Protein 7LSD (pdb70)

Radius of gyration: 28.56 Å; Cα contacts (8 Å, |Δi|>4): 1124; chains: 4; bounding box: 73×58×81 Å

Secondary structure (DSSP, 8-state):
-HHHHHHHHHHHHHHHHHHHHHHT-SEEEEEEE-TTS-EEEEEEEE-TTPPP-TT-EE--HHHHHHTTGGGSSS--EEES-TTTS---HHHHHHHHHTT-SEEEEEEEEETTEEEEEEEEEESSS-----HHHHHHHHHHHHHHHHHHTT-/-HHHHHHHHHHHHHHHHHHHHHHHT-SEEEEEEE-TTS-EEEEEEEE-TTPPP-TT-EE--HHHHHHTTGGGGTT--EEES-GGGS---HHHHHHHHHTT-SEEEEEEEEETTEEEEEEEEEE-SS-----HHHHHHHHHHHHHHHHHHTT-/-HHHHHHHHHHHHHHHHHHHHHHHT-SEEEEEEE-TTS-EEEEEEEE-TTSPP-TT-EE--HHHHHHTTGGGGGT--EEES-GGGS---HHHHHHHHHTT-SEEEEEEEEETTEEEEEEEEEE-SS-----HHHHHHHHHHHHHHHHHHTT-/-HHHHHHHHHHHHHHHHHHHHHT-SEEEEEEE-TTS-EEEEEEEE-TTPPP-TT-EE--HHHHHHTTHHHHTT--EEES-GGGS---HHHHHHHHHTT-SEEEEEEEEETTEEEEEEEEEE-SS-----HHHHHHHHHHHHHHHHHHTT-

Solvent-accessible surface area: 29621 Å² total; per-residue (Å²): 120,83,53,68,126,60,43,21,61,104,1,2,66,26,0,0,79,10,0,25,57,28,6,111,0,25,0,0,1,0,17,84,16,75,147,63,20,2,0,38,9,57,24,26,13,44,43,99,85,113,68,62,9,81,169,31,91,18,162,30,81,78,18,43,149,40,101,0,112,89,15,38,174,51,108,91,40,39,22,34,13,3,122,141,21,156,31,66,141,79,52,67,89,60,2,84,124,49,91,7,51,0,5,0,8,0,18,0,54,72,45,189,146,6,32,0,21,0,9,0,12,24,28,81,57,72,47,87,27,92,85,68,12,22,79,0,0,41,35,0,4,64,0,0,4,20,1,5,80,68,84,119,100,86,30,63,138,56,43,20,68,108,4,1,62,29,0,0,76,5,0,27,63,17,6,111,0,11,0,1,3,0,17,80,8,74,148,66,11,1,0,37,5,58,25,26,13,50,39,87,42,65,111,69,5,82,168,33,90,20,161,32,75,72,17,47,143,41,117,0,89,79,17,43,145,64,128,82,35,40,29,40,26,4,115,146,25,156,27,66,113,78,57,51,83,48,0,86,121,47,65,6,65,0,4,0,6,0,31,0,61,74,39,189,90,0,19,0,18,1,9,0,8,19,15,77,47,62,48,87,26,92,86,66,15,25,85,0,2,62,18,0,2,69,0,0,4,18,1,4,78,66,80,126,71,75,42,77,107,63,42,16,59,103,1,2,68,24,0,0,75,7,0,29,53,24,5,103,1,16,4,0,1,1,17,86,17,76,156,72,14,2,0,36,12,39,24,27,12,45,56,143,84,68,149,58,14,77,132,32,87,19,187,32,79,69,18,61,140,43,118,0,90,63,16,57,141,63,120,83,40,41,30,42,25,10,143,150,24,156,33,68,110,75,53,57,66,48,0,95,122,46,93,5,82,0,5,0,6,0,29,0,64,73,43,190,131,4,31,0,18,1,8,0,10,25,9,73,46,61,47,88,26,93,86,70,14,25,74,0,1,62,37,0,2,66,0,1,3,22,1,6,80,74,80,104,57,81,125,60,39,17,48,119,3,2,66,34,1,0,82,8,0,38,72,17,5,132,0,6,7,0,0,0,16,85,17,73,137,65,14,2,0,37,11,62,20,31,1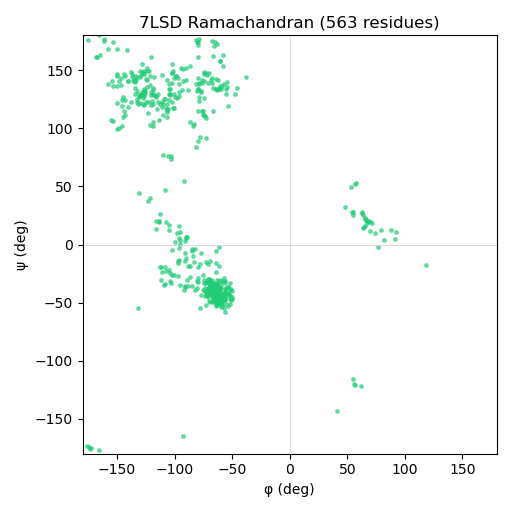2,46,32,116,51,68,110,71,16,87,176,25,90,22,162,33,77,79,19,45,146,42,108,0,92,79,14,47,139,55,128,87,38,40,25,42,43,10,135,134,25,156,32,68,119,77,52,57,81,51,0,93,124,35,107,8,115,0,4,0,6,0,26,0,59,76,42,189,135,4,33,0,17,0,8,0,8,18,8,69,41,75,49,86,27,90,82,66,17,22,84,0,0,61,20,0,1,70,0,0,3,20,1,4,77,73,79

Nearest PDB structures (foldseek):
  7lsd-assembly1_D-2  TM=9.955E-01  e=5.482E-30  Escherichia coli
  7lsc-assembly1_A  TM=9.749E-01  e=3.227E-27  Escherichia coli
  7lsc-assembly1_D  TM=9.864E-01  e=3.417E-26  Escherichia coli
  6mgh-assembly2_B  TM=9.830E-01  e=9.480E-26  Acaryochloris marina
  6p58-assembly1_A  TM=9.404E-01  e=8.385E-17  Thermosynechococcus vestitus BP-1

Sequence (605 aa):
AAGTMANLDKMMLNTIVTEVRQFLQVDRLCVFKFEEDYSGNIIYEAVDDGWLSILKTHVRDCYFMETRGEEYLHGRYQAIADIHQANLAESYRDFLTQQYQVRAIVAVPILKGKKLWGLFSAHQLAAPRSWQQAWEIEFLKQQAVVMGIAIQQSSAAGTMANLDDKMLNTIVTEVRQFLQVDRLCVFKFEEDYSGNIIYEAVDDDGGWLSILKTHVRDCYFMETRGEEYLHGRYQAIADIHQANLAESYRDFLTQYQVRAIVAVPILKGKKLWGLFSAHQLAAPRSWQAWEIEFLKQQQAVVMGIAIQQSSAAGTMANLDKMLNTIVTEVRQFLQVDRLCVFKFEEDYSGNIIYEAVDDGWLSILKTHVRDCYFMETRGEEYLHGRYQAIADIHHQANLAESYRDFLTQYQVRAIVAVPILKGKKLWGLFSAHQLAAPRSWQAWEIEFLKQQAVVMGIAIQQSAGTMANLDKMLNNTIVTEVRQFLQQVDRLCVFKFEEDYSGNIIYEAVDDGWLSILKTHVRDCYFMETRGEEYLHGRYQAIADIHQANLAESYRDFLTQYQVRAIVAVPILKGKKLWGLFSAHQLAAPRSWQQAWEIEFLKQQQAVVMGIAIQQS

B-factor: mean 29.56, std 12.33, range [14.07, 100.38]

CATH classification: 3.30.450.40

Structure (mmCIF, N/CA/C/O backbone):
data_7LSD
#
_entry.id   7LSD
#
_cell.length_a   122.204
_cell.length_b   103.198
_cell.length_c   75.548
_cell.angle_alpha   90.000
_cell.angle_beta   125.750
_cell.angle_gamma   90.000
#
_symmetry.space_group_name_H-M   'C 1 2 1'
#
loop_
_entity.id
_entity.type
_entity.pdbx_description
1 polymer miRFP718nano
2 non-polymer 'BILIVERDINE IX ALPHA'
3 water water
#
loop_
_atom_site.group_PDB
_atom_site.id
_atom_site.type_symbol
_atom_site.label_atom_id
_atom_site.label_alt_id
_atom_site.label_comp_id
_atom_site.label_asym_id
_atom_site.label_entity_id
_atom_site.label_seq_id
_atom_site.pdbx_PDB_ins_code
_atom_site.Cartn_x
_atom_site.Cartn_y
_atom_site.Cartn_z
_atom_site.occupancy
_atom_site.B_iso_or_equiv
_atom_site.auth_seq_id
_atom_site.auth_comp_id
_atom_site.auth_asym_id
_atom_site.auth_atom_id
_atom_site.pdbx_PDB_model_num
ATOM 1 N N . ALA A 1 13 ? 45.610 -4.690 11.637 1.00 72.14 -3 ALA A N 1
ATOM 2 C CA . ALA A 1 13 ? 46.034 -3.477 10.881 1.00 69.56 -3 ALA A CA 1
ATOM 3 C C . ALA A 1 13 ? 45.194 -3.371 9.596 1.00 70.06 -3 ALA A C 1
ATOM 4 O O . ALA A 1 13 ? 43.947 -3.357 9.695 1.00 60.72 -3 ALA A O 1
ATOM 6 N N . ALA A 1 14 ? 45.837 -3.328 8.426 1.00 69.56 -2 ALA A N 1
ATOM 7 C CA . ALA A 1 14 ? 45.160 -3.329 7.110 1.00 66.57 -2 ALA A CA 1
ATOM 8 C C . ALA A 1 14 ? 44.650 -4.742 6.809 1.00 62.38 -2 ALA A C 1
ATOM 9 O O . ALA A 1 14 ? 43.655 -4.852 6.051 1.00 49.33 -2 ALA A O 1
ATOM 11 N N . GLY A 1 15 ? 45.300 -5.766 7.390 1.00 59.32 -1 GLY A N 1
ATOM 12 C CA . GLY A 1 15 ? 44.924 -7.192 7.277 1.00 53.33 -1 GLY A CA 1
ATOM 13 C C . GLY A 1 15 ? 43.551 -7.460 7.887 1.00 54.31 -1 GLY A C 1
ATOM 14 O O . GLY A 1 15 ? 42.706 -8.060 7.198 1.00 42.68 -1 GLY A O 1
ATOM 15 N N . THR A 1 16 ? 43.345 -7.028 9.138 1.00 52.85 0 THR A N 1
ATOM 16 C CA . THR A 1 16 ? 42.070 -7.086 9.909 1.00 50.54 0 THR A CA 1
ATOM 17 C C . THR A 1 16 ? 40.932 -6.517 9.064 1.00 45.76 0 THR A C 1
ATOM 18 O O . THR A 1 16 ? 39.835 -7.124 9.041 1.00 40.01 0 THR A O 1
ATOM 22 N N . MET A 1 17 ? 41.190 -5.359 8.453 1.00 42.57 1 MET A N 1
ATOM 23 C CA . MET A 1 17 ? 40.193 -4.578 7.697 1.00 41.31 1 MET A CA 1
ATOM 24 C C . MET A 1 17 ? 39.883 -5.357 6.419 1.00 36.21 1 MET A C 1
ATOM 25 O O . MET A 1 17 ? 38.720 -5.401 6.070 1.00 34.59 1 MET A O 1
ATOM 30 N N . ALA A 1 18 ? 40.878 -5.946 5.750 1.00 28.49 2 ALA A N 1
ATOM 31 C CA . ALA A 1 18 ? 40.667 -6.690 4.491 1.00 29.99 2 ALA A CA 1
ATOM 32 C C . ALA A 1 18 ? 39.759 -7.901 4.811 1.00 25.41 2 ALA A C 1
ATOM 33 O O . ALA A 1 18 ? 38.832 -8.209 4.041 1.00 27.10 2 ALA A O 1
ATOM 35 N N . ASN A 1 19 ? 39.966 -8.496 5.965 1.00 27.38 3 ASN A N 1
ATOM 36 C CA . ASN A 1 19 ? 39.240 -9.716 6.414 1.00 27.13 3 ASN A CA 1
ATOM 37 C C . ASN A 1 19 ? 37.778 -9.391 6.736 1.00 24.38 3 ASN A C 1
ATOM 38 O O . ASN A 1 19 ? 36.873 -10.110 6.252 1.00 23.64 3 ASN A O 1
ATOM 43 N N . LEU A 1 20 ? 37.542 -8.341 7.516 1.00 23.31 4 LEU A N 1
ATOM 44 C CA . LEU A 1 20 ? 36.166 -7.837 7.762 1.00 24.11 4 LEU A CA 1
ATOM 45 C C . LEU A 1 20 ? 35.489 -7.468 6.444 1.00 25.67 4 LEU A C 1
ATOM 46 O O . LEU A 1 20 ? 34.305 -7.849 6.229 1.00 21.47 4 LEU A O 1
ATOM 51 N N . ASP A 1 21 ? 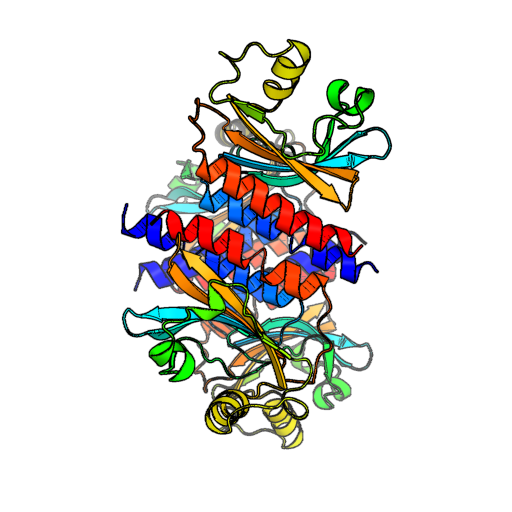36.180 -6.717 5.587 1.00 23.91 5 ASP A N 1
ATOM 52 C CA . ASP A 1 21 ? 35.611 -6.233 4.296 1.00 26.28 5 ASP A CA 1
ATOM 53 C C . ASP A 1 21 ? 35.122 -7.420 3.475 1.00 23.42 5 ASP A C 1
ATOM 54 O O . ASP A 1 21 ? 34.030 -7.361 2.882 1.00 25.49 5 ASP A O 1
ATOM 59 N N . LYS A 1 22 ? 35.943 -8.443 3.389 1.00 22.93 6 LYS A N 1
ATOM 60 C CA . LYS A 1 22 ? 35.581 -9.620 2.579 1.00 23.94 6 LYS A CA 1
ATOM 61 C C . LYS A 1 22 ? 34.375 -10.342 3.197 1.00 22.08 6 LYS A C 1
ATOM 62 O O . LYS A 1 22 ? 33.492 -10.781 2.455 1.00 21.54 6 LYS A O 1
ATOM 68 N N A MET A 1 23 ? 34.351 -10.495 4.518 0.50 18.77 7 MET A N 1
ATOM 69 N N B MET A 1 23 ? 34.348 -10.476 4.511 0.50 20.31 7 MET A N 1
ATOM 70 C CA A MET A 1 23 ? 33.207 -11.158 5.222 0.50 19.74 7 MET A CA 1
ATOM 71 C CA B MET A 1 23 ? 33.218 -11.169 5.188 0.50 22.85 7 MET A CA 1
ATOM 72 C C A MET A 1 23 ? 31.925 -10.368 4.952 0.50 20.44 7 MET A C 1
ATOM 73 C C B MET A 1 23 ? 31.927 -10.371 4.958 0.50 21.92 7 MET A C 1
ATOM 74 O O A MET A 1 23 ? 30.931 -10.988 4.540 0.50 21.37 7 MET A O 1
ATOM 75 O O B MET A 1 23 ? 30.931 -10.987 4.542 0.50 22.11 7 MET A O 1
ATOM 84 N N . LEU A 1 24 ? 31.940 -9.050 5.172 1.00 21.79 8 LEU A N 1
ATOM 85 C CA . LEU A 1 24 ? 30.702 -8.217 5.066 1.00 24.04 8 LEU A CA 1
ATOM 86 C C . LEU A 1 24 ? 30.218 -8.218 3.611 1.00 24.43 8 LEU A C 1
ATOM 87 O O . LEU A 1 24 ? 28.992 -8.382 3.349 1.00 26.71 8 LEU A O 1
ATOM 92 N N . ASN A 1 25 ? 31.139 -8.115 2.666 1.00 24.89 9 ASN A N 1
ATOM 93 C CA . ASN A 1 25 ? 30.789 -8.084 1.238 1.00 27.34 9 ASN A CA 1
ATOM 94 C C . ASN A 1 25 ? 30.205 -9.441 0.838 1.00 28.02 9 ASN A C 1
ATOM 95 O O . ASN A 1 25 ? 29.233 -9.485 0.074 1.00 26.01 9 ASN A O 1
ATOM 100 N N . THR A 1 26 ? 30.761 -10.536 1.354 1.00 24.28 10 THR A N 1
ATOM 101 C CA . THR A 1 26 ? 30.228 -11.899 1.067 1.00 23.81 10 THR A CA 1
ATOM 102 C C . THR A 1 26 ? 28.790 -12.000 1.603 1.00 20.29 10 THR A C 1
ATOM 103 O O .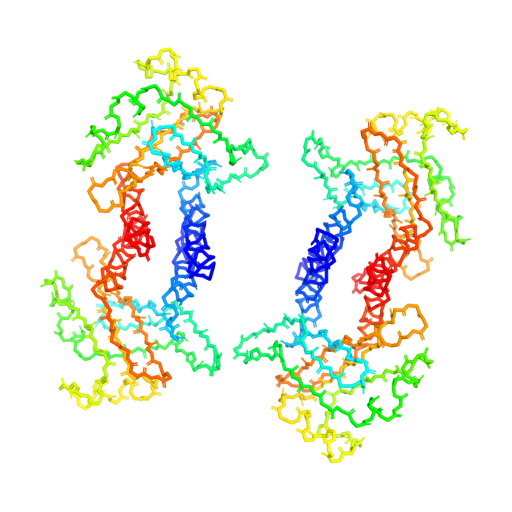 THR A 1 26 ? 27.952 -12.605 0.901 1.00 25.38 10 THR A O 1
ATOM 107 N N . ILE A 1 27 ? 28.511 -11.474 2.787 1.00 22.05 11 ILE A N 1
ATOM 108 C CA . ILE A 1 27 ? 27.147 -11.502 3.372 1.00 22.63 11 ILE A CA 1
ATOM 109 C C . ILE A 1 27 ? 26.209 -10.760 2.431 1.00 26.11 11 ILE A C 1
ATOM 110 O O . ILE A 1 27 ? 25.121 -11.282 2.105 1.00 24.56 11 ILE A O 1
ATOM 115 N N . VAL A 1 28 ? 26.632 -9.598 1.957 1.00 23.55 12 VAL A N 1
ATOM 116 C CA . VAL A 1 28 ? 25.763 -8.800 1.042 1.00 23.36 12 VAL A CA 1
ATOM 117 C C . VAL A 1 28 ? 25.447 -9.605 -0.226 1.00 25.03 12 VAL A C 1
ATOM 118 O O . VAL A 1 28 ? 24.213 -9.723 -0.516 1.00 24.93 12 VAL A O 1
ATOM 122 N N . THR A 1 29 ? 26.458 -10.112 -0.932 1.00 23.81 13 THR A N 1
ATOM 123 C CA . THR A 1 29 ? 26.332 -10.996 -2.122 1.00 27.43 13 THR A CA 1
ATOM 124 C C . THR A 1 29 ? 25.384 -12.167 -1.789 1.00 32.66 13 THR A C 1
ATOM 125 O O . THR A 1 29 ? 24.425 -12.367 -2.616 1.00 31.31 13 THR A O 1
ATOM 129 N N . GLU A 1 30 ? 25.595 -12.821 -0.630 1.00 29.40 14 GLU A N 1
ATOM 130 C CA . GLU A 1 30 ? 24.878 -14.031 -0.090 1.00 33.59 14 GLU A CA 1
ATOM 131 C C . GLU A 1 30 ? 23.381 -13.738 -0.023 1.00 30.25 14 GLU A C 1
ATOM 132 O O . GLU A 1 30 ? 22.575 -14.484 -0.687 1.00 32.45 14 GLU A O 1
ATOM 138 N N . VAL A 1 31 ? 23.044 -12.692 0.723 1.00 26.22 15 VAL A N 1
ATOM 139 C CA . VAL A 1 31 ? 21.664 -12.370 1.117 1.00 27.16 15 VAL A CA 1
ATOM 140 C C . VAL A 1 31 ? 20.976 -11.891 -0.163 1.00 24.10 15 VAL A C 1
ATOM 141 O O . VAL A 1 31 ? 19.854 -12.280 -0.330 1.00 21.60 15 VAL A O 1
ATOM 145 N N . ARG A 1 32 ? 21.661 -11.156 -1.046 1.00 22.36 16 ARG A N 1
ATOM 146 C CA . ARG A 1 32 ? 20.983 -10.605 -2.262 1.00 21.47 16 ARG A CA 1
ATOM 147 C C . ARG A 1 32 ? 20.507 -11.776 -3.141 1.00 23.74 16 ARG A C 1
ATOM 148 O O . ARG A 1 32 ? 19.381 -11.698 -3.718 1.00 21.93 16 ARG A O 1
ATOM 156 N N . GLN A 1 33 ? 21.357 -12.786 -3.322 1.00 22.16 17 GLN A N 1
ATOM 157 C CA . GLN A 1 33 ? 20.988 -13.919 -4.196 1.00 26.66 17 GLN A CA 1
ATOM 158 C C . GLN A 1 33 ? 19.936 -14.774 -3.502 1.00 25.56 17 GLN A C 1
ATOM 159 O O . GLN A 1 33 ? 18.939 -15.152 -4.190 1.00 29.63 17 GLN A O 1
ATOM 165 N N . PHE A 1 34 ? 20.084 -15.041 -2.218 1.00 25.29 18 PHE A N 1
ATOM 166 C CA . PHE A 1 34 ? 19.143 -15.903 -1.473 1.00 26.80 18 PHE A CA 1
ATOM 167 C C . PHE A 1 34 ? 17.766 -15.252 -1.448 1.00 25.54 18 PHE A C 1
ATOM 168 O O . PHE A 1 34 ? 16.747 -15.955 -1.666 1.00 23.58 18 PHE A O 1
ATOM 176 N N . LEU A 1 35 ? 17.701 -13.937 -1.205 1.00 25.11 19 LEU A N 1
ATOM 177 C CA . LEU A 1 35 ? 16.404 -13.228 -1.145 1.00 25.64 19 LEU A CA 1
ATOM 178 C C . LEU A 1 35 ? 15.908 -12.842 -2.549 1.00 23.00 19 LEU A C 1
ATOM 179 O O . LEU A 1 35 ? 14.747 -12.421 -2.632 1.00 23.22 19 LEU A O 1
ATOM 184 N N . GLN A 1 36 ? 16.761 -12.876 -3.566 1.00 23.02 20 GLN A N 1
ATOM 185 C CA . GLN A 1 36 ? 16.416 -12.474 -4.956 1.00 23.64 20 GLN A CA 1
ATOM 186 C C . GLN A 1 36 ? 15.888 -11.038 -4.939 1.00 24.61 20 GLN A C 1
ATOM 187 O O . GLN A 1 36 ? 14.776 -10.751 -5.486 1.00 23.25 20 GLN A O 1
ATOM 193 N N . VAL A 1 37 ? 16.652 -10.156 -4.326 1.00 22.23 21 VAL A N 1
ATOM 194 C CA . VAL A 1 37 ? 16.347 -8.708 -4.316 1.00 20.83 21 VAL A CA 1
ATOM 195 C C . VAL A 1 37 ? 17.264 -8.056 -5.332 1.00 20.63 21 VAL A C 1
ATOM 196 O O . VAL A 1 37 ? 18.398 -8.549 -5.543 1.00 20.12 21 VAL A O 1
ATOM 200 N N . ASP A 1 38 ? 16.786 -6.993 -5.979 1.00 19.18 22 ASP A N 1
ATOM 201 C CA . ASP A 1 38 ? 17.526 -6.376 -7.090 1.00 18.50 22 ASP A CA 1
ATOM 202 C C . ASP A 1 38 ? 18.840 -5.792 -6.581 1.00 19.80 22 ASP A C 1
ATOM 203 O O . ASP A 1 38 ? 19.871 -5.857 -7.296 1.00 19.04 22 ASP A O 1
ATOM 208 N N . ARG A 1 39 ? 18.812 -5.190 -5.406 1.00 21.30 23 ARG A N 1
ATOM 209 C CA . ARG A 1 39 ? 19.991 -4.485 -4.859 1.00 21.37 23 ARG A CA 1
ATOM 210 C C . ARG A 1 39 ? 19.985 -4.646 -3.342 1.00 22.40 23 ARG A C 1
ATOM 211 O O . ARG A 1 39 ? 18.903 -4.523 -2.731 1.00 22.93 23 ARG A O 1
ATOM 219 N N . LEU A 1 40 ? 21.151 -4.907 -2.777 1.00 20.58 24 LEU A N 1
ATOM 220 C CA . LEU A 1 40 ? 21.293 -5.008 -1.319 1.00 20.02 24 LEU A CA 1
ATOM 221 C C . LEU A 1 40 ? 22.517 -4.211 -0.962 1.00 19.67 24 LEU A C 1
ATOM 222 O O . LEU A 1 40 ? 23.540 -4.344 -1.628 1.00 19.47 24 LEU A O 1
ATOM 227 N N . CYS A 1 41 ? 22.389 -3.329 -0.002 1.00 20.18 25 CYS A N 1
ATOM 228 C CA . CYS A 1 41 ? 23.594 -2.584 0.343 1.00 22.87 25 CYS A CA 1
ATOM 229 C C . CYS A 1 41 ? 23.724 -2.344 1.835 1.00 18.86 25 CYS A C 1
ATOM 230 O O . CYS A 1 41 ? 22.803 -2.550 2.625 1.00 17.60 25 CYS A O 1
ATOM 233 N N . VAL A 1 42 ? 24.916 -1.914 2.170 1.00 17.92 26 VAL A N 1
ATOM 234 C CA . VAL A 1 42 ? 25.262 -1.529 3.545 1.00 18.44 26 VAL A CA 1
ATOM 235 C C . VAL A 1 42 ? 25.649 -0.051 3.509 1.00 17.70 26 VAL A C 1
ATOM 236 O O . VAL A 1 42 ? 26.602 0.300 2.747 1.00 18.12 26 VAL A O 1
ATOM 240 N N . PHE A 1 43 ? 24.910 0.726 4.270 1.00 17.91 27 PHE A N 1
ATOM 241 C CA . PHE A 1 43 ? 25.103 2.184 4.493 1.00 17.30 27 PHE A CA 1
ATOM 242 C C . PHE A 1 43 ? 25.782 2.379 5.843 1.00 17.46 27 PHE A C 1
ATOM 243 O O . PHE A 1 43 ? 25.183 2.023 6.844 1.00 19.00 27 PHE A O 1
ATOM 251 N N . LYS A 1 44 ? 26.982 2.938 5.850 1.00 16.48 28 LYS A N 1
ATOM 252 C CA . LYS A 1 44 ? 27.741 3.166 7.100 1.00 16.32 28 LYS A CA 1
ATOM 253 C C . LYS A 1 44 ? 27.676 4.658 7.461 1.00 18.53 28 LYS A C 1
ATOM 254 O O . LYS A 1 44 ? 28.059 5.498 6.607 1.00 18.96 28 LYS A O 1
ATOM 260 N N . PHE A 1 45 ? 27.295 4.955 8.688 1.00 17.97 29 PHE A N 1
ATOM 261 C CA . PHE A 1 45 ? 27.221 6.344 9.231 1.00 18.37 29 PHE A CA 1
ATOM 262 C C . PHE A 1 45 ? 28.620 6.847 9.554 1.00 20.10 29 PHE A C 1
ATOM 263 O O . PHE A 1 45 ? 29.488 6.098 10.089 1.00 19.68 29 PHE A O 1
ATOM 271 N N . GLU A 1 46 ? 28.828 8.107 9.210 1.00 19.46 30 GLU A N 1
ATOM 272 C CA . GLU A 1 46 ? 29.903 8.968 9.747 1.00 21.06 30 GLU A CA 1
ATOM 273 C C . GLU A 1 46 ? 29.509 9.497 11.127 1.00 21.80 30 GLU A C 1
ATOM 274 O O . GLU A 1 46 ? 28.383 9.299 11.624 1.00 20.17 30 GLU A O 1
ATOM 280 N N . GLU A 1 47 ? 30.452 10.197 11.771 1.00 21.95 31 GLU A N 1
ATOM 281 C CA . GLU A 1 47 ? 30.279 10.737 13.131 1.00 25.26 31 GLU A CA 1
ATOM 282 C C . GLU A 1 47 ? 29.038 11.621 13.181 1.00 23.04 31 GLU A C 1
ATOM 283 O O . GLU A 1 47 ? 28.343 11.642 14.207 1.00 26.35 31 GLU A O 1
ATOM 289 N N . ASP A 1 48 ? 28.790 12.370 12.114 1.00 23.62 32 ASP A N 1
ATOM 290 C CA . ASP A 1 48 ? 27.631 13.298 12.056 1.00 25.52 32 ASP A CA 1
ATOM 291 C C . ASP A 1 48 ? 26.363 12.621 11.518 1.00 23.72 32 ASP A C 1
ATOM 292 O O . ASP A 1 48 ? 25.351 13.342 11.349 1.00 18.16 32 ASP A O 1
ATOM 297 N N . TYR A 1 49 ? 26.394 11.300 11.306 1.00 19.24 33 TYR A N 1
ATOM 298 C CA . TYR A 1 49 ? 25.246 10.531 10.801 1.00 21.12 33 TYR A CA 1
ATOM 299 C C . TYR A 1 49 ? 24.837 10.926 9.387 1.00 19.78 33 TYR A C 1
ATOM 300 O O . TYR A 1 49 ? 23.802 10.415 8.931 1.00 18.86 33 TYR A O 1
ATOM 309 N N . SER A 1 50 ? 25.677 11.651 8.656 1.00 19.81 34 SER A N 1
ATOM 310 C CA . SER A 1 50 ? 25.733 11.476 7.198 1.00 19.77 34 SER A CA 1
ATOM 311 C C . SER A 1 50 ? 26.243 10.035 7.011 1.00 19.11 34 SER A C 1
ATOM 312 O O . SER A 1 50 ? 26.609 9.370 8.014 1.00 19.82 34 SER A O 1
ATOM 315 N N . GLY A 1 51 ? 26.294 9.545 5.797 1.00 19.15 35 GLY A N 1
ATOM 316 C CA . GLY A 1 51 ? 26.898 8.216 5.585 1.00 19.93 35 GLY A CA 1
ATOM 317 C C . GLY A 1 51 ? 27.200 7.928 4.140 1.00 18.67 35 GLY A C 1
ATOM 318 O O . GLY A 1 51 ? 26.932 8.778 3.281 1.00 18.80 35 GLY A O 1
ATOM 319 N N . ASN A 1 52 ? 27.678 6.712 3.885 1.00 19.68 36 ASN A N 1
ATOM 320 C CA . ASN A 1 52 ? 28.168 6.279 2.562 1.00 18.59 36 ASN A CA 1
ATOM 321 C C . ASN A 1 52 ? 27.714 4.845 2.345 1.00 16.98 36 ASN A C 1
ATOM 322 O O . ASN A 1 52 ? 27.752 4.081 3.306 1.00 16.96 36 ASN A O 1
ATOM 327 N N . ILE A 1 53 ? 27.306 4.518 1.138 1.00 18.58 37 ILE A N 1
ATOM 328 C CA . ILE A 1 53 ? 27.085 3.098 0.757 1.00 16.19 37 ILE A CA 1
ATOM 329 C C . ILE A 1 53 ? 28.450 2.472 0.559 1.00 18.52 37 ILE A C 1
ATOM 330 O O . ILE A 1 53 ? 29.175 2.921 -0.348 1.00 18.67 37 ILE A O 1
ATOM 335 N N . ILE A 1 54 ? 28.847 1.549 1.430 1.00 18.62 38 ILE A N 1
ATOM 336 C CA . ILE A 1 54 ? 30.223 0.994 1.368 1.00 19.10 38 ILE A CA 1
ATOM 337 C C . ILE A 1 54 ? 30.240 -0.443 0.867 1.00 17.74 38 ILE A C 1
ATOM 338 O O . ILE A 1 54 ? 31.293 -0.859 0.472 1.00 18.79 38 ILE A O 1
ATOM 343 N N . TYR A 1 55 ? 29.134 -1.191 0.898 1.00 18.02 39 TYR A N 1
ATOM 344 C CA . TYR A 1 55 ? 29.037 -2.534 0.274 1.00 17.93 39 TYR A CA 1
ATOM 345 C C . TYR A 1 55 ? 27.742 -2.552 -0.518 1.00 20.00 39 TYR A C 1
ATOM 346 O O . TYR A 1 55 ? 26.744 -1.984 -0.099 1.00 19.15 39 TYR A O 1
ATOM 355 N N . GLU A 1 56 ? 27.780 -3.238 -1.643 1.00 19.16 40 GLU A N 1
ATOM 356 C CA . GLU A 1 56 ? 26.579 -3.316 -2.500 1.00 20.32 40 GLU A CA 1
ATOM 357 C C . GLU A 1 56 ? 26.654 -4.535 -3.406 1.00 20.96 40 GLU A C 1
ATOM 358 O O . GLU A 1 56 ? 27.719 -4.848 -3.896 1.00 22.18 40 GLU A O 1
ATOM 364 N N . ALA A 1 57 ? 25.534 -5.220 -3.553 1.00 20.58 41 ALA A N 1
ATOM 365 C CA . ALA A 1 57 ? 25.355 -6.284 -4.557 1.00 20.15 41 ALA A CA 1
ATOM 366 C C . ALA A 1 57 ? 24.148 -5.840 -5.365 1.00 19.99 41 ALA A C 1
ATOM 367 O O . ALA A 1 57 ? 23.041 -5.683 -4.785 1.00 18.87 41 ALA A O 1
ATOM 369 N N . VAL A 1 58 ? 24.379 -5.520 -6.621 1.00 20.50 42 VAL A N 1
ATOM 370 C CA . VAL A 1 58 ? 23.235 -5.177 -7.509 1.00 21.94 42 VAL A CA 1
ATOM 371 C C . VAL A 1 58 ? 23.243 -6.145 -8.676 1.00 22.73 42 VAL A C 1
ATOM 372 O O . VAL A 1 58 ? 24.313 -6.458 -9.157 1.00 23.54 42 VAL A O 1
ATOM 376 N N . ASP A 1 59 ? 22.069 -6.625 -9.046 1.00 23.35 43 ASP A N 1
ATOM 377 C CA . ASP A 1 59 ? 21.951 -7.682 -10.078 1.00 24.61 43 ASP A CA 1
ATOM 378 C C . ASP A 1 59 ? 21.901 -7.037 -11.465 1.00 25.49 43 ASP A C 1
ATOM 379 O O . ASP A 1 59 ? 21.519 -5.853 -11.575 1.00 23.55 43 ASP A O 1
ATOM 384 N N . ASP A 1 60 ? 22.335 -7.778 -12.482 1.00 25.25 44 ASP A N 1
ATOM 385 C CA . ASP A 1 60 ? 21.883 -7.614 -13.896 1.00 26.43 44 ASP A CA 1
ATOM 386 C C . ASP A 1 60 ? 22.231 -6.252 -14.512 1.00 28.25 44 ASP A C 1
ATOM 387 O O . ASP A 1 60 ? 21.522 -5.829 -15.449 1.00 29.50 44 ASP A O 1
ATOM 392 N N . GLY A 1 61 ? 23.301 -5.555 -14.091 1.00 24.94 45 GLY A N 1
ATOM 393 C CA . GLY A 1 61 ? 23.729 -4.306 -14.748 1.00 22.44 45 GLY A CA 1
ATOM 394 C C . GLY A 1 61 ? 22.882 -3.131 -14.305 1.00 23.98 45 GLY A C 1
ATOM 395 O O . GLY A 1 61 ? 23.044 -2.070 -14.855 1.00 23.90 45 GLY A O 1
ATOM 396 N N . TRP A 1 62 ? 22.076 -3.292 -13.241 1.00 23.62 46 TRP A N 1
ATOM 397 C CA . TRP A 1 62 ? 21.181 -2.201 -12.779 1.00 21.98 46 TRP A CA 1
ATOM 398 C C . TRP A 1 62 ? 21.935 -1.152 -11.954 1.00 21.36 46 TRP A C 1
ATOM 399 O O . TRP A 1 62 ? 23.143 -1.352 -11.635 1.00 22.86 46 TRP A O 1
ATOM 410 N N . LEU A 1 63 ? 21.264 -0.053 -11.646 1.00 21.94 47 LEU A N 1
ATOM 411 C CA . LEU A 1 63 ? 21.886 1.185 -11.072 1.00 21.45 47 LEU A CA 1
ATOM 412 C C . LEU A 1 63 ? 22.682 0.807 -9.808 1.00 24.49 47 LEU A C 1
ATOM 413 O O . LEU A 1 63 ? 22.097 0.268 -8.832 1.00 21.27 47 LEU A O 1
ATOM 418 N N . SER A 1 64 ? 23.982 1.066 -9.835 1.00 22.72 48 SER A N 1
ATOM 419 C CA . SER A 1 64 ? 24.854 0.926 -8.644 1.00 23.48 48 SER A CA 1
ATOM 420 C C . SER A 1 64 ? 24.846 2.245 -7.858 1.00 22.96 48 SER A C 1
ATOM 421 O O . SER A 1 64 ? 25.035 3.309 -8.496 1.00 20.99 48 SER A O 1
ATOM 424 N N . ILE A 1 65 ? 24.676 2.189 -6.532 1.00 19.61 49 ILE A N 1
ATOM 425 C CA . ILE A 1 65 ? 24.814 3.363 -5.625 1.00 20.39 49 ILE A CA 1
ATOM 426 C C . ILE A 1 65 ? 26.012 3.156 -4.704 1.00 21.26 49 ILE A C 1
ATOM 427 O O . ILE A 1 65 ? 26.163 3.922 -3.740 1.00 20.03 49 ILE A O 1
ATOM 432 N N . LEU A 1 66 ? 26.922 2.270 -5.073 1.00 19.66 50 LEU A N 1
ATOM 433 C CA . LEU A 1 66 ? 28.149 2.058 -4.257 1.00 20.50 50 LEU A CA 1
ATOM 434 C C . LEU A 1 66 ? 28.951 3.361 -4.198 1.00 21.64 50 LEU A C 1
ATOM 435 O O . LEU A 1 66 ? 29.082 4.041 -5.220 1.00 21.60 50 LEU A O 1
ATOM 440 N N . LYS A 1 67 ? 29.410 3.701 -3.001 1.00 18.81 51 LYS A N 1
ATOM 441 C CA . LYS A 1 67 ? 30.204 4.896 -2.629 1.00 24.49 51 LYS A CA 1
ATOM 442 C C . LYS A 1 67 ? 29.357 6.170 -2.722 1.00 22.29 51 LYS A C 1
ATOM 443 O O . LYS A 1 67 ? 29.927 7.243 -2.509 1.00 25.03 51 LYS A O 1
ATOM 449 N N . THR A 1 68 ? 28.041 6.097 -2.865 1.00 19.11 52 THR A N 1
ATOM 450 C CA . THR A 1 68 ? 27.186 7.317 -2.791 1.00 20.99 52 THR A CA 1
ATOM 451 C C . THR A 1 68 ? 27.229 7.868 -1.362 1.00 22.79 52 THR A C 1
ATOM 452 O O . THR A 1 68 ? 27.118 7.084 -0.395 1.00 22.72 52 THR A O 1
ATOM 456 N N . HIS A 1 69 ? 27.398 9.178 -1.226 1.00 21.66 53 HIS A N 1
ATOM 457 C CA . HIS A 1 69 ? 27.325 9.889 0.060 1.00 19.53 53 HIS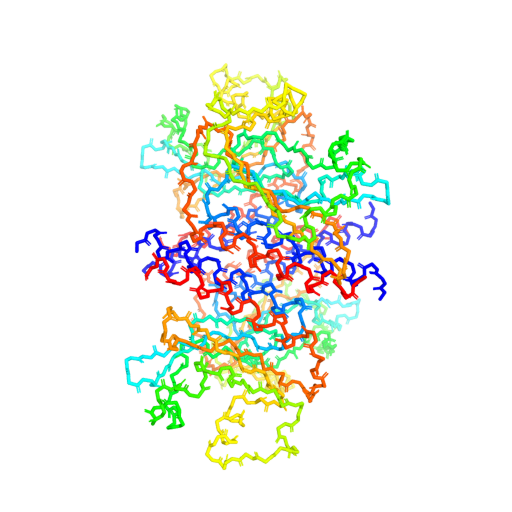 A CA 1
ATOM 458 C C . HIS A 1 69 ? 25.896 10.418 0.247 1.00 21.01 53 HIS A C 1
ATOM 459 O O . HIS A 1 69 ? 25.361 11.072 -0.680 1.00 22.13 53 HIS A O 1
ATOM 466 N N . VAL A 1 70 ? 25.307 10.208 1.419 1.00 18.75 54 VAL A N 1
ATOM 467 C CA . VAL A 1 70 ? 23.928 10.667 1.693 1.00 18.54 54 VAL A CA 1
ATOM 468 C C . VAL A 1 70 ? 23.932 11.461 3.004 1.00 20.67 54 VAL A C 1
ATOM 469 O O . VAL A 1 70 ? 24.392 10.943 4.015 1.00 20.01 54 VAL A O 1
ATOM 473 N N . ARG A 1 71 ? 23.373 12.658 2.971 1.00 19.75 55 ARG A N 1
ATOM 474 C CA . ARG A 1 71 ? 23.131 13.484 4.167 1.00 19.32 55 ARG A CA 1
ATOM 475 C C . ARG A 1 71 ? 21.652 13.387 4.499 1.00 19.12 55 ARG A C 1
ATOM 476 O O . ARG A 1 71 ? 20.893 14.313 4.163 1.00 20.70 55 ARG A O 1
ATOM 484 N N . ASP A 1 72 ? 21.224 12.279 5.080 1.00 17.81 56 ASP A N 1
ATOM 485 C CA . ASP A 1 72 ? 19.789 12.122 5.380 1.00 17.44 56 ASP A CA 1
ATOM 486 C C . ASP A 1 72 ? 19.539 12.925 6.672 1.00 18.70 56 ASP A C 1
ATOM 487 O O . ASP A 1 72 ? 20.063 12.495 7.693 1.00 18.20 56 ASP A O 1
ATOM 492 N N . CYS A 1 73 ? 18.522 13.755 6.832 1.00 19.58 57 CYS A N 1
ATOM 493 C CA . CYS A 1 73 ? 18.445 14.893 7.699 1.00 20.54 57 CYS A CA 1
ATOM 494 C C . CYS A 1 73 ? 17.650 14.056 8.703 1.00 18.57 57 CYS A C 1
ATOM 495 O O . CYS A 1 73 ? 17.872 14.378 9.946 1.00 18.03 57 CYS A O 1
ATOM 498 N N . TYR A 1 74 ? 16.867 12.966 8.484 1.00 17.63 58 TYR A N 1
ATOM 499 C CA . TYR A 1 74 ? 16.214 12.215 9.599 1.00 16.92 58 TYR A CA 1
ATOM 500 C C . TYR A 1 74 ? 17.302 11.598 10.503 1.00 17.89 58 TYR A C 1
ATOM 501 O O . TYR A 1 74 ? 17.297 11.730 11.761 1.00 18.12 58 TYR A O 1
ATOM 510 N N . PHE A 1 75 ? 18.276 10.906 9.908 1.00 17.06 59 PHE A N 1
ATOM 511 C CA . PHE A 1 75 ? 19.362 10.261 10.672 1.00 17.81 59 PHE A CA 1
ATOM 512 C C . PHE A 1 75 ? 20.262 11.317 11.295 1.00 18.28 59 PHE A C 1
ATOM 513 O O . PHE A 1 75 ? 20.773 11.080 12.443 1.00 18.22 59 PHE A O 1
ATOM 521 N N . MET A 1 76 ? 20.554 12.411 10.593 1.00 17.65 60 MET A N 1
ATOM 522 C CA . MET A 1 76 ? 21.496 13.429 11.136 1.00 19.67 60 MET A CA 1
ATOM 523 C C . MET A 1 76 ? 20.874 14.157 12.326 1.00 21.03 60 MET A C 1
ATOM 524 O O . MET A 1 76 ? 21.609 14.453 13.288 1.00 22.02 60 MET A O 1
ATOM 529 N N . GLU A 1 77 ? 19.572 14.336 12.351 1.00 19.87 61 GLU A N 1
ATOM 530 C CA . GLU A 1 77 ? 18.901 15.022 13.491 1.00 22.13 61 GLU A CA 1
ATOM 531 C C . GLU A 1 77 ? 18.676 14.029 14.626 1.00 21.98 61 GLU A C 1
ATOM 532 O O . GLU A 1 77 ? 18.871 14.438 15.821 1.00 26.27 61 GLU A O 1
ATOM 538 N N . THR A 1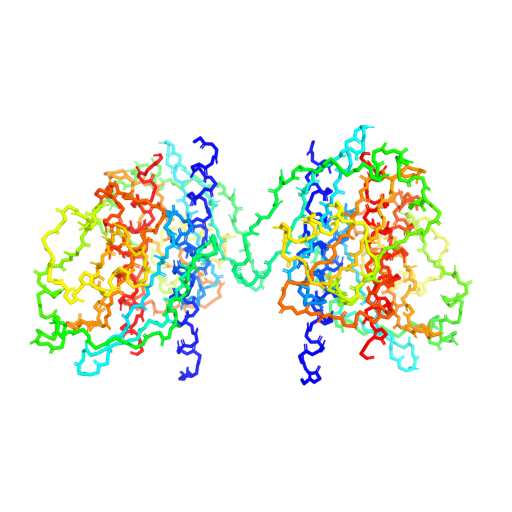 78 ? 18.312 12.789 14.351 1.00 21.28 62 THR A N 1
ATOM 539 C CA . THR A 1 78 ? 17.935 11.823 15.421 1.00 21.14 62 THR A CA 1
ATOM 540 C C . THR A 1 78 ? 19.192 11.092 15.903 1.00 19.66 62 THR A C 1
ATOM 541 O O . THR A 1 78 ? 19.104 10.418 16.942 1.00 22.51 62 THR A O 1
ATOM 545 N N . ARG A 1 79 ? 20.282 11.110 15.119 1.00 21.54 63 ARG A N 1
ATOM 546 C CA . ARG A 1 79 ? 21.477 10.249 15.318 1.00 22.93 63 ARG A CA 1
ATOM 547 C C . ARG A 1 79 ? 21.052 8.786 15.394 1.00 22.83 63 ARG A C 1
ATOM 548 O O . ARG A 1 79 ? 21.725 7.954 16.054 1.00 23.64 63 ARG A O 1
ATOM 556 N N . GLY A 1 80 ? 19.943 8.456 14.746 1.00 22.65 64 GLY A N 1
ATOM 557 C CA . GLY A 1 80 ? 19.448 7.078 14.702 1.00 22.89 64 GLY A CA 1
ATOM 558 C C . GLY A 1 80 ? 18.922 6.593 16.038 1.00 24.12 64 GLY A C 1
ATOM 559 O O . GLY A 1 80 ? 18.814 5.395 16.202 1.00 24.04 64 GLY A O 1
ATOM 560 N N . GLU A 1 81 ? 18.586 7.478 16.978 1.00 22.59 65 GLU A N 1
ATOM 561 C CA . GLU A 1 81 ? 18.097 7.061 18.326 1.00 26.01 65 GLU A CA 1
ATOM 562 C C . GLU A 1 81 ? 16.907 6.104 18.268 1.00 26.36 65 GLU A C 1
ATOM 563 O O . GLU A 1 81 ? 16.854 5.259 19.147 1.00 30.87 65 GLU A O 1
ATOM 569 N N . GLU A 1 82 ? 15.968 6.252 17.323 1.00 25.14 66 GLU A N 1
ATOM 570 C CA . GLU A 1 82 ? 14.775 5.376 17.223 1.00 26.94 66 GLU A CA 1
ATOM 571 C C . GLU A 1 82 ? 15.158 3.973 16.697 1.00 24.36 66 GLU A C 1
ATOM 572 O O . GLU A 1 82 ? 14.379 3.089 16.814 1.00 24.57 66 GLU A O 1
ATOM 578 N N . TYR A 1 83 ? 16.350 3.794 16.127 1.00 29.32 67 TYR A N 1
ATOM 579 C CA . TYR A 1 83 ? 16.761 2.540 15.442 1.00 26.21 67 TYR A CA 1
ATOM 580 C C . TYR A 1 83 ? 17.549 1.635 16.393 1.00 27.48 67 TYR A C 1
ATOM 581 O O . TYR A 1 83 ? 18.063 0.619 15.936 1.00 26.32 67 TYR A O 1
ATOM 590 N N . LEU A 1 84 ? 17.590 1.925 17.715 1.00 31.84 68 LEU A N 1
ATOM 591 C CA . LEU A 1 84 ? 18.428 1.153 18.666 1.00 36.04 68 LEU A CA 1
ATOM 592 C C . LEU A 1 84 ? 17.740 -0.059 19.345 1.00 44.59 68 LEU A C 1
ATOM 593 O O . LEU A 1 84 ? 18.509 -0.886 19.945 1.00 40.36 68 LEU A O 1
ATOM 598 N N . HIS A 1 85 ? 16.425 -0.293 19.183 1.00 55.46 69 HIS A N 1
ATOM 599 C CA . HIS A 1 85 ? 15.692 -1.395 19.894 1.00 60.02 69 HIS A CA 1
ATOM 600 C C . HIS A 1 85 ? 14.811 -2.267 18.977 1.00 57.66 69 HIS A C 1
ATOM 601 O O . HIS A 1 85 ? 13.692 -2.608 19.407 1.00 57.95 69 HIS A O 1
ATOM 608 N N . GLY A 1 86 ? 15.311 -2.680 17.804 1.00 53.47 70 GLY A N 1
ATOM 609 C CA . GLY A 1 86 ? 14.622 -3.616 16.885 1.00 51.69 70 GLY A CA 1
ATOM 610 C C . GLY A 1 86 ? 13.688 -2.908 15.903 1.00 51.65 70 GLY A C 1
ATOM 611 O O . GLY A 1 86 ? 12.881 -3.611 15.228 1.00 47.09 70 GLY A O 1
ATOM 612 N N . ARG A 1 87 ? 13.776 -1.575 15.790 1.00 42.46 71 ARG A N 1
ATOM 613 C CA . ARG A 1 87 ? 12.919 -0.807 14.857 1.00 40.91 71 ARG A CA 1
ATOM 614 C C . ARG A 1 87 ? 13.499 -0.920 13.429 1.00 44.43 71 ARG A C 1
ATOM 615 O O . ARG A 1 87 ? 14.696 -1.348 13.271 1.00 39.56 71 ARG A O 1
ATOM 623 N N . TYR A 1 88 ? 12.682 -0.620 12.402 1.00 40.79 72 TYR A N 1
ATOM 624 C CA . TYR A 1 88 ? 13.056 -0.863 10.990 1.00 29.12 72 TYR A CA 1
ATOM 625 C C . TYR A 1 88 ? 12.003 -0.323 10.013 1.00 28.50 72 TYR A C 1
ATOM 626 O O . TYR A 1 88 ? 10.958 0.220 10.410 1.00 27.19 72 TYR A O 1
ATOM 635 N N . GLN A 1 89 ? 12.310 -0.435 8.721 1.00 25.41 73 GLN A N 1
ATOM 636 C CA . GLN A 1 89 ? 11.388 0.021 7.651 1.00 24.97 73 GLN A CA 1
ATOM 637 C C . GLN A 1 89 ? 11.172 -1.128 6.684 1.00 21.53 73 GLN A C 1
ATOM 638 O O . GLN A 1 89 ? 12.167 -1.741 6.292 1.00 20.50 73 GLN A O 1
ATOM 644 N N . ALA A 1 90 ? 9.926 -1.374 6.315 1.00 21.95 74 ALA A N 1
ATOM 645 C CA . ALA A 1 90 ? 9.585 -2.344 5.252 1.00 19.65 74 ALA A CA 1
ATOM 646 C C . ALA A 1 90 ? 8.385 -1.821 4.503 1.00 22.95 74 ALA A C 1
ATOM 647 O O . ALA A 1 90 ? 7.346 -1.633 5.147 1.00 22.50 74 ALA A O 1
ATOM 649 N N . ILE A 1 91 ? 8.590 -1.396 3.262 1.00 20.42 75 ILE A N 1
ATOM 650 C CA . ILE A 1 91 ? 7.532 -0.724 2.465 1.00 21.26 75 ILE A CA 1
ATOM 651 C C . ILE A 1 91 ? 7.436 -1.501 1.156 1.00 20.13 75 ILE A C 1
ATOM 652 O O . ILE A 1 91 ? 8.455 -1.571 0.424 1.00 18.05 75 ILE A O 1
ATOM 657 N N . ALA A 1 92 ? 6.253 -2.043 0.907 1.00 20.41 76 ALA A N 1
ATOM 658 C CA . ALA A 1 92 ? 5.951 -2.842 -0.291 1.00 21.47 76 ALA A CA 1
ATOM 659 C C . ALA A 1 92 ? 5.980 -1.947 -1.528 1.00 20.75 76 ALA A C 1
ATOM 660 O O . ALA A 1 92 ? 6.372 -2.445 -2.628 1.00 20.19 76 ALA A O 1
ATOM 662 N N . ASP A 1 93 ? 5.562 -0.693 -1.400 1.00 18.76 77 ASP A N 1
ATOM 663 C CA . ASP A 1 93 ? 5.414 0.190 -2.569 1.00 21.27 77 ASP A CA 1
ATOM 664 C C . ASP A 1 93 ? 5.545 1.621 -2.097 1.00 21.36 77 ASP A C 1
ATOM 665 O O . ASP A 1 93 ? 4.576 2.132 -1.511 1.00 24.63 77 ASP A O 1
ATOM 670 N N . ILE A 1 94 ? 6.660 2.253 -2.401 1.00 23.58 78 ILE A N 1
ATOM 671 C CA . ILE A 1 94 ? 6.946 3.624 -1.883 1.00 27.23 78 ILE A CA 1
ATOM 672 C C . ILE A 1 94 ? 6.000 4.648 -2.525 1.00 29.70 78 ILE A C 1
ATOM 673 O O . ILE A 1 94 ? 6.014 5.775 -2.045 1.00 28.77 78 ILE A O 1
ATOM 678 N N . HIS A 1 95 ? 5.299 4.306 -3.598 1.00 29.02 79 HIS A N 1
ATOM 679 C CA . HIS A 1 95 ? 4.283 5.209 -4.206 1.00 30.87 79 HIS A CA 1
ATOM 680 C C . HIS A 1 95 ? 3.115 5.338 -3.225 1.00 33.61 79 HIS A C 1
ATOM 681 O O . HIS A 1 95 ? 2.534 6.415 -3.171 1.00 32.60 79 HIS A O 1
ATOM 688 N N . GLN A 1 96 ? 2.742 4.224 -2.591 1.00 37.17 80 GLN A N 1
ATOM 689 C CA . GLN A 1 96 ? 1.535 4.081 -1.733 1.00 43.56 80 GLN A CA 1
ATOM 690 C C . GLN A 1 96 ? 1.850 4.716 -0.376 1.00 41.47 80 GLN A C 1
ATOM 691 O O . GLN A 1 96 ? 1.104 5.597 0.061 1.00 76.31 80 GLN A O 1
ATOM 697 N N . ALA A 1 97 ? 2.925 4.272 0.254 1.00 41.18 81 ALA A N 1
ATOM 698 C CA . ALA A 1 97 ? 3.435 4.811 1.530 1.00 41.87 81 ALA A CA 1
ATOM 699 C C . ALA A 1 97 ? 3.271 6.347 1.598 1.00 46.47 81 ALA A C 1
ATOM 700 O O . ALA A 1 97 ? 3.453 7.073 0.532 1.00 42.29 81 ALA A O 1
ATOM 702 N N . ASN A 1 98 ? 2.967 6.817 2.814 1.00 43.28 82 ASN A N 1
ATOM 703 C CA . ASN A 1 98 ? 2.730 8.231 3.187 1.00 49.19 82 ASN A CA 1
ATOM 704 C C . ASN A 1 98 ? 4.079 8.804 3.630 1.00 45.26 82 ASN A C 1
ATOM 705 O O . ASN A 1 98 ? 4.196 9.383 4.720 1.00 54.49 82 ASN A O 1
ATOM 710 N N . LEU A 1 99 ? 5.065 8.681 2.774 1.00 43.22 83 LEU A N 1
ATOM 711 C CA . LEU A 1 99 ? 6.440 9.095 3.064 1.00 37.60 83 LEU A CA 1
ATOM 712 C C . LEU A 1 99 ? 6.506 10.596 3.003 1.00 36.65 83 LEU A C 1
ATOM 713 O O . LEU A 1 99 ? 5.797 11.185 2.168 1.00 32.08 83 LEU A O 1
ATOM 718 N N . ALA A 1 100 ? 7.382 11.170 3.823 1.00 30.97 84 ALA A N 1
ATOM 719 C CA . ALA A 1 100 ? 7.919 12.520 3.622 1.00 32.18 84 ALA A CA 1
ATOM 720 C C . ALA A 1 100 ? 8.337 12.717 2.167 1.00 31.94 84 ALA A C 1
ATOM 721 O O . ALA A 1 100 ? 9.109 11.855 1.666 1.00 33.05 84 ALA A O 1
ATOM 723 N N . GLU A 1 101 ? 7.979 13.854 1.552 1.00 33.17 85 GLU A N 1
ATOM 724 C CA . GLU A 1 101 ? 8.397 14.165 0.160 1.00 32.50 85 GLU A CA 1
ATOM 725 C C . GLU A 1 101 ? 9.898 14.017 0.014 1.00 33.39 85 GLU A C 1
ATOM 726 O O . GLU A 1 101 ? 10.338 13.543 -1.059 1.00 28.64 85 GLU A O 1
ATOM 732 N N . SER A 1 102 ? 10.667 14.586 0.951 1.00 27.50 86 SER A N 1
ATOM 733 C CA . SER A 1 102 ? 12.137 14.652 0.791 1.00 26.82 86 SER A CA 1
ATOM 734 C C . SER A 1 102 ? 12.688 13.214 0.760 1.00 22.76 86 SER A C 1
ATOM 735 O O . SER A 1 102 ? 13.643 12.978 0.014 1.00 24.14 86 SER A O 1
ATOM 738 N N . TYR A 1 103 ? 12.104 12.288 1.522 1.00 23.76 87 TYR A N 1
ATOM 739 C CA . TYR A 1 103 ? 12.579 10.885 1.593 1.00 21.00 87 TYR A CA 1
ATOM 740 C C . TYR A 1 103 ? 12.117 10.138 0.319 1.00 23.63 87 TYR A C 1
ATOM 741 O O . TYR A 1 103 ? 12.919 9.429 -0.279 1.00 19.68 87 TYR A O 1
ATOM 750 N N . ARG A 1 104 ? 10.867 10.345 -0.094 1.00 25.71 88 ARG A N 1
ATOM 751 C CA . ARG A 1 104 ? 10.382 9.817 -1.402 1.00 28.33 88 ARG A CA 1
ATOM 752 C C . ARG A 1 104 ? 11.329 10.239 -2.539 1.00 24.05 88 ARG A C 1
ATOM 753 O O . ARG A 1 104 ? 11.682 9.404 -3.412 1.00 25.15 88 ARG A O 1
ATOM 761 N N . ASP A 1 105 ? 11.751 11.493 -2.561 1.00 23.62 89 ASP A N 1
ATOM 762 C CA . ASP A 1 105 ? 12.652 12.036 -3.601 1.00 25.92 89 ASP A CA 1
ATOM 763 C C . ASP A 1 105 ? 14.002 11.318 -3.580 1.00 25.12 89 ASP A C 1
ATOM 764 O O . ASP A 1 105 ? 14.539 10.973 -4.645 1.00 22.25 89 ASP A O 1
ATOM 769 N N . PHE A 1 106 ? 14.573 11.097 -2.394 1.00 22.86 90 PHE A N 1
ATOM 770 C CA . PHE A 1 106 ? 15.851 10.378 -2.274 1.00 22.91 90 PHE A CA 1
ATOM 771 C C . PHE A 1 106 ? 15.677 8.974 -2.868 1.00 22.10 90 PHE A C 1
ATOM 772 O O . PHE A 1 106 ? 16.507 8.486 -3.656 1.00 23.81 90 PHE A O 1
ATOM 780 N N . LEU A 1 107 ? 14.626 8.283 -2.448 1.00 22.38 91 LEU A N 1
ATOM 781 C CA . LEU A 1 107 ? 14.414 6.881 -2.888 1.00 21.58 91 LEU A CA 1
ATOM 782 C C . LEU A 1 107 ? 14.235 6.859 -4.415 1.00 21.47 91 LEU A C 1
ATOM 783 O O . LEU A 1 107 ? 14.851 5.989 -5.072 1.00 21.73 91 LEU A O 1
ATOM 788 N N . THR A 1 108 ? 13.480 7.825 -4.942 1.00 22.04 92 THR A N 1
ATOM 789 C CA . THR A 1 108 ? 13.193 7.909 -6.402 1.00 23.98 92 THR A CA 1
ATOM 790 C C . THR A 1 108 ? 14.512 8.136 -7.149 1.00 26.14 92 THR A C 1
ATOM 791 O O . THR A 1 108 ? 14.747 7.471 -8.193 1.00 23.75 92 THR A O 1
ATOM 795 N N A GLN A 1 109 ? 15.363 9.056 -6.661 0.50 24.86 93 GLN A N 1
ATOM 796 N N B GLN A 1 109 ? 15.347 9.038 -6.653 0.50 25.14 93 GLN A N 1
ATOM 797 C CA A GLN A 1 109 ? 16.663 9.366 -7.316 0.50 27.47 93 GLN A CA 1
ATOM 798 C CA B GLN A 1 109 ? 16.618 9.347 -7.328 0.50 27.72 93 GLN A CA 1
ATOM 799 C C A GLN A 1 109 ? 17.432 8.053 -7.500 0.50 24.43 93 GLN A C 1
ATOM 800 C C B GLN A 1 109 ? 17.431 8.056 -7.495 0.50 24.70 93 GLN A C 1
ATOM 801 O O A GLN A 1 109 ? 18.087 7.937 -8.523 0.50 29.62 93 GLN A O 1
ATOM 802 O O B GLN A 1 109 ? 18.128 7.964 -8.493 0.50 30.04 93 GLN A O 1
ATOM 813 N N . TYR A 1 110 ? 17.331 7.091 -6.565 1.00 25.85 94 TYR A N 1
ATOM 814 C CA . TYR A 1 110 ? 18.069 5.796 -6.626 1.00 25.54 94 TYR A CA 1
ATOM 815 C C . TYR A 1 110 ? 17.186 4.609 -7.084 1.00 25.03 94 TYR A C 1
ATOM 816 O O . TYR A 1 110 ? 17.565 3.441 -6.910 1.00 21.47 94 TYR A O 1
ATOM 825 N N . GLN A 1 111 ? 16.086 4.915 -7.776 1.00 22.70 95 GLN A N 1
ATOM 826 C CA . GLN A 1 111 ? 15.225 3.941 -8.494 1.00 21.51 95 GLN A CA 1
ATOM 827 C C . GLN A 1 111 ? 14.527 2.965 -7.548 1.00 21.80 95 GLN A C 1
ATOM 828 O O . GLN A 1 111 ? 14.102 1.863 -7.996 1.00 21.70 95 GLN A O 1
ATOM 834 N N . VAL A 1 112 ? 14.368 3.315 -6.277 1.00 20.94 96 VAL A N 1
ATOM 835 C CA . VAL A 1 112 ? 13.740 2.365 -5.318 1.00 20.69 96 VAL A CA 1
ATOM 836 C C . VAL A 1 112 ? 12.223 2.349 -5.536 1.00 22.03 96 VAL A C 1
ATOM 837 O O . VAL A 1 112 ? 11.650 3.421 -5.514 1.00 25.28 96 VAL A O 1
ATOM 841 N N . ARG A 1 113 ? 11.604 1.169 -5.645 1.00 19.16 97 ARG A N 1
ATOM 842 C CA . ARG A 1 113 ? 10.126 1.022 -5.585 1.00 18.12 97 ARG A CA 1
ATOM 843 C C . ARG A 1 113 ? 9.691 0.345 -4.294 1.00 17.62 97 ARG A C 1
ATOM 844 O O . ARG A 1 113 ? 8.536 0.555 -3.867 1.00 18.91 97 ARG A O 1
ATOM 852 N N . ALA A 1 114 ? 10.470 -0.599 -3.770 1.00 18.49 98 ALA A N 1
ATOM 853 C CA . ALA A 1 114 ? 10.131 -1.338 -2.533 1.00 18.31 98 ALA A CA 1
ATOM 854 C C . ALA A 1 114 ? 11.414 -1.407 -1.723 1.00 16.86 98 ALA A C 1
ATOM 855 O O . ALA A 1 114 ? 12.488 -1.494 -2.337 1.00 18.75 98 ALA A O 1
ATOM 857 N N . ILE A 1 115 ? 11.302 -1.380 -0.396 1.00 19.50 99 ILE A N 1
ATOM 858 C CA . ILE A 1 115 ? 12.527 -1.290 0.443 1.00 17.51 99 ILE A CA 1
ATOM 859 C C . ILE A 1 115 ? 12.277 -1.987 1.776 1.00 17.58 99 ILE A C 1
ATOM 860 O O . ILE A 1 115 ? 11.191 -1.819 2.357 1.00 19.95 99 ILE A O 1
ATOM 865 N N . VAL A 1 116 ? 13.331 -2.579 2.287 1.00 18.35 100 VAL A N 1
ATOM 866 C CA . VAL A 1 116 ? 13.456 -3.012 3.698 1.00 20.70 100 VAL A CA 1
ATOM 867 C C . VAL A 1 116 ? 14.779 -2.457 4.180 1.00 19.80 100 VAL A C 1
ATOM 868 O O . VAL A 1 116 ? 15.736 -2.624 3.459 1.00 21.28 100 VAL A O 1
ATOM 872 N N . ALA A 1 117 ? 14.770 -1.753 5.303 1.00 18.35 101 ALA A N 1
ATOM 873 C CA . ALA A 1 117 ? 16.013 -1.218 5.898 1.00 19.86 101 ALA A CA 1
ATOM 874 C C . ALA A 1 117 ? 15.991 -1.605 7.371 1.00 20.27 101 ALA A C 1
ATOM 875 O O . ALA A 1 117 ? 15.018 -1.247 8.085 1.00 21.56 101 ALA A O 1
ATOM 877 N N . VAL A 1 118 ? 17.064 -2.241 7.790 1.00 20.73 102 VAL A N 1
ATOM 878 C CA . VAL A 1 118 ? 17.224 -2.640 9.203 1.00 20.52 102 VAL A CA 1
ATOM 879 C C . VAL A 1 118 ? 18.527 -2.045 9.691 1.00 19.93 102 VAL A C 1
ATOM 880 O O . VAL A 1 118 ? 19.510 -1.936 8.979 1.00 19.54 102 VAL A O 1
ATOM 884 N N . PRO A 1 119 ? 18.585 -1.728 10.989 1.00 19.55 103 PRO A N 1
ATOM 885 C CA . PRO A 1 119 ? 19.818 -1.200 11.570 1.00 19.83 103 PRO A CA 1
ATOM 886 C C . PRO A 1 119 ? 20.903 -2.260 11.769 1.00 19.36 103 PRO A C 1
ATOM 887 O O . PRO A 1 119 ? 20.597 -3.416 12.081 1.00 17.51 103 PRO A O 1
ATOM 891 N N . ILE A 1 120 ? 22.147 -1.821 11.622 1.00 16.39 104 ILE A N 1
ATOM 892 C CA . ILE A 1 120 ? 23.356 -2.543 12.050 1.00 17.30 104 ILE A CA 1
ATOM 893 C C . ILE A 1 120 ? 23.930 -1.813 13.270 1.00 18.13 104 ILE A C 1
ATOM 894 O O . ILE A 1 120 ? 24.198 -0.602 13.162 1.00 16.77 104 ILE A O 1
ATOM 899 N N . LEU A 1 121 ? 24.123 -2.542 14.359 1.00 18.57 105 LEU A N 1
ATOM 900 C CA . LEU A 1 121 ? 24.642 -1.943 15.617 1.00 20.81 105 LEU A CA 1
ATOM 901 C C . LEU A 1 121 ? 26.082 -2.370 15.813 1.00 22.43 105 LEU A C 1
ATOM 902 O O . LEU A 1 121 ? 26.431 -3.518 15.526 1.00 24.04 105 LEU A O 1
ATOM 907 N N . LYS A 1 122 ? 26.885 -1.443 16.309 1.00 21.84 106 LYS A N 1
ATOM 908 C CA . LYS A 1 122 ? 28.201 -1.776 16.871 1.00 25.21 106 LYS A CA 1
ATOM 909 C C . LYS A 1 122 ? 28.106 -1.465 18.373 1.00 27.90 106 LYS A C 1
ATOM 910 O O . LYS A 1 122 ? 28.055 -0.280 18.743 1.00 27.84 106 LYS A O 1
ATOM 916 N N . GLY A 1 123 ? 28.049 -2.513 19.186 1.00 28.49 107 GLY A N 1
ATOM 917 C CA . GLY A 1 123 ? 27.675 -2.375 20.606 1.00 32.71 107 GLY A CA 1
ATOM 918 C C . GLY A 1 123 ? 26.309 -1.719 20.765 1.00 29.80 107 GLY A C 1
ATOM 919 O O . GLY A 1 123 ? 25.311 -2.232 20.234 1.00 30.77 107 GLY A O 1
ATOM 920 N N . LYS A 1 124 ? 26.262 -0.591 21.459 1.00 32.44 108 LYS A N 1
ATOM 921 C CA . LYS A 1 124 ? 25.008 0.165 21.708 1.00 34.70 108 LYS A CA 1
ATOM 922 C C . LYS A 1 124 ? 24.839 1.302 20.687 1.00 32.30 108 LYS A C 1
ATOM 923 O O . LYS A 1 124 ? 23.873 2.071 20.840 1.00 34.71 108 LYS A O 1
ATOM 929 N N . LYS A 1 125 ? 25.717 1.413 19.685 1.00 29.76 109 LYS A N 1
ATOM 930 C CA . LYS A 1 125 ? 25.719 2.553 18.737 1.00 28.62 109 LYS A CA 1
ATOM 931 C C . LYS A 1 125 ? 25.141 2.092 17.385 1.00 26.38 109 LYS A C 1
ATOM 932 O O . LYS A 1 125 ? 25.511 0.989 16.936 1.00 23.22 109 LYS A O 1
ATOM 938 N N . LEU A 1 126 ? 24.306 2.911 16.771 1.00 25.03 110 LEU A N 1
ATOM 939 C CA . LEU A 1 126 ? 23.880 2.681 15.366 1.00 21.28 110 LEU A CA 1
ATOM 940 C C . LEU A 1 126 ? 25.098 2.851 14.462 1.00 19.72 110 LEU A C 1
ATOM 941 O O . LEU A 1 126 ? 25.582 3.989 14.334 1.00 20.54 110 LEU A O 1
ATOM 946 N N . TRP A 1 127 ? 25.556 1.796 13.796 1.00 17.71 111 TRP A N 1
ATOM 947 C CA . TRP A 1 127 ? 26.748 1.835 12.915 1.00 17.03 111 TRP A CA 1
ATOM 948 C C . TRP A 1 127 ? 26.325 2.052 11.449 1.00 16.35 111 TRP A C 1
ATOM 949 O O . TRP A 1 127 ? 27.064 2.755 10.687 1.00 17.21 111 TRP A O 1
ATOM 960 N N . GLY A 1 128 ? 25.188 1.493 11.046 1.00 17.42 112 GLY A N 1
ATOM 961 C CA . GLY A 1 128 ? 24.795 1.514 9.623 1.00 17.46 112 GLY A CA 1
ATOM 962 C C . GLY A 1 128 ? 23.393 0.978 9.404 1.00 17.85 112 GLY A C 1
ATOM 963 O O . GLY A 1 128 ? 22.671 0.703 10.381 1.00 18.38 112 GLY A O 1
ATOM 964 N N . LEU A 1 129 ? 23.015 0.881 8.125 1.00 18.54 113 LEU A N 1
ATOM 965 C CA . LEU A 1 129 ? 21.771 0.271 7.650 1.00 17.49 113 LEU A CA 1
ATOM 966 C C . LEU A 1 129 ? 22.101 -0.821 6.639 1.00 17.11 113 LEU A C 1
ATOM 967 O O . LEU A 1 129 ? 23.081 -0.735 5.916 1.00 17.42 113 LEU A O 1
ATOM 972 N N . PHE A 1 130 ? 21.333 -1.897 6.727 1.00 19.70 114 PHE A N 1
ATOM 973 C CA . PHE A 1 130 ? 21.341 -3.030 5.785 1.00 17.44 114 PHE A CA 1
ATOM 974 C C . PHE A 1 130 ? 20.014 -2.929 5.041 1.00 18.79 114 PHE A C 1
ATOM 975 O O . PHE A 1 130 ? 18.970 -3.007 5.695 1.00 19.52 114 PHE A O 1
ATOM 983 N N . SER A 1 131 ? 20.043 -2.606 3.747 1.00 20.47 115 SER A N 1
ATOM 984 C CA . SER A 1 131 ? 18.838 -2.158 3.018 1.00 19.51 115 SER A CA 1
ATOM 985 C C . SER A 1 131 ? 18.692 -2.969 1.739 1.00 20.45 115 SER A C 1
ATOM 986 O O . SER A 1 131 ? 19.665 -3.047 0.955 1.00 20.69 115 SER A O 1
ATOM 989 N N . ALA A 1 132 ? 17.498 -3.516 1.521 1.00 19.64 116 ALA A N 1
ATOM 990 C CA . ALA A 1 132 ? 17.164 -4.267 0.305 1.00 18.56 116 ALA A CA 1
ATOM 991 C C . ALA A 1 132 ? 16.288 -3.363 -0.547 1.00 19.80 116 ALA A C 1
ATOM 992 O O . ALA A 1 132 ? 15.309 -2.832 0.009 1.00 20.59 116 ALA A O 1
ATOM 994 N N . HIS A 1 133 ? 16.573 -3.265 -1.829 1.00 18.46 117 HIS A N 1
ATOM 995 C CA . HIS A 1 133 ? 15.782 -2.403 -2.750 1.00 20.24 117 HIS A CA 1
ATOM 996 C C . HIS A 1 133 ? 15.291 -3.238 -3.930 1.00 21.08 117 HIS A C 1
ATOM 997 O O . HIS A 1 133 ? 16.083 -3.971 -4.537 1.00 21.37 117 HIS A O 1
ATOM 1004 N N . GLN A 1 134 ? 14.011 -3.114 -4.232 1.00 18.82 118 GLN A N 1
ATOM 1005 C CA . GLN A 1 134 ? 13.441 -3.493 -5.550 1.00 20.00 118 GLN A CA 1
ATOM 1006 C C . GLN A 1 134 ? 13.373 -2.230 -6.411 1.00 19.33 118 GLN A C 1
ATOM 1007 O O . GLN A 1 134 ? 12.922 -1.150 -5.893 1.00 20.82 118 GLN A O 1
ATOM 1013 N N . LEU A 1 135 ? 13.731 -2.360 -7.697 1.00 16.69 119 LEU A N 1
ATOM 1014 C CA . LEU A 1 135 ? 13.879 -1.192 -8.589 1.00 17.93 119 LEU A CA 1
ATOM 1015 C C . LEU A 1 135 ? 12.704 -0.984 -9.558 1.00 19.79 119 LEU A C 1
ATOM 1016 O O . LEU A 1 135 ? 12.709 0.113 -10.166 1.00 20.54 119 LEU A O 1
ATOM 1021 N N . ALA A 1 136 ? 11.706 -1.867 -9.624 1.00 19.60 120 ALA A N 1
ATOM 1022 C CA . ALA A 1 136 ? 10.629 -1.704 -10.636 1.00 19.95 120 ALA A CA 1
ATOM 1023 C C . ALA A 1 136 ? 9.226 -1.846 -10.056 1.00 20.11 120 ALA A C 1
ATOM 1024 O O . ALA A 1 136 ? 8.414 -0.921 -10.222 1.00 25.53 120 ALA A O 1
ATOM 1026 N N . ALA A 1 137 ? 8.949 -2.947 -9.385 1.00 20.44 121 ALA A N 1
ATOM 1027 C CA . ALA A 1 137 ? 7.586 -3.306 -8.968 1.00 20.35 121 ALA A CA 1
ATOM 1028 C C . ALA A 1 137 ? 7.492 -3.436 -7.448 1.00 22.02 121 ALA A C 1
ATOM 1029 O O . ALA A 1 137 ? 8.477 -3.711 -6.753 1.00 20.18 121 ALA A O 1
ATOM 1031 N N . PRO A 1 138 ? 6.261 -3.377 -6.910 1.00 19.67 122 PRO A N 1
ATOM 1032 C CA . PRO A 1 138 ? 6.037 -3.581 -5.480 1.00 21.47 122 PRO A CA 1
ATOM 1033 C C . PRO A 1 138 ? 6.496 -4.974 -5.059 1.00 22.79 122 PRO A C 1
ATOM 1034 O O . PRO A 1 138 ? 6.510 -5.917 -5.883 1.00 22.06 122 PRO A O 1
ATOM 1038 N N . ARG A 1 139 ? 6.783 -5.129 -3.773 1.00 22.00 123 ARG A N 1
ATOM 1039 C CA . ARG A 1 139 ? 7.141 -6.438 -3.205 1.00 22.86 123 ARG A CA 1
ATOM 1040 C C . ARG A 1 139 ? 6.554 -6.524 -1.814 1.00 23.61 123 ARG A C 1
ATOM 1041 O O . ARG A 1 139 ? 6.957 -5.714 -0.987 1.00 23.42 123 ARG A O 1
ATOM 1049 N N . SER A 1 140 ? 5.613 -7.441 -1.613 1.00 24.80 124 SER A N 1
ATOM 1050 C CA . SER A 1 140 ? 5.068 -7.754 -0.263 1.00 28.57 124 SER A CA 1
ATOM 1051 C C . SER A 1 140 ? 6.110 -8.537 0.554 1.00 28.02 124 SER A C 1
ATOM 1052 O O . SER A 1 140 ? 6.136 -9.786 0.530 1.00 30.23 124 SER A O 1
ATOM 1055 N N . TRP A 1 141 ? 6.922 -7.814 1.311 1.00 24.57 125 TRP A N 1
ATOM 1056 C CA . TRP A 1 141 ? 7.982 -8.429 2.132 1.00 23.57 125 TRP A CA 1
ATOM 1057 C C . TRP A 1 141 ? 7.336 -9.365 3.153 1.00 26.73 125 TRP A C 1
ATOM 1058 O O . TRP A 1 141 ? 6.331 -8.969 3.759 1.00 27.97 125 TRP A O 1
ATOM 1069 N N A GLN A 1 142 ? 7.898 -10.559 3.331 0.50 26.04 126 GLN A N 1
ATOM 1070 N N B GLN A 1 142 ? 7.903 -10.551 3.342 0.50 26.34 126 GLN A N 1
ATOM 1071 C CA A GLN A 1 142 ? 7.403 -11.568 4.302 0.50 27.06 126 GLN A CA 1
ATOM 1072 C CA B GLN A 1 142 ? 7.381 -11.547 4.308 0.50 27.60 126 GLN A CA 1
ATOM 1073 C C A GLN A 1 142 ? 8.082 -11.344 5.653 0.50 27.72 126 GLN A C 1
ATOM 1074 C C B GLN A 1 142 ? 8.082 -11.353 5.651 0.50 27.99 126 GLN A C 1
ATOM 1075 O O A GLN A 1 142 ? 9.228 -10.875 5.683 0.50 25.01 126 GLN A O 1
ATOM 1076 O O B GLN A 1 142 ? 9.234 -10.897 5.676 0.50 25.15 126 GLN A O 1
ATOM 1087 N N . ALA A 1 143 ? 7.388 -11.691 6.735 1.00 28.88 127 ALA A N 1
ATOM 1088 C CA . ALA A 1 143 ? 7.946 -11.633 8.099 1.00 28.22 127 ALA A CA 1
ATOM 1089 C C . ALA A 1 143 ? 9.308 -12.347 8.107 1.00 26.45 127 ALA A C 1
ATOM 1090 O O . ALA A 1 143 ? 10.281 -11.785 8.676 1.00 28.01 127 ALA A O 1
ATOM 1092 N N . TRP A 1 144 ? 9.440 -13.532 7.509 1.00 26.07 128 TRP A N 1
ATOM 1093 C CA . TRP A 1 144 ? 10.720 -14.279 7.597 1.00 26.25 128 TRP A CA 1
ATOM 1094 C C . TRP A 1 144 ? 11.862 -13.499 6.919 1.00 24.90 128 TRP A C 1
ATOM 1095 O O . TRP A 1 144 ? 13.028 -13.586 7.365 1.00 24.55 128 TRP A O 1
ATOM 1106 N N . GLU A 1 145 ? 11.566 -12.775 5.860 1.00 24.22 129 GLU A N 1
ATOM 1107 C CA . GLU A 1 145 ? 12.609 -12.023 5.113 1.00 24.77 129 GLU A CA 1
ATOM 1108 C C . GLU A 1 145 ? 13.125 -10.876 5.990 1.00 23.40 129 GLU A C 1
ATOM 1109 O O . GLU A 1 145 ? 14.340 -10.642 6.026 1.00 22.04 129 GLU A O 1
ATOM 1115 N N . ILE A 1 146 ? 12.238 -10.231 6.721 1.00 23.27 130 ILE A N 1
ATOM 1116 C CA . ILE A 1 146 ? 12.611 -9.099 7.611 1.00 26.57 130 ILE A CA 1
ATOM 1117 C C . ILE A 1 146 ? 13.470 -9.698 8.725 1.00 27.57 130 ILE A C 1
ATOM 1118 O O . ILE A 1 146 ? 14.532 -9.132 9.036 1.00 23.61 130 ILE A O 1
ATOM 1123 N N . GLU A 1 147 ? 13.047 -10.844 9.277 1.00 26.17 131 GLU A N 1
ATOM 1124 C CA . GLU A 1 147 ? 13.795 -11.524 10.370 1.00 27.71 131 GLU A CA 1
ATOM 1125 C C . GLU A 1 147 ? 15.157 -11.969 9.841 1.00 24.70 131 GLU A C 1
ATOM 1126 O O . GLU A 1 147 ? 16.180 -11.819 10.531 1.00 21.04 131 GLU A O 1
ATOM 1132 N N . PHE A 1 148 ? 15.203 -12.534 8.639 1.00 23.88 132 PHE A N 1
ATOM 1133 C CA . PHE A 1 148 ? 16.477 -12.917 8.022 1.00 23.87 132 PHE A CA 1
ATOM 1134 C C . PHE A 1 148 ? 17.382 -11.687 7.941 1.00 23.40 132 PHE A C 1
ATOM 1135 O O . PHE A 1 148 ? 18.581 -11.798 8.290 1.00 23.16 132 PHE A O 1
ATOM 1143 N N . LEU A 1 149 ? 16.845 -10.575 7.457 1.00 22.03 133 LEU A N 1
ATOM 1144 C CA . LEU A 1 149 ? 17.705 -9.372 7.285 1.00 22.78 133 LEU A CA 1
ATOM 1145 C C . LEU A 1 149 ? 18.218 -8.902 8.656 1.00 22.42 133 LEU A C 1
ATOM 1146 O O . LEU A 1 149 ? 19.413 -8.624 8.755 1.00 20.00 133 LEU A O 1
ATOM 1151 N N . LYS A 1 150 ? 17.335 -8.816 9.653 1.00 21.98 134 LYS A N 1
ATOM 1152 C CA . LYS A 1 150 ? 17.699 -8.421 11.040 1.00 22.96 134 LYS A CA 1
ATOM 1153 C C . LYS A 1 150 ? 18.765 -9.336 11.590 1.00 22.59 134 LYS A C 1
ATOM 1154 O O . LYS A 1 150 ? 19.735 -8.830 12.163 1.00 22.44 134 LYS A O 1
ATOM 1160 N N . GLN A 1 151 ? 18.594 -10.650 11.443 1.00 21.11 135 GLN A N 1
ATOM 1161 C CA . GLN A 1 151 ? 19.552 -11.634 12.002 1.00 23.85 135 GLN A CA 1
ATOM 1162 C C . GLN A 1 151 ? 20.882 -11.592 11.233 1.00 18.83 135 GLN A C 1
ATOM 1163 O O . GLN A 1 151 ? 21.909 -11.727 11.877 1.00 18.89 135 GLN A O 1
ATOM 1169 N N . GLN A 1 152 ? 20.913 -11.287 9.938 1.00 21.36 136 GLN A N 1
ATOM 1170 C CA . GLN A 1 152 ? 22.196 -11.055 9.232 1.00 21.58 136 GLN A CA 1
ATOM 1171 C C . GLN A 1 152 ? 22.866 -9.752 9.743 1.00 19.40 136 GLN A C 1
ATOM 1172 O O . GLN A 1 152 ? 24.099 -9.717 9.873 1.00 18.93 136 GLN A O 1
ATOM 1178 N N . ALA A 1 153 ? 22.071 -8.743 10.065 1.00 19.53 137 ALA A N 1
ATOM 1179 C CA . ALA A 1 153 ? 22.586 -7.496 10.669 1.00 18.88 137 ALA A CA 1
ATOM 1180 C C . ALA A 1 153 ? 23.253 -7.792 12.021 1.00 19.18 137 ALA A C 1
ATOM 1181 O O . ALA A 1 153 ? 24.253 -7.102 12.353 1.00 20.51 137 ALA A O 1
ATOM 1183 N N . VAL A 1 154 ? 22.721 -8.737 12.811 1.00 18.71 138 VAL A N 1
ATOM 1184 C CA . VAL A 1 154 ? 23.354 -9.149 14.083 1.00 19.00 138 VAL A CA 1
ATOM 1185 C C . VAL A 1 154 ? 24.723 -9.766 13.790 1.00 17.71 138 VAL A C 1
ATOM 1186 O O . VAL A 1 154 ? 25.698 -9.407 14.459 1.00 17.59 138 VAL A O 1
ATOM 1190 N N . VAL A 1 155 ? 24.779 -10.685 12.816 1.00 20.35 139 VAL A N 1
ATOM 1191 C CA . VAL A 1 155 ? 26.033 -11.334 12.353 1.00 23.13 139 VAL A CA 1
ATOM 1192 C C . VAL A 1 155 ? 27.043 -10.227 12.022 1.00 18.58 139 VAL A C 1
ATOM 1193 O O . VAL A 1 155 ? 28.212 -10.237 12.494 1.00 20.18 139 VAL A O 1
ATOM 1197 N N . MET A 1 156 ? 26.606 -9.256 11.209 1.00 20.51 140 MET A N 1
ATOM 1198 C CA . MET A 1 156 ? 27.529 -8.193 10.754 1.00 20.04 140 MET A CA 1
ATOM 1199 C C . MET A 1 156 ? 28.042 -7.406 11.974 1.00 18.10 140 MET A C 1
ATOM 1200 O O . MET A 1 156 ? 29.237 -7.095 12.033 1.00 17.60 140 MET A O 1
ATOM 1205 N N . GLY A 1 157 ? 27.150 -7.084 12.896 1.00 16.59 141 GLY A N 1
ATOM 1206 C CA . GLY A 1 157 ? 27.446 -6.236 14.061 1.00 18.29 141 GLY A CA 1
ATOM 1207 C C . GLY A 1 157 ? 28.461 -6.932 14.957 1.00 20.45 141 GLY A C 1
ATOM 1208 O O . GLY A 1 157 ? 29.441 -6.313 15.369 1.00 20.93 141 GLY A O 1
ATOM 1209 N N . ILE A 1 158 ? 28.355 -8.258 15.109 1.00 21.29 142 ILE A N 1
ATOM 1210 C CA . ILE A 1 158 ? 29.360 -9.001 15.909 1.00 19.99 142 ILE A CA 1
ATOM 1211 C C . ILE A 1 158 ? 30.722 -8.901 15.241 1.00 19.69 142 ILE A C 1
ATOM 1212 O O . ILE A 1 158 ? 31.675 -8.605 15.967 1.00 21.88 142 ILE A O 1
ATOM 1217 N N . ALA A 1 159 ? 30.819 -9.068 13.911 1.00 18.50 143 ALA A N 1
ATOM 1218 C CA . ALA A 1 159 ? 32.092 -8.984 13.183 1.00 20.97 143 ALA A CA 1
ATOM 1219 C C . ALA A 1 159 ? 32.650 -7.543 13.261 1.00 21.79 143 ALA A C 1
ATOM 1220 O O . ALA A 1 159 ? 33.885 -7.330 13.474 1.00 20.73 143 ALA A O 1
ATOM 1222 N N . ILE A 1 160 ? 31.779 -6.553 13.140 1.00 18.98 144 ILE A N 1
ATOM 1223 C CA . ILE A 1 160 ? 32.219 -5.132 13.140 1.00 22.16 144 ILE A CA 1
ATOM 1224 C C . ILE A 1 160 ? 32.776 -4.769 14.518 1.00 23.08 144 ILE A C 1
ATOM 1225 O O . ILE A 1 160 ? 33.756 -3.977 14.573 1.00 26.05 144 ILE A O 1
ATOM 1230 N N . GLN A 1 161 ? 32.214 -5.345 15.583 1.00 24.98 145 GLN A N 1
ATOM 1231 C CA . GLN A 1 161 ? 32.660 -5.064 16.963 1.00 28.35 145 GLN A CA 1
ATOM 1232 C C . GLN A 1 161 ? 34.110 -5.519 17.188 1.00 31.80 145 GLN A C 1
ATOM 1233 O O . GLN A 1 161 ? 34.638 -5.112 18.214 1.00 31.64 145 GLN A O 1
ATOM 1239 N N . GLN A 1 162 ? 34.791 -6.190 16.247 1.00 33.42 146 GLN A N 1
ATOM 1240 C CA . GLN A 1 162 ? 36.216 -6.620 16.436 1.00 35.96 146 GLN A CA 1
ATOM 1241 C C . GLN A 1 162 ? 37.232 -5.633 15.840 1.00 43.29 146 GLN A C 1
ATOM 1242 O O . GLN A 1 162 ? 38.428 -5.948 15.891 1.00 43.48 146 GLN A O 1
ATOM 1248 N N . SER A 1 163 ? 36.810 -4.488 15.308 1.00 42.01 147 SER A N 1
ATOM 1249 C CA . SER A 1 163 ? 37.746 -3.417 14.880 1.00 44.42 147 SER A CA 1
ATOM 1250 C C . SER A 1 163 ? 37.121 -2.043 15.157 1.00 50.94 147 SER A C 1
ATOM 1251 O O . SER A 1 163 ? 36.233 -1.931 16.026 1.00 41.43 147 SER A O 1
ATOM 1255 N N . SER B 1 12 ? 10.149 -23.504 -7.718 1.00 93.10 -4 SER B N 1
ATOM 1256 C CA . SER B 1 12 ? 10.866 -24.639 -8.381 1.00 94.94 -4 SER B CA 1
ATOM 1257 C C . SER B 1 12 ? 11.650 -25.457 -7.341 1.00 97.44 -4 SER B C 1
ATOM 1258 O O . SER B 1 12 ? 12.639 -24.929 -6.794 1.00 100.38 -4 SER B O 1
ATOM 1261 N N . ALA B 1 13 ? 11.233 -26.705 -7.088 1.00 94.72 -3 ALA B N 1
ATOM 1262 C CA . ALA B 1 13 ? 11.839 -27.640 -6.103 1.00 92.94 -3 ALA B CA 1
ATOM 1263 C C . ALA B 1 13 ? 13.356 -27.766 -6.327 1.00 92.35 -3 ALA B C 1
ATOM 1264 O O . ALA B 1 13 ? 14.085 -27.939 -5.331 1.00 87.68 -3 ALA B O 1
ATOM 1266 N N . ALA B 1 14 ? 13.814 -27.681 -7.582 1.00 94.83 -2 ALA B N 1
ATOM 1267 C CA . ALA B 1 14 ? 15.240 -27.767 -7.985 1.00 91.40 -2 ALA B CA 1
ATOM 1268 C C . ALA B 1 14 ? 15.987 -26.477 -7.603 1.00 82.88 -2 ALA B C 1
ATOM 1269 O O . ALA B 1 14 ? 17.114 -26.581 -7.077 1.00 66.01 -2 ALA B O 1
ATOM 1271 N N . GLY B 1 15 ? 15.376 -25.315 -7.863 1.00 80.50 -1 GLY B N 1
ATOM 1272 C CA . GLY B 1 15 ? 15.954 -23.971 -7.652 1.00 72.96 -1 GLY B CA 1
ATOM 1273 C C . GLY B 1 15 ? 15.867 -23.500 -6.206 1.00 66.98 -1 GLY B C 1
ATOM 1274 O O . GLY B 1 15 ? 16.758 -22.730 -5.797 1.00 61.82 -1 GLY B O 1
ATOM 1275 N N . THR B 1 16 ? 14.839 -23.910 -5.451 1.00 60.30 0 THR B N 1
ATOM 1276 C CA . THR B 1 16 ? 14.730 -23.619 -3.998 1.00 58.61 0 THR B CA 1
ATOM 1277 C C . THR B 1 16 ? 15.894 -24.320 -3.295 1.00 53.81 0 THR B C 1
ATOM 1278 O O . THR B 1 16 ? 16.639 -23.633 -2.600 1.00 48.32 0 THR B O 1
ATOM 1282 N N . MET B 1 17 ? 16.064 -25.624 -3.514 1.00 50.02 1 MET B N 1
ATOM 1283 C CA . MET B 1 17 ? 17.195 -26.391 -2.943 1.00 50.71 1 MET B CA 1
ATOM 1284 C C . MET B 1 17 ? 18.513 -25.760 -3.419 1.00 44.93 1 MET B C 1
ATOM 1285 O O . MET B 1 17 ? 19.414 -25.596 -2.566 1.00 34.69 1 MET B O 1
ATOM 1290 N N . ALA B 1 18 ? 18.645 -25.393 -4.704 1.00 37.44 2 ALA B N 1
ATOM 1291 C CA . ALA B 1 18 ? 19.923 -24.859 -5.255 1.00 38.02 2 ALA B CA 1
ATOM 1292 C C . ALA B 1 18 ? 20.263 -23.530 -4.563 1.00 33.57 2 ALA B C 1
ATOM 1293 O O . ALA B 1 18 ? 21.465 -23.296 -4.294 1.00 30.34 2 ALA B O 1
ATOM 1295 N N . ASN B 1 19 ? 19.265 -22.695 -4.283 1.00 32.50 3 ASN B N 1
ATOM 1296 C CA . ASN B 1 19 ? 19.527 -21.353 -3.689 1.00 35.81 3 ASN B CA 1
ATOM 1297 C C . ASN B 1 19 ? 19.914 -21.524 -2.214 1.00 30.31 3 ASN B C 1
ATOM 1298 O O . ASN B 1 19 ? 20.887 -20.850 -1.797 1.00 26.16 3 ASN B O 1
ATOM 1303 N N . LEU B 1 20 ? 19.288 -22.469 -1.500 1.00 29.43 4 LEU B N 1
ATOM 1304 C CA . LEU B 1 20 ? 19.669 -22.743 -0.094 1.00 29.21 4 LEU B CA 1
ATOM 1305 C C . LEU B 1 20 ? 21.104 -23.281 -0.068 1.00 26.08 4 LEU B C 1
ATOM 1306 O O . LEU B 1 20 ? 21.887 -22.832 0.787 1.00 23.88 4 LEU B O 1
ATOM 1311 N N A ASP B 1 21 ? 21.445 -24.206 -0.977 0.50 25.58 5 ASP B N 1
ATOM 1312 N N B ASP B 1 21 ? 21.450 -24.193 -0.978 0.50 24.86 5 ASP B N 1
ATOM 1313 C CA A ASP B 1 21 ? 22.792 -24.840 -1.080 0.50 28.13 5 ASP B CA 1
ATOM 1314 C CA B ASP B 1 21 ? 22.790 -24.840 -1.010 0.50 26.74 5 ASP B CA 1
ATOM 1315 C C A ASP B 1 21 ? 23.851 -23.759 -1.279 0.50 25.61 5 ASP B C 1
ATOM 1316 C C B ASP B 1 21 ? 23.860 -23.775 -1.292 0.50 25.03 5 ASP B C 1
ATOM 1317 O O A ASP B 1 21 ? 24.886 -23.805 -0.581 0.50 25.79 5 ASP B O 1
ATOM 1318 O O B ASP B 1 21 ? 24.921 -23.827 -0.635 0.50 25.68 5 ASP B O 1
ATOM 1327 N N . LYS B 1 22 ? 23.586 -22.836 -2.200 1.00 25.15 6 LYS B N 1
ATOM 1328 C CA . LYS B 1 22 ? 24.535 -21.769 -2.578 1.00 26.18 6 LYS B CA 1
ATOM 1329 C C . LYS B 1 22 ? 24.762 -20.910 -1.324 1.00 21.75 6 LYS B C 1
ATOM 1330 O O . LYS B 1 22 ? 25.936 -20.666 -0.984 1.00 23.93 6 LYS B O 1
ATOM 1336 N N . MET B 1 23 ? 23.695 -20.594 -0.612 1.00 22.98 7 MET B N 1
ATOM 1337 C CA . MET B 1 23 ? 23.787 -19.719 0.598 1.00 24.80 7 MET B CA 1
ATOM 1338 C C . MET B 1 23 ? 24.579 -20.450 1.700 1.00 23.08 7 MET B C 1
ATOM 1339 O O . MET B 1 23 ? 25.514 -19.843 2.243 1.00 24.32 7 MET B O 1
ATOM 1344 N N . LEU B 1 24 ? 24.263 -21.710 2.018 1.00 21.76 8 LEU B N 1
ATOM 1345 C CA . LEU B 1 24 ? 24.987 -22.430 3.098 1.00 24.42 8 LEU B CA 1
ATOM 1346 C C . LEU B 1 24 ? 26.447 -22.630 2.693 1.00 24.87 8 LEU B C 1
ATOM 1347 O O . LEU B 1 24 ? 27.304 -22.375 3.532 1.00 27.75 8 LEU B O 1
ATOM 1352 N N . ASN B 1 25 ? 26.742 -22.925 1.440 1.00 26.54 9 ASN B N 1
ATOM 1353 C CA . ASN B 1 25 ? 28.138 -23.151 0.995 1.00 30.45 9 ASN B CA 1
ATOM 1354 C C . ASN B 1 25 ? 28.963 -21.838 1.020 1.00 32.67 9 ASN B C 1
ATOM 1355 O O . ASN B 1 25 ? 30.134 -21.857 1.443 1.00 30.70 9 ASN B O 1
ATOM 1360 N N . THR B 1 26 ? 28.357 -20.722 0.654 1.00 27.18 10 THR B N 1
ATOM 1361 C CA . THR B 1 26 ? 28.950 -19.367 0.767 1.00 26.92 10 THR B CA 1
ATOM 1362 C C . THR B 1 26 ? 29.262 -19.037 2.220 1.00 25.86 10 THR B C 1
ATOM 1363 O O . THR B 1 26 ? 30.387 -18.519 2.468 1.00 26.40 10 THR B O 1
ATOM 1367 N N . ILE B 1 27 ? 28.334 -19.288 3.146 1.00 25.08 11 ILE B N 1
ATOM 1368 C CA . ILE B 1 27 ? 28.554 -19.000 4.594 1.00 29.35 11 ILE B CA 1
ATOM 1369 C C . ILE B 1 27 ? 29.752 -19.831 5.038 1.00 27.95 11 ILE B C 1
ATOM 1370 O O . ILE B 1 27 ? 30.657 -19.295 5.724 1.00 24.66 11 ILE B O 1
ATOM 1375 N N . VAL B 1 28 ? 29.724 -21.125 4.746 1.00 23.28 12 VAL B N 1
ATOM 1376 C CA . VAL B 1 28 ? 30.810 -21.976 5.299 1.00 24.99 12 VAL B CA 1
ATOM 1377 C C . VAL B 1 28 ? 32.148 -21.497 4.738 1.00 24.66 12 VAL B C 1
ATOM 1378 O O . VAL B 1 28 ? 33.082 -21.375 5.519 1.00 26.97 12 VAL B O 1
ATOM 1382 N N . THR B 1 29 ? 32.219 -21.246 3.432 1.00 26.12 13 THR B N 1
ATOM 1383 C CA . THR B 1 29 ? 33.490 -20.940 2.722 1.00 27.39 13 THR B CA 1
ATOM 1384 C C . THR B 1 29 ? 34.093 -19.686 3.354 1.00 31.10 13 THR B C 1
ATOM 1385 O O . THR B 1 29 ? 35.330 -19.656 3.562 1.00 30.37 13 THR B O 1
ATOM 1389 N N . GLU B 1 3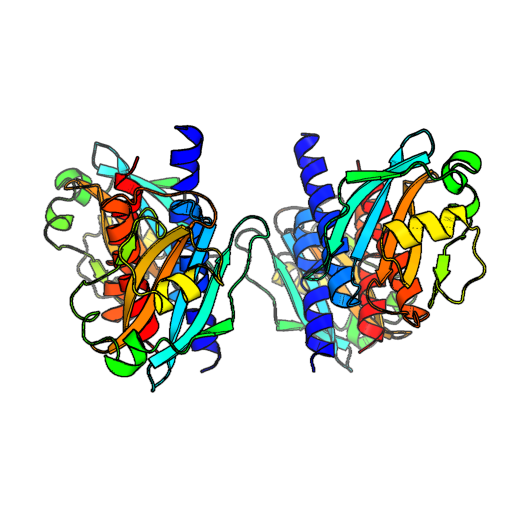0 ? 33.271 -18.665 3.613 1.00 28.57 14 GLU B N 1
ATOM 1390 C CA . GLU B 1 30 ? 33.808 -17.314 3.930 1.00 30.75 14 GLU B CA 1
ATOM 1391 C C . GLU B 1 30 ? 33.976 -17.187 5.449 1.00 33.32 14 GLU B C 1
ATOM 1392 O O . GLU B 1 30 ? 34.983 -16.616 5.840 1.00 26.66 14 GLU B O 1
ATOM 1398 N N . VAL B 1 31 ? 33.056 -17.708 6.269 1.00 28.62 15 VAL B N 1
ATOM 1399 C CA . VAL B 1 31 ? 33.267 -17.804 7.735 1.00 24.66 15 VAL B CA 1
ATOM 1400 C C . VAL B 1 31 ? 34.552 -18.593 8.076 1.00 21.83 15 VAL B C 1
ATOM 1401 O O . VAL B 1 31 ? 35.228 -18.199 9.058 1.00 19.37 15 VAL B O 1
ATOM 1405 N N . ARG B 1 32 ? 34.885 -19.665 7.348 1.00 20.73 16 ARG B N 1
ATOM 1406 C CA . ARG B 1 32 ? 36.156 -20.382 7.620 1.00 20.99 16 ARG B CA 1
ATOM 1407 C C . ARG B 1 32 ? 37.343 -19.407 7.451 1.00 24.14 16 ARG B C 1
ATOM 1408 O O . ARG B 1 32 ? 38.287 -19.444 8.271 1.00 20.61 16 ARG B O 1
ATOM 1416 N N . GLN B 1 33 ? 37.320 -18.591 6.394 1.00 25.09 17 GLN B N 1
ATOM 1417 C CA . GLN B 1 33 ? 38.449 -17.645 6.126 1.00 25.62 17 GLN B CA 1
ATOM 1418 C C . GLN B 1 33 ? 38.394 -16.513 7.149 1.00 22.13 17 GLN B C 1
ATOM 1419 O O . GLN B 1 33 ? 39.461 -16.177 7.731 1.00 23.99 17 GLN B O 1
ATOM 1425 N N . PHE B 1 34 ? 37.211 -16.006 7.471 1.00 21.78 18 PHE B N 1
ATOM 1426 C CA . PHE B 1 34 ? 37.065 -14.881 8.427 1.00 21.86 18 PHE B CA 1
ATOM 1427 C C . PHE B 1 34 ? 37.572 -15.263 9.819 1.00 22.58 18 PHE B C 1
ATOM 1428 O O . PHE B 1 34 ? 38.278 -14.438 10.435 1.00 20.11 18 PHE B O 1
ATOM 1436 N N . LEU B 1 35 ? 37.212 -16.447 10.332 1.00 21.26 19 LEU B N 1
ATOM 1437 C CA . LEU B 1 35 ? 37.734 -16.927 11.641 1.00 20.06 19 LEU B CA 1
ATOM 1438 C C . LEU B 1 35 ? 39.095 -17.626 11.540 1.00 18.67 19 LEU B C 1
ATOM 1439 O O . LEU B 1 35 ? 39.595 -18.022 12.599 1.00 19.91 19 LEU B O 1
ATOM 1444 N N . GLN B 1 36 ? 39.642 -17.862 10.358 1.00 20.11 20 GLN B N 1
ATOM 1445 C CA . GLN B 1 36 ? 40.918 -18.604 10.179 1.00 23.48 20 GLN B CA 1
ATOM 1446 C C . GLN B 1 36 ? 40.821 -19.956 10.899 1.00 22.12 20 GLN B C 1
ATOM 1447 O O . GLN B 1 36 ? 41.684 -20.280 11.745 1.00 21.92 20 GLN B O 1
ATOM 1453 N N . VAL B 1 37 ? 39.727 -20.660 10.634 1.00 20.10 21 VAL B N 1
ATOM 1454 C CA . VAL B 1 37 ? 39.503 -22.045 11.134 1.00 20.60 21 VAL B CA 1
ATOM 1455 C C . VAL B 1 37 ? 40.062 -23.030 10.120 1.00 20.19 21 VAL B C 1
ATOM 1456 O O . VAL B 1 37 ? 39.903 -22.826 8.896 1.00 22.53 21 VAL B O 1
ATOM 1460 N N . ASP B 1 38 ? 40.674 -24.123 10.589 1.00 17.68 22 ASP B N 1
ATOM 1461 C CA . ASP B 1 38 ? 41.263 -25.125 9.667 1.00 20.47 22 ASP B CA 1
ATOM 1462 C C . ASP B 1 38 ? 40.155 -25.861 8.931 1.00 24.11 22 ASP B C 1
ATOM 1463 O O . ASP B 1 38 ? 40.289 -26.100 7.721 1.00 22.91 22 ASP B O 1
ATOM 1468 N N . ARG B 1 39 ? 39.081 -26.201 9.620 1.00 21.33 23 ARG B N 1
ATOM 1469 C CA . ARG B 1 39 ? 37.998 -26.973 8.969 1.00 20.76 23 ARG B CA 1
ATOM 1470 C C . ARG B 1 39 ? 36.686 -26.499 9.580 1.00 24.30 23 ARG B C 1
ATOM 1471 O O . ARG B 1 39 ? 36.599 -26.510 10.805 1.00 27.00 23 ARG B O 1
ATOM 1479 N N . LEU B 1 40 ? 35.753 -26.051 8.738 1.00 20.15 24 LEU B N 1
ATOM 1480 C CA . LEU B 1 40 ? 34.409 -25.648 9.183 1.00 18.93 24 LEU B CA 1
ATOM 1481 C C . LEU B 1 40 ? 33.391 -26.520 8.457 1.00 18.52 24 LEU B C 1
ATOM 1482 O O . LEU B 1 40 ? 33.453 -26.622 7.205 1.00 19.30 24 LEU B O 1
ATOM 1487 N N . CYS B 1 41 ? 32.481 -27.123 9.214 1.00 19.80 25 CYS B N 1
ATOM 1488 C CA . CYS B 1 41 ? 31.566 -28.205 8.756 1.00 22.02 25 CYS B CA 1
ATOM 1489 C C . CYS B 1 41 ? 30.124 -27.821 9.085 1.00 20.29 25 CYS B C 1
ATOM 1490 O O . CYS B 1 41 ? 29.906 -27.286 10.146 1.00 18.72 25 CYS B O 1
ATOM 1493 N N . VAL B 1 42 ? 29.184 -28.227 8.230 1.00 18.96 26 VAL B N 1
ATOM 1494 C CA . VAL B 1 42 ? 27.751 -28.375 8.565 1.00 18.88 26 VAL B CA 1
ATOM 1495 C C . VAL B 1 42 ? 27.448 -29.890 8.538 1.00 18.53 26 VAL B C 1
ATOM 1496 O O . VAL B 1 42 ? 27.695 -30.562 7.503 1.00 20.14 26 VAL B O 1
ATOM 1500 N N . PHE B 1 43 ? 27.039 -30.392 9.683 1.00 19.45 27 PHE B N 1
ATOM 1501 C CA . PHE B 1 43 ? 26.608 -31.796 9.918 1.00 18.87 27 PHE B CA 1
ATOM 1502 C C . PHE B 1 43 ? 25.079 -31.799 9.924 1.00 19.33 27 PHE B C 1
ATOM 1503 O O . PHE B 1 43 ? 24.492 -31.086 10.701 1.00 20.19 27 PHE B O 1
ATOM 1511 N N . LYS B 1 44 ? 24.428 -32.496 8.987 1.00 18.96 28 LYS B N 1
ATOM 1512 C CA . LYS B 1 44 ? 22.956 -32.521 8.922 1.00 18.40 28 LYS B CA 1
ATOM 1513 C C . LYS B 1 44 ? 22.492 -33.885 9.465 1.00 19.44 28 LYS B C 1
ATOM 1514 O O . LYS B 1 44 ? 23.010 -34.898 8.947 1.00 21.31 28 LYS B O 1
ATOM 1520 N N . PHE B 1 45 ? 21.552 -33.871 10.406 1.00 22.30 29 PHE B N 1
ATOM 1521 C CA . PHE B 1 45 ? 20.988 -35.092 11.066 1.00 21.51 29 PHE B CA 1
ATOM 1522 C C . PHE B 1 45 ? 19.955 -35.730 10.126 1.00 24.09 29 PHE B C 1
ATOM 1523 O O . PHE B 1 45 ? 19.187 -35.008 9.447 1.00 23.30 29 PHE B O 1
ATOM 1531 N N . GLU B 1 46 ? 20.012 -37.058 10.053 1.00 23.98 30 GLU B N 1
ATOM 1532 C CA . GLU B 1 46 ? 18.924 -37.914 9.500 1.00 25.22 30 GLU B CA 1
ATOM 1533 C C . GLU B 1 46 ? 17.830 -38.118 10.565 1.00 26.80 30 GLU B C 1
ATOM 1534 O O . GLU B 1 46 ? 17.979 -37.727 11.730 1.00 23.57 30 GLU B O 1
ATOM 1540 N N . GLU B 1 47 ? 16.731 -38.770 10.186 1.00 26.57 31 GLU B N 1
ATOM 1541 C CA . GLU B 1 47 ? 15.599 -38.988 11.129 1.00 31.89 31 GLU B CA 1
ATOM 1542 C C . GLU B 1 47 ? 16.049 -39.719 12.401 1.00 25.71 31 GLU B C 1
ATOM 1543 O O . GLU B 1 47 ? 15.490 -39.385 13.454 1.00 29.71 31 GLU B O 1
ATOM 1549 N N . ASP B 1 48 ? 17.030 -40.625 12.334 1.00 27.01 32 ASP B N 1
ATOM 1550 C CA . ASP B 1 48 ? 17.528 -41.441 13.482 1.00 30.31 32 ASP B CA 1
ATOM 1551 C C . ASP B 1 48 ? 18.687 -40.717 14.207 1.00 28.61 32 ASP B C 1
ATOM 1552 O O . ASP B 1 48 ? 19.281 -41.312 15.112 1.00 26.73 32 ASP B O 1
ATOM 1557 N N . TYR B 1 49 ? 19.006 -39.476 13.822 1.00 26.81 33 TYR B N 1
ATOM 1558 C CA . TYR B 1 49 ? 20.061 -38.625 14.452 1.00 23.45 33 TYR B CA 1
ATOM 1559 C C . TYR B 1 49 ? 21.458 -39.205 14.272 1.00 23.09 33 TYR B C 1
ATOM 1560 O O . TYR B 1 49 ? 22.419 -38.684 14.894 1.00 24.28 33 TYR B O 1
ATOM 1569 N N . SER B 1 50 ? 21.626 -40.148 13.357 1.00 21.43 34 SER B N 1
ATOM 1570 C CA . SER B 1 50 ? 22.866 -40.255 12.559 1.00 23.39 34 SER B CA 1
ATOM 1571 C C . SER B 1 50 ? 22.940 -38.994 11.677 1.00 20.94 34 SER B C 1
ATOM 1572 O O . SER B 1 50 ? 21.972 -38.251 11.624 1.00 23.26 34 SER B O 1
ATOM 1575 N N . GLY B 1 51 ? 24.054 -38.779 11.015 1.00 23.91 35 GLY B N 1
ATOM 1576 C CA . GLY B 1 51 ? 24.141 -37.578 10.168 1.00 23.07 35 GLY B CA 1
ATOM 1577 C C . GLY B 1 51 ? 25.231 -37.660 9.158 1.00 21.51 35 GLY B C 1
ATOM 1578 O O . GLY B 1 51 ? 26.042 -38.601 9.213 1.00 22.43 35 GLY B O 1
ATOM 1579 N N . ASN B 1 52 ? 25.313 -36.613 8.321 1.00 22.31 36 ASN B N 1
ATOM 1580 C CA . ASN B 1 52 ? 26.348 -36.516 7.280 1.00 21.01 36 ASN B CA 1
ATOM 1581 C C . ASN B 1 52 ? 26.960 -35.110 7.293 1.00 18.86 36 ASN B C 1
ATOM 1582 O O . ASN B 1 52 ? 26.215 -34.144 7.494 1.00 18.24 36 ASN B O 1
ATOM 1587 N N . ILE B 1 53 ? 28.233 -35.027 7.017 1.00 19.10 37 ILE B N 1
ATOM 1588 C CA . ILE B 1 53 ? 28.865 -33.701 6.774 1.00 20.82 37 ILE B CA 1
ATOM 1589 C C . ILE B 1 53 ? 28.506 -33.339 5.347 1.00 21.98 37 ILE B C 1
ATOM 1590 O O . ILE B 1 53 ? 28.932 -34.042 4.446 1.00 23.30 37 ILE B O 1
ATOM 1595 N N . ILE B 1 54 ? 27.726 -32.292 5.150 1.00 21.22 38 ILE B N 1
ATOM 1596 C CA . ILE B 1 54 ? 27.162 -31.969 3.816 1.00 22.65 38 ILE B CA 1
ATOM 1597 C C . ILE B 1 54 ? 27.774 -30.689 3.247 1.00 21.97 38 ILE B C 1
ATOM 1598 O O . ILE B 1 54 ? 27.617 -30.494 2.057 1.00 20.58 38 ILE B O 1
ATOM 1603 N N . TYR B 1 55 ? 28.382 -29.830 4.072 1.00 20.66 39 TYR B N 1
ATOM 1604 C CA . TYR B 1 55 ? 29.160 -28.647 3.620 1.00 21.12 39 TYR B CA 1
ATOM 1605 C C . TYR B 1 55 ? 30.440 -28.617 4.438 1.00 20.10 39 TYR B C 1
ATOM 1606 O O . TYR B 1 55 ? 30.407 -28.930 5.635 1.00 19.50 39 TYR B O 1
ATOM 1615 N N . GLU B 1 56 ? 31.533 -28.260 3.790 1.00 19.95 40 GLU B N 1
ATOM 1616 C CA . GLU B 1 56 ? 32.843 -28.219 4.455 1.00 22.62 40 GLU B CA 1
ATOM 1617 C C . GLU B 1 56 ? 33.724 -27.200 3.746 1.00 24.18 40 GLU B C 1
ATOM 1618 O O . GLU B 1 56 ? 33.761 -27.226 2.509 1.00 25.75 40 GLU B O 1
ATOM 1624 N N . ALA B 1 57 ? 34.438 -26.391 4.517 1.00 21.90 41 ALA B N 1
ATOM 1625 C CA . ALA B 1 57 ? 35.555 -25.548 4.029 1.00 22.17 41 ALA B CA 1
ATOM 1626 C C . ALA B 1 57 ? 36.785 -25.964 4.793 1.00 21.52 41 ALA B C 1
ATOM 1627 O O . ALA B 1 57 ? 36.773 -25.955 6.009 1.00 20.62 41 ALA B O 1
ATOM 1629 N N . VAL B 1 58 ? 37.814 -26.422 4.106 1.00 22.67 42 VAL B N 1
ATOM 1630 C CA . VAL B 1 58 ? 39.024 -26.858 4.827 1.00 24.95 42 VAL B CA 1
ATOM 1631 C C . VAL B 1 58 ? 40.185 -26.143 4.133 1.00 26.85 42 VAL B C 1
ATOM 1632 O O . VAL B 1 58 ? 40.083 -25.963 2.885 1.00 26.89 42 VAL B O 1
ATOM 1636 N N . ASP B 1 59 ? 41.209 -25.719 4.854 1.00 26.09 43 ASP B N 1
ATOM 1637 C CA . ASP B 1 59 ? 42.385 -25.165 4.123 1.00 33.63 43 ASP B CA 1
ATOM 1638 C C . ASP B 1 59 ? 43.656 -25.999 4.316 1.00 36.67 43 ASP B C 1
ATOM 1639 O O . ASP B 1 59 ? 43.605 -27.064 4.950 1.00 36.87 43 ASP B O 1
ATOM 1644 N N A ASP B 1 60 ? 44.805 -25.531 3.806 0.50 35.82 44 ASP B N 1
ATOM 1645 N N B ASP B 1 60 ? 44.759 -25.430 3.822 0.50 37.59 44 ASP B N 1
ATOM 1646 C CA A ASP B 1 60 ? 46.180 -25.925 4.254 0.50 34.98 44 ASP B CA 1
ATOM 1647 C CA B ASP B 1 60 ? 46.112 -26.019 3.909 0.50 38.41 44 ASP B CA 1
ATOM 1648 C C A ASP B 1 60 ? 46.435 -27.438 4.205 0.50 31.72 44 ASP B C 1
ATOM 1649 C C B ASP B 1 60 ? 45.962 -27.385 3.245 0.50 36.10 44 ASP B C 1
ATOM 1650 O O A ASP B 1 60 ? 47.225 -27.932 5.089 0.50 33.68 44 ASP B O 1
ATOM 1651 O O B ASP B 1 60 ? 45.157 -27.491 2.273 0.50 37.54 44 ASP B O 1
ATOM 1660 N N A GLY B 1 61 ? 45.860 -28.142 3.222 0.50 32.86 45 GLY B N 1
ATOM 1661 N N B GLY B 1 61 ? 46.684 -28.386 3.729 0.50 34.72 45 GLY B N 1
ATOM 1662 C CA A GLY B 1 61 ? 46.137 -29.564 2.952 0.50 33.38 45 GLY B CA 1
ATOM 1663 C CA B GLY B 1 61 ? 46.527 -29.751 3.228 0.50 34.18 45 GLY B CA 1
ATOM 1664 C C A GLY B 1 61 ? 45.677 -30.480 4.074 0.50 35.64 45 GLY B C 1
ATOM 1665 C C B GLY B 1 61 ? 45.725 -30.586 4.194 0.50 36.20 45 GLY B C 1
ATOM 1666 O O A GLY B 1 61 ? 46.175 -31.599 4.152 0.50 41.11 45 GLY B O 1
ATOM 1667 O O B GLY B 1 61 ? 46.038 -31.769 4.303 0.50 40.78 45 GLY B O 1
ATOM 1668 N N . TRP B 1 62 ? 44.738 -30.030 4.905 1.00 33.16 46 TRP B N 1
ATOM 1669 C CA . TRP B 1 62 ? 44.109 -30.846 5.981 1.00 30.02 46 TRP B CA 1
ATOM 1670 C C . TRP B 1 62 ? 43.105 -31.798 5.335 1.00 28.15 46 TRP B C 1
ATOM 1671 O O . TRP B 1 62 ? 42.550 -31.472 4.283 1.00 30.80 46 TRP B O 1
ATOM 1682 N N . LEU B 1 63 ? 42.904 -32.956 5.938 1.00 29.60 47 LEU B N 1
ATOM 1683 C CA . LEU B 1 63 ? 41.977 -34.000 5.426 1.00 36.21 47 LEU B CA 1
ATOM 1684 C C . LEU B 1 63 ? 40.547 -33.473 5.440 1.00 29.85 47 LEU B C 1
ATOM 1685 O O . LEU B 1 63 ? 40.122 -32.743 6.390 1.00 27.88 47 LEU B O 1
ATOM 1690 N N . SER B 1 64 ? 39.881 -33.709 4.322 1.00 29.01 48 SER B N 1
ATOM 1691 C CA . SER B 1 64 ? 38.453 -33.394 4.118 1.00 30.57 48 SER B CA 1
ATOM 1692 C C . SER B 1 64 ? 37.609 -34.503 4.745 1.00 33.33 48 SER B C 1
ATOM 1693 O O . SER B 1 64 ? 37.994 -35.699 4.652 1.00 30.98 48 SER B O 1
ATOM 1696 N N . ILE B 1 65 ? 36.526 -34.141 5.423 1.00 27.23 49 ILE B N 1
ATOM 1697 C CA . ILE B 1 65 ? 35.548 -35.151 5.914 1.00 28.59 49 ILE B CA 1
ATOM 1698 C C . ILE B 1 65 ? 34.206 -34.933 5.218 1.00 24.52 49 ILE B C 1
ATOM 1699 O O . ILE B 1 65 ? 33.185 -35.443 5.691 1.00 26.08 49 ILE B O 1
ATOM 1704 N N . LEU B 1 66 ? 34.179 -34.140 4.152 1.00 23.80 50 LEU B N 1
ATOM 1705 C CA . LEU B 1 66 ? 32.936 -33.918 3.395 1.00 23.85 50 LEU B CA 1
ATOM 1706 C C . LEU B 1 66 ? 32.350 -35.282 2.945 1.00 25.72 50 LEU B C 1
ATOM 1707 O O . LEU B 1 66 ? 33.119 -36.096 2.404 1.00 23.04 50 LEU B O 1
ATOM 1712 N N . LYS B 1 67 ? 31.057 -35.505 3.216 1.00 24.47 51 LYS B N 1
ATOM 1713 C CA . LYS B 1 67 ? 30.221 -36.690 2.894 1.00 30.51 51 LYS B CA 1
ATOM 1714 C C . LYS B 1 67 ? 30.449 -37.781 3.926 1.00 31.20 51 LYS B C 1
ATOM 1715 O O . LYS B 1 67 ? 29.943 -38.871 3.717 1.00 32.04 51 LYS B O 1
ATOM 1721 N N . THR B 1 68 ? 31.240 -37.550 4.961 1.00 26.43 52 THR B N 1
ATOM 1722 C CA . THR B 1 68 ? 31.402 -38.585 6.018 1.00 27.23 52 THR B CA 1
ATOM 1723 C C . THR B 1 68 ? 30.049 -38.798 6.707 1.00 24.68 52 THR B C 1
ATOM 1724 O O . THR B 1 68 ? 29.370 -37.844 7.091 1.00 23.79 52 THR B O 1
ATOM 1728 N N . HIS B 1 69 ? 29.684 -40.064 6.899 1.00 23.36 53 HIS B N 1
ATOM 1729 C CA . HIS B 1 69 ? 28.470 -40.499 7.633 1.00 25.00 53 HIS B CA 1
ATOM 1730 C C . HIS B 1 69 ? 28.905 -40.807 9.057 1.00 24.05 53 HIS B C 1
ATOM 1731 O O . HIS B 1 69 ? 29.966 -41.490 9.218 1.00 26.00 53 HIS B O 1
ATOM 1738 N N . VAL B 1 70 ? 28.226 -40.231 10.069 1.00 21.44 54 VAL B N 1
ATOM 1739 C CA . VAL B 1 70 ? 28.601 -40.473 11.478 1.00 19.96 54 VAL B CA 1
ATOM 1740 C C . VAL B 1 70 ? 27.366 -40.954 12.244 1.00 20.21 54 VAL B C 1
ATOM 1741 O O . VAL B 1 70 ? 26.348 -40.305 12.182 1.00 20.29 54 VAL B O 1
ATOM 1745 N N . ARG B 1 71 ? 27.515 -42.066 12.971 1.00 21.86 55 ARG B N 1
ATOM 1746 C CA . ARG B 1 71 ? 26.482 -42.608 13.884 1.00 23.40 55 ARG B CA 1
ATOM 1747 C C . ARG B 1 71 ? 26.912 -42.261 15.310 1.00 21.91 55 ARG B C 1
ATOM 1748 O O . ARG B 1 71 ? 27.510 -43.075 16.023 1.00 23.68 55 ARG B O 1
ATOM 1756 N N . ASP B 1 72 ? 26.776 -41.000 15.671 1.00 21.74 56 ASP B N 1
ATOM 1757 C CA . ASP B 1 72 ? 27.183 -40.551 17.024 1.00 19.94 56 ASP B CA 1
ATOM 1758 C C . ASP B 1 72 ? 26.093 -41.007 17.992 1.00 18.65 56 ASP B C 1
ATOM 1759 O O . ASP B 1 72 ? 24.994 -40.502 17.850 1.00 19.96 56 ASP B O 1
ATOM 1764 N N . CYS B 1 73 ? 26.328 -41.629 19.141 1.00 24.61 57 CYS B N 1
ATOM 1765 C CA . CYS B 1 73 ? 25.475 -42.586 19.778 1.00 23.45 57 CYS B CA 1
ATOM 1766 C C . CYS B 1 73 ? 25.079 -41.489 20.747 1.00 22.07 57 CYS B C 1
ATOM 1767 O O . CYS B 1 73 ? 23.866 -41.556 21.208 1.00 23.76 57 CYS B O 1
ATOM 1770 N N . TYR B 1 74 ? 25.814 -40.401 21.058 1.00 20.86 58 TYR B N 1
ATOM 1771 C CA . TYR B 1 74 ? 25.240 -39.363 21.969 1.00 22.52 58 TYR B CA 1
ATOM 1772 C C . TYR B 1 74 ? 24.016 -38.716 21.327 1.00 21.01 58 TYR B C 1
ATOM 1773 O O . TYR B 1 74 ? 22.936 -38.505 21.965 1.00 21.02 58 TYR B O 1
ATOM 1782 N N . PHE B 1 75 ? 24.123 -38.299 20.066 1.00 20.72 59 PHE B N 1
ATOM 1783 C CA . PHE B 1 75 ? 23.014 -37.623 19.369 1.00 20.52 59 PHE B CA 1
ATOM 1784 C C . PHE B 1 75 ? 21.891 -38.620 19.095 1.00 22.60 59 PHE B C 1
ATOM 1785 O O . PHE B 1 75 ? 20.743 -38.243 19.190 1.00 23.82 59 PHE B O 1
ATOM 1793 N N . MET B 1 76 ? 22.238 -39.856 18.777 1.00 22.69 60 MET B N 1
ATOM 1794 C CA . MET B 1 76 ? 21.185 -40.856 18.465 1.00 21.99 60 MET B CA 1
ATOM 1795 C C . MET B 1 76 ? 20.398 -41.185 19.738 1.00 22.32 60 MET B C 1
ATOM 1796 O O . MET B 1 76 ? 19.175 -41.292 19.638 1.00 27.40 60 MET B O 1
ATOM 1801 N N . GLU B 1 77 ? 21.039 -41.220 20.894 1.00 23.83 61 GLU B N 1
ATOM 1802 C CA . GLU B 1 77 ? 20.341 -41.566 22.161 1.00 25.65 61 GLU B CA 1
ATOM 1803 C C . GLU B 1 77 ? 19.569 -40.380 22.719 1.00 31.73 61 GLU B C 1
ATOM 1804 O O . GLU B 1 77 ? 18.550 -40.605 23.405 1.00 29.14 61 GLU B O 1
ATOM 1810 N N . THR B 1 78 ? 20.050 -39.151 22.514 1.00 25.19 62 THR B N 1
ATOM 1811 C CA . THR B 1 78 ? 19.380 -37.971 23.111 1.00 23.90 62 THR B CA 1
ATOM 1812 C C . THR B 1 78 ? 18.442 -37.326 22.088 1.00 24.95 62 THR B C 1
ATOM 1813 O O . THR B 1 78 ? 17.598 -36.509 22.516 1.00 25.71 62 THR B O 1
ATOM 1817 N N . ARG B 1 79 ? 18.586 -37.665 20.805 1.00 26.47 63 ARG B N 1
ATOM 1818 C CA . ARG B 1 79 ? 17.956 -36.980 19.640 1.00 27.79 63 ARG B CA 1
ATOM 1819 C C . ARG B 1 79 ? 18.310 -35.487 19.683 1.00 24.48 63 ARG B C 1
ATOM 1820 O O . ARG B 1 79 ? 17.511 -34.694 19.246 1.00 27.81 63 ARG B O 1
ATOM 1828 N N . GLY B 1 80 ? 19.450 -35.166 20.263 1.00 26.96 64 GLY B N 1
ATOM 1829 C CA . GLY B 1 80 ? 19.944 -33.780 20.391 1.00 28.63 64 GLY B CA 1
ATOM 1830 C C . GLY B 1 80 ? 19.112 -32.913 21.311 1.00 28.56 64 GLY B C 1
ATOM 1831 O O . GLY B 1 80 ? 19.220 -31.673 21.207 1.00 28.40 64 GLY B O 1
ATOM 1832 N N . GLU B 1 81 ? 18.317 -33.492 22.221 1.00 28.79 65 GLU B N 1
ATOM 1833 C CA . GLU B 1 81 ? 17.442 -32.655 23.098 1.00 29.82 65 GLU B CA 1
ATOM 1834 C C . GLU B 1 81 ? 18.260 -31.623 23.876 1.00 26.25 65 GLU B C 1
ATOM 1835 O O . GLU B 1 81 ? 17.763 -30.500 24.053 1.00 28.57 65 GLU B O 1
ATOM 1841 N N . GLU B 1 82 ? 19.425 -31.978 24.413 1.00 27.42 66 GLU B N 1
ATOM 1842 C CA . GLU B 1 82 ? 20.230 -31.031 25.242 1.00 28.17 66 GLU B CA 1
ATOM 1843 C C . GLU B 1 82 ? 20.647 -29.841 24.349 1.00 27.60 66 GLU B C 1
ATOM 1844 O O . GLU B 1 82 ? 20.713 -28.731 24.862 1.00 28.25 66 GLU B O 1
ATOM 1850 N N . TYR B 1 83 ? 20.823 -30.068 23.048 1.00 28.15 67 TYR B N 1
ATOM 1851 C CA . TYR B 1 83 ? 21.282 -29.044 22.063 1.00 28.71 67 TYR B CA 1
ATOM 1852 C C . TYR B 1 83 ? 20.106 -28.123 21.743 1.00 35.02 67 TYR B C 1
ATOM 1853 O O . TYR B 1 83 ? 20.297 -27.088 21.117 1.00 31.45 67 TYR B O 1
ATOM 1862 N N . LEU B 1 84 ? 18.910 -28.443 22.229 1.00 37.89 68 LEU B N 1
ATOM 1863 C CA . LEU B 1 84 ? 17.723 -27.577 22.044 1.00 35.33 68 LEU B CA 1
ATOM 1864 C C . LEU B 1 84 ? 17.541 -26.701 23.271 1.00 39.74 68 LEU B C 1
ATOM 1865 O O . LEU B 1 84 ? 16.788 -25.754 23.163 1.00 44.34 68 LEU B O 1
ATOM 1870 N N . HIS B 1 85 ? 18.223 -26.999 24.371 1.00 43.46 69 HIS B N 1
ATOM 1871 C CA . HIS B 1 85 ? 18.100 -26.285 25.665 1.00 46.26 69 HIS B CA 1
ATOM 1872 C C . HIS B 1 85 ? 19.473 -25.723 26.060 1.00 47.66 69 HIS B C 1
ATOM 1873 O O . HIS B 1 85 ? 19.848 -25.799 27.256 1.00 44.73 69 HIS B O 1
ATOM 1880 N N . GLY B 1 86 ? 20.220 -25.208 25.077 1.00 42.92 70 GLY B N 1
ATOM 1881 C CA . GLY B 1 86 ? 21.390 -24.346 25.331 1.00 42.90 70 GLY B CA 1
ATOM 1882 C C . GLY B 1 86 ? 22.711 -25.095 25.447 1.00 40.49 70 GLY B C 1
ATOM 1883 O O . GLY B 1 86 ? 23.727 -24.441 25.699 1.00 40.42 70 GLY B O 1
ATOM 1884 N N . ARG B 1 87 ? 22.752 -26.409 25.224 1.00 35.09 71 ARG B N 1
ATOM 1885 C CA . ARG B 1 87 ? 24.061 -27.097 25.192 1.00 32.05 71 ARG B CA 1
ATOM 1886 C C . ARG B 1 87 ? 24.780 -26.765 23.878 1.00 24.18 71 ARG B C 1
ATOM 1887 O O . ARG B 1 87 ? 24.170 -26.778 22.793 1.00 28.45 71 ARG B O 1
ATOM 1895 N N . TYR B 1 88 ? 26.085 -26.575 23.991 1.00 26.91 72 TYR B N 1
ATOM 1896 C CA . TYR B 1 88 ? 26.996 -26.456 22.824 1.00 25.53 72 TYR B CA 1
ATOM 1897 C C . TYR B 1 88 ? 28.372 -26.801 23.356 1.00 22.61 72 TYR B C 1
ATOM 1898 O O . TYR B 1 88 ? 28.545 -26.987 24.580 1.00 24.37 72 TYR B O 1
ATOM 1907 N N . GLN B 1 89 ? 29.322 -26.998 22.460 1.00 21.24 73 GLN B N 1
ATOM 1908 C CA . GLN B 1 89 ? 30.677 -27.450 22.834 1.00 21.71 73 GLN B CA 1
ATOM 1909 C C . GLN B 1 89 ? 31.668 -26.394 22.369 1.00 22.24 73 GLN B C 1
ATOM 1910 O O . GLN B 1 89 ? 31.523 -25.911 21.240 1.00 19.11 73 GLN B O 1
ATOM 1916 N N . ALA B 1 90 ? 32.559 -25.986 23.243 1.00 21.52 74 ALA B N 1
ATOM 1917 C CA . ALA B 1 90 ? 33.650 -25.050 22.916 1.00 23.06 74 ALA B CA 1
ATOM 1918 C C . ALA B 1 90 ? 34.840 -25.464 23.748 1.00 23.91 74 ALA B C 1
ATOM 1919 O O . ALA B 1 90 ? 34.816 -25.230 24.982 1.00 25.67 74 ALA B O 1
ATOM 1921 N N . ILE B 1 91 ? 35.782 -26.148 23.114 1.00 22.43 75 ILE B N 1
ATOM 1922 C CA . ILE B 1 91 ? 36.985 -26.687 23.772 1.00 22.41 75 ILE B CA 1
ATOM 1923 C C . ILE B 1 91 ? 38.234 -26.158 23.087 1.00 21.61 75 ILE B C 1
ATOM 1924 O O . ILE B 1 91 ? 38.389 -26.384 21.909 1.00 19.57 75 ILE B O 1
ATOM 1929 N N . ALA B 1 92 ? 39.116 -25.497 23.843 1.00 23.75 76 ALA B N 1
ATOM 1930 C CA . ALA B 1 92 ? 40.387 -24.923 23.336 1.00 22.64 76 ALA B CA 1
ATOM 1931 C C . ALA B 1 92 ? 41.425 -26.021 23.074 1.00 21.91 76 ALA B C 1
ATOM 1932 O O . ALA B 1 92 ? 42.241 -25.904 22.124 1.00 25.23 76 ALA B O 1
ATOM 1934 N N . ASP B 1 93 ? 41.396 -27.126 23.832 1.00 24.99 77 ASP B N 1
ATOM 1935 C CA . ASP B 1 93 ? 42.412 -28.195 23.684 1.00 25.20 77 ASP B CA 1
ATOM 1936 C C . ASP B 1 93 ? 41.796 -29.517 24.144 1.00 25.86 77 ASP B C 1
ATOM 1937 O O . ASP B 1 93 ? 41.584 -29.662 25.372 1.00 26.26 77 ASP B O 1
ATOM 1942 N N . ILE B 1 94 ? 41.459 -30.427 23.216 1.00 24.83 78 ILE B N 1
ATOM 1943 C CA . ILE B 1 94 ? 40.746 -31.683 23.604 1.00 26.25 78 ILE B CA 1
ATOM 1944 C C . ILE B 1 94 ? 41.646 -32.545 24.524 1.00 29.81 78 ILE B C 1
ATOM 1945 O O . ILE B 1 94 ? 41.061 -33.285 25.333 1.00 29.08 78 ILE B O 1
ATOM 1950 N N . HIS B 1 95 ? 42.978 -32.398 24.477 1.00 30.73 79 HIS B N 1
ATOM 1951 C CA . HIS B 1 95 ? 43.924 -33.061 25.426 1.00 31.12 79 HIS B CA 1
ATOM 1952 C C . HIS B 1 95 ? 43.599 -32.688 26.875 1.00 30.38 79 HIS B C 1
ATOM 1953 O O . HIS B 1 95 ? 43.832 -33.534 27.751 1.00 33.65 79 HIS B O 1
ATOM 1960 N N . GLN B 1 96 ? 43.031 -31.516 27.148 1.00 29.97 80 GLN B N 1
ATOM 1961 C CA . GLN B 1 96 ? 42.706 -31.091 28.535 1.00 33.18 80 GLN B CA 1
ATOM 1962 C C . GLN B 1 96 ? 41.252 -31.381 28.917 1.00 29.20 80 GLN B C 1
ATOM 1963 O O . GLN B 1 96 ? 40.871 -31.142 30.067 1.00 32.05 80 GLN B O 1
ATOM 1969 N N . ALA B 1 97 ? 40.422 -31.904 28.019 1.00 28.47 81 ALA B N 1
ATOM 1970 C CA . ALA B 1 97 ? 38.969 -32.013 28.277 1.00 25.06 81 ALA B CA 1
ATOM 1971 C C . ALA B 1 97 ? 38.601 -33.451 28.672 1.00 22.44 81 ALA B C 1
ATOM 1972 O O . ALA B 1 97 ? 39.218 -34.378 28.153 1.00 24.08 81 ALA B O 1
ATOM 1974 N N . ASN B 1 98 ? 37.575 -33.574 29.495 1.00 24.61 82 ASN B N 1
ATOM 1975 C CA . ASN B 1 98 ? 36.988 -34.866 29.915 1.00 26.40 82 ASN B CA 1
ATOM 1976 C C . ASN B 1 98 ? 36.006 -35.313 28.825 1.00 26.78 82 ASN B C 1
ATOM 1977 O O . ASN B 1 98 ? 34.929 -34.732 28.726 1.00 33.74 82 ASN B O 1
ATOM 1982 N N . LEU B 1 99 ? 36.410 -36.271 28.030 1.00 27.45 83 LEU B N 1
ATOM 1983 C CA . LEU B 1 99 ? 35.607 -36.812 26.894 1.00 26.32 83 LEU B CA 1
ATOM 1984 C C . LEU B 1 99 ? 35.552 -38.326 27.049 1.00 28.79 83 LEU B C 1
ATOM 1985 O O . LEU B 1 99 ? 36.581 -38.942 27.409 1.00 30.15 83 LEU B O 1
ATOM 1990 N N . ALA B 1 100 ? 34.455 -38.894 26.610 1.00 29.44 84 ALA B N 1
ATOM 1991 C CA . ALA B 1 100 ? 34.335 -40.345 26.356 1.00 31.60 84 ALA B CA 1
ATOM 1992 C C . ALA B 1 100 ? 35.399 -40.753 25.350 1.00 31.02 84 ALA B C 1
ATOM 1993 O O . ALA B 1 100 ? 35.589 -40.029 24.343 1.00 26.31 84 ALA B O 1
ATOM 1995 N N . GLU B 1 101 ? 36.071 -41.887 25.548 1.00 29.72 85 GLU B N 1
ATOM 1996 C CA . GLU B 1 101 ? 37.105 -42.347 24.569 1.00 33.04 85 GLU B CA 1
ATOM 1997 C C . GLU B 1 101 ? 36.501 -42.520 23.168 1.00 26.83 85 GLU B C 1
ATOM 1998 O O . GLU B 1 101 ? 37.220 -42.267 22.196 1.00 28.69 85 GLU B O 1
ATOM 2004 N N . SER B 1 102 ? 35.235 -42.890 23.066 1.00 26.81 86 SER B N 1
ATOM 2005 C CA . SER B 1 102 ? 34.587 -43.103 21.762 1.00 28.89 86 SER B CA 1
ATOM 2006 C C . SER B 1 102 ? 34.537 -41.765 21.021 1.00 26.57 86 SER B C 1
ATOM 2007 O O . SER B 1 102 ? 34.799 -41.754 19.814 1.00 25.98 86 SER B O 1
ATOM 2010 N N . TYR B 1 103 ? 34.144 -40.701 21.707 1.00 25.28 87 TYR B N 1
ATOM 2011 C CA . TYR B 1 103 ? 34.075 -39.356 21.088 1.00 25.41 87 TYR B CA 1
ATOM 2012 C C . TYR B 1 103 ? 35.505 -38.842 20.864 1.00 23.88 87 TYR B C 1
ATOM 2013 O O . TYR B 1 103 ? 35.746 -38.368 19.762 1.00 24.49 87 TYR B O 1
ATOM 2022 N N . ARG B 1 104 ? 36.430 -38.999 21.818 1.00 26.13 88 ARG B N 1
ATOM 2023 C CA . ARG B 1 104 ? 37.874 -38.644 21.626 1.00 26.02 88 ARG B CA 1
ATOM 2024 C C . ARG B 1 104 ? 38.437 -39.368 20.406 1.00 27.63 88 ARG B C 1
ATOM 2025 O O . ARG B 1 104 ? 39.119 -38.714 19.620 1.00 25.49 88 ARG B O 1
ATOM 2033 N N . ASP B 1 105 ? 38.097 -40.652 20.205 1.00 28.40 89 ASP B N 1
ATOM 2034 C CA . ASP B 1 105 ? 38.599 -41.419 19.040 1.00 32.76 89 ASP B CA 1
ATOM 2035 C C . ASP B 1 105 ? 38.102 -40.763 17.747 1.00 29.53 89 ASP B C 1
ATOM 2036 O O . ASP B 1 105 ? 38.867 -40.697 16.785 1.00 30.74 89 ASP B O 1
ATOM 2041 N N . PHE B 1 106 ? 36.836 -40.337 17.704 1.00 29.60 90 PHE B N 1
ATOM 2042 C CA . PHE B 1 106 ? 36.240 -39.702 16.509 1.00 26.27 90 PHE B CA 1
ATOM 2043 C C . PHE B 1 106 ? 37.070 -38.446 16.182 1.00 28.91 90 PHE B C 1
ATOM 2044 O O . PHE B 1 106 ? 37.566 -38.261 15.050 1.00 29.56 90 PHE B O 1
ATOM 2052 N N . LEU B 1 107 ? 37.262 -37.599 17.183 1.00 25.47 91 LEU B N 1
ATOM 2053 C CA . LEU B 1 107 ? 37.966 -36.311 16.969 1.00 24.90 91 LEU B CA 1
ATOM 2054 C C . LEU B 1 107 ? 39.412 -36.605 16.544 1.00 26.48 91 LEU B C 1
ATOM 2055 O O . LEU B 1 107 ? 39.895 -35.937 15.649 1.00 28.95 91 LEU B O 1
ATOM 2060 N N . THR B 1 108 ? 40.082 -37.566 17.169 1.00 29.70 92 THR B N 1
ATOM 2061 C CA . THR B 1 108 ? 41.519 -37.865 16.929 1.00 30.99 92 THR B CA 1
ATOM 2062 C C . THR B 1 108 ? 41.717 -38.362 15.502 1.00 35.53 92 THR B C 1
ATOM 2063 O O . THR B 1 108 ? 42.669 -37.926 14.852 1.00 32.71 92 THR B O 1
ATOM 2067 N N . GLN B 1 109 ? 40.799 -39.204 15.036 1.00 32.40 93 GLN B N 1
ATOM 2068 C CA . GLN B 1 109 ? 40.777 -39.794 13.671 1.00 37.87 93 GLN B CA 1
ATOM 2069 C C . GLN B 1 109 ? 40.862 -38.656 12.638 1.00 38.01 93 GLN B C 1
ATOM 2070 O O . GLN B 1 109 ? 41.571 -38.792 11.604 1.00 37.68 93 GLN B O 1
ATOM 2076 N N . TYR B 1 110 ? 40.225 -37.526 12.938 1.00 35.21 94 TYR B N 1
ATOM 2077 C CA . TYR B 1 110 ? 40.070 -36.379 12.014 1.00 31.48 94 TYR B CA 1
ATOM 2078 C C . TYR B 1 110 ? 40.956 -35.183 12.431 1.00 27.77 94 TYR B C 1
ATOM 2079 O O . TYR B 1 110 ? 40.721 -34.066 11.950 1.00 28.29 94 TYR B O 1
ATOM 2088 N N . GLN B 1 111 ? 41.975 -35.456 13.238 1.00 29.50 95 GLN B N 1
ATOM 2089 C CA . GLN B 1 111 ? 43.082 -34.541 13.613 1.00 31.46 95 GLN B CA 1
ATOM 2090 C C . GLN B 1 111 ? 42.570 -33.352 14.424 1.00 29.16 95 GLN B C 1
ATOM 2091 O O . GLN B 1 111 ? 43.279 -32.333 14.442 1.00 30.23 95 GLN B O 1
ATOM 2097 N N . VAL B 1 112 ? 41.409 -33.466 15.089 1.00 27.95 96 VAL B N 1
ATOM 2098 C CA . VAL B 1 112 ? 40.844 -32.294 15.821 1.00 24.39 96 VAL B CA 1
ATOM 2099 C C . VAL B 1 112 ? 41.635 -32.028 17.110 1.00 23.46 96 VAL B C 1
ATOM 2100 O O . VAL B 1 112 ? 41.789 -32.954 17.944 1.00 27.20 96 VAL B O 1
ATOM 2104 N N . ARG B 1 113 ? 42.124 -30.802 17.279 1.00 23.07 97 ARG B N 1
ATOM 2105 C CA . ARG B 1 113 ? 42.813 -30.357 18.508 1.00 24.14 97 ARG B CA 1
ATOM 2106 C C . ARG B 1 113 ? 41.941 -29.392 19.306 1.00 24.00 97 ARG B C 1
ATOM 2107 O O . ARG B 1 113 ? 41.994 -29.411 20.573 1.00 25.46 97 ARG B O 1
ATOM 2115 N N . ALA B 1 114 ? 41.146 -28.566 18.628 1.00 20.72 98 ALA B N 1
ATOM 2116 C CA . ALA B 1 114 ? 40.219 -27.607 19.262 1.00 19.78 98 ALA B CA 1
ATOM 2117 C C . ALA B 1 114 ? 38.884 -27.622 18.497 1.00 17.75 98 ALA B C 1
ATOM 2118 O O . ALA B 1 114 ? 38.916 -27.763 17.277 1.00 18.66 98 ALA B O 1
ATOM 2120 N N . ILE B 1 115 ? 37.770 -27.390 19.189 1.00 18.88 99 ILE B N 1
ATOM 2121 C CA . ILE B 1 115 ? 36.443 -27.548 18.538 1.00 19.02 99 ILE B CA 1
ATOM 2122 C C . ILE B 1 115 ? 35.404 -26.605 19.149 1.00 19.93 99 ILE B C 1
ATOM 2123 O O . ILE B 1 115 ? 35.340 -26.501 20.381 1.00 21.03 99 ILE B O 1
ATOM 2128 N N . VAL B 1 116 ? 34.596 -25.965 18.292 1.00 17.80 100 VAL B N 1
ATOM 2129 C CA . VAL B 1 116 ? 33.298 -25.382 18.662 1.00 18.82 100 VAL B CA 1
ATOM 2130 C C . VAL B 1 116 ? 32.229 -26.066 17.847 1.00 18.99 100 VAL B C 1
ATOM 2131 O O . VAL B 1 116 ? 32.353 -26.103 16.650 1.00 20.15 100 VAL B O 1
ATOM 2135 N N . ALA B 1 117 ? 31.177 -26.540 18.498 1.00 18.17 101 ALA B N 1
ATOM 2136 C CA . ALA B 1 117 ? 30.024 -27.114 17.803 1.00 16.80 101 ALA B CA 1
ATOM 2137 C C . ALA B 1 117 ? 28.742 -26.511 18.395 1.00 16.27 101 ALA B C 1
ATOM 2138 O O . ALA B 1 117 ? 28.549 -26.575 19.635 1.00 18.71 101 ALA B O 1
ATOM 2140 N N . VAL B 1 118 ? 27.964 -25.912 17.531 1.00 18.72 102 VAL B N 1
ATOM 2141 C CA . VAL B 1 118 ? 26.689 -25.236 17.896 1.00 18.61 102 VAL B CA 1
ATOM 2142 C C . VAL B 1 118 ? 25.553 -25.829 17.083 1.00 17.55 102 VAL B C 1
ATOM 2143 O O . VAL B 1 118 ? 25.699 -26.259 15.936 1.00 17.86 102 VAL B O 1
ATOM 2147 N N . PRO B 1 119 ? 24.337 -25.788 17.666 1.00 19.89 103 PRO B N 1
ATOM 2148 C CA . PRO B 1 119 ? 23.157 -26.315 16.998 1.00 18.91 103 PRO B CA 1
ATOM 2149 C C . PRO B 1 119 ? 22.709 -25.429 15.846 1.00 19.29 103 PRO B C 1
ATOM 2150 O O . PRO B 1 119 ? 22.763 -24.178 15.964 1.00 21.11 103 PRO B O 1
ATOM 2154 N N . ILE B 1 120 ? 22.186 -26.074 14.812 1.00 16.18 104 ILE B N 1
ATOM 2155 C CA . ILE B 1 120 ? 21.318 -25.464 13.794 1.00 17.07 104 ILE B CA 1
ATOM 2156 C C . ILE B 1 120 ? 19.901 -26.023 13.981 1.00 21.38 104 ILE B C 1
ATOM 2157 O O . ILE B 1 120 ? 19.726 -27.242 13.862 1.00 19.65 104 ILE B O 1
ATOM 2162 N N . LEU B 1 121 ? 18.955 -25.130 14.228 1.00 22.12 105 LEU B N 1
ATOM 2163 C CA . LEU B 1 121 ? 17.520 -25.446 14.413 1.00 24.53 105 LEU B CA 1
ATOM 2164 C C . LEU B 1 121 ? 16.752 -25.235 13.106 1.00 29.04 105 LEU B C 1
ATOM 2165 O O . LEU B 1 121 ? 16.986 -24.232 12.365 1.00 25.33 105 LEU B O 1
ATOM 2170 N N . LYS B 1 122 ? 15.779 -26.105 12.872 1.00 27.29 106 LYS B N 1
ATOM 2171 C CA . LYS B 1 122 ? 14.703 -25.840 11.904 1.00 27.49 106 LYS B CA 1
ATOM 2172 C C . LYS B 1 122 ? 13.378 -25.843 12.691 1.00 33.70 106 LYS B C 1
ATOM 2173 O O . LYS B 1 122 ? 12.931 -26.946 13.043 1.00 32.66 106 LYS B O 1
ATOM 2179 N N . GLY B 1 123 ? 12.833 -24.664 12.986 1.00 36.24 107 GLY B N 1
ATOM 2180 C CA . GLY B 1 123 ? 11.726 -24.501 13.942 1.00 41.41 107 GLY B CA 1
ATOM 2181 C C . GLY B 1 123 ? 12.169 -24.950 15.319 1.00 40.53 107 GLY B C 1
ATOM 2182 O O . GLY B 1 123 ? 13.185 -24.447 15.786 1.00 36.13 107 GLY B O 1
ATOM 2183 N N . LYS B 1 124 ? 11.477 -25.921 15.901 1.00 41.17 108 LYS B N 1
ATOM 2184 C CA . LYS B 1 124 ? 11.771 -26.443 17.258 1.00 45.33 108 LYS B CA 1
ATOM 2185 C C . LYS B 1 124 ? 12.656 -27.698 17.170 1.00 41.73 108 LYS B C 1
ATOM 2186 O O . LYS B 1 124 ? 12.952 -28.256 18.252 1.00 43.38 108 LYS B O 1
ATOM 2192 N N . LYS B 1 125 ? 13.051 -28.144 15.963 1.00 34.06 109 LYS B N 1
ATOM 2193 C CA . LYS B 1 125 ? 13.779 -29.424 15.766 1.00 32.71 109 LYS B CA 1
ATOM 2194 C C . LYS B 1 125 ? 15.282 -29.110 15.600 1.00 31.97 109 LYS B C 1
ATOM 2195 O O . LYS B 1 125 ? 15.623 -28.078 14.945 1.00 25.26 109 LYS B O 1
ATOM 2201 N N . LEU B 1 126 ? 16.137 -29.965 16.140 1.00 27.48 110 LEU B N 1
ATOM 2202 C CA . LEU B 1 126 ? 17.598 -29.922 15.873 1.00 26.63 110 LEU B CA 1
ATOM 2203 C C . LEU B 1 126 ? 17.860 -30.438 14.461 1.00 23.90 110 LEU B C 1
ATOM 2204 O O . LEU B 1 126 ? 17.719 -31.663 14.189 1.00 22.97 110 LEU B O 1
ATOM 2209 N N . TRP B 1 127 ? 18.272 -29.552 13.555 1.00 20.38 111 TRP B N 1
ATOM 2210 C CA . TRP B 1 127 ? 18.511 -29.904 12.145 1.00 19.27 111 TRP B CA 1
ATOM 2211 C C . TRP B 1 127 ? 19.942 -30.394 11.900 1.00 18.26 111 TRP B C 1
ATOM 2212 O O . TRP B 1 127 ? 20.177 -31.284 11.053 1.00 20.56 111 TRP B O 1
ATOM 2223 N N . GLY B 1 128 ? 20.875 -29.802 12.613 1.00 19.07 112 GLY B N 1
ATOM 2224 C CA . GLY B 1 128 ? 22.292 -30.057 12.367 1.00 16.95 112 GLY B CA 1
ATOM 2225 C C . GLY B 1 128 ? 23.207 -29.358 13.341 1.00 16.09 112 GLY B C 1
ATOM 2226 O O . GLY B 1 128 ? 22.765 -28.879 14.359 1.00 18.05 112 GLY B O 1
ATOM 2227 N N . LEU B 1 129 ? 24.488 -29.469 13.057 1.00 17.66 113 LEU B N 1
ATOM 2228 C CA . LEU B 1 129 ? 25.552 -28.832 13.861 1.00 18.55 113 LEU B CA 1
ATOM 2229 C C . LEU B 1 129 ? 26.374 -27.990 12.895 1.00 17.71 113 LEU B C 1
ATOM 2230 O O . LEU B 1 129 ? 26.633 -28.423 11.752 1.00 17.59 113 LEU B O 1
ATOM 2235 N N . PHE B 1 130 ? 26.800 -26.829 13.390 1.00 18.79 114 PHE B N 1
ATOM 2236 C CA . PHE B 1 130 ? 27.842 -26.010 12.724 1.00 18.70 114 PHE B CA 1
ATOM 2237 C C . PHE B 1 130 ? 29.080 -26.151 13.583 1.00 18.85 114 PHE B C 1
ATOM 2238 O O . PHE B 1 130 ? 29.023 -25.831 14.787 1.00 18.99 114 PHE B O 1
ATOM 2246 N N . SER B 1 131 ? 30.142 -26.706 13.019 1.00 18.94 115 SER B N 1
ATOM 2247 C CA . SER B 1 131 ? 31.313 -27.129 13.793 1.00 20.82 115 SER B CA 1
ATOM 2248 C C . SER B 1 131 ? 32.580 -26.532 13.189 1.00 20.47 115 SER B C 1
ATOM 2249 O O . SER B 1 131 ? 32.810 -26.710 11.989 1.00 20.62 115 SER B O 1
ATOM 2252 N N . ALA B 1 132 ? 33.403 -25.932 14.043 1.00 19.66 116 ALA B N 1
ATOM 2253 C CA . ALA B 1 132 ? 34.743 -25.407 13.701 1.00 19.42 116 ALA B CA 1
ATOM 2254 C C . ALA B 1 132 ? 35.800 -26.291 14.346 1.00 18.95 116 ALA B C 1
ATOM 2255 O O . ALA B 1 132 ? 35.725 -26.503 15.602 1.00 19.03 116 ALA B O 1
ATOM 2257 N N . HIS B 1 133 ? 36.742 -26.809 13.550 1.00 18.26 117 HIS B N 1
ATOM 2258 C CA . HIS B 1 133 ? 37.880 -27.650 13.997 1.00 20.12 117 HIS B CA 1
ATOM 2259 C C . HIS B 1 133 ? 39.196 -26.915 13.761 1.00 21.91 117 HIS B C 1
ATOM 2260 O O . HIS B 1 133 ? 39.402 -26.390 12.646 1.00 22.02 117 HIS B O 1
ATOM 2267 N N . GLN B 1 134 ? 40.022 -26.850 14.793 1.00 23.64 118 GLN B N 1
ATOM 2268 C CA . GLN B 1 134 ? 41.444 -26.456 14.642 1.00 26.04 118 GLN B CA 1
ATOM 2269 C C . GLN B 1 134 ? 42.271 -27.723 14.666 1.00 24.80 118 GLN B C 1
ATOM 2270 O O . GLN B 1 134 ? 42.081 -28.542 15.566 1.00 25.02 118 GLN B O 1
ATOM 2276 N N . LEU B 1 135 ? 43.154 -27.887 13.687 1.00 23.50 119 LEU B N 1
ATOM 2277 C CA . LEU B 1 135 ? 43.938 -29.127 13.491 1.00 25.04 119 LEU B CA 1
ATOM 2278 C C . LEU B 1 135 ? 45.431 -28.870 13.777 1.00 27.56 119 LEU B C 1
ATOM 2279 O O . LEU B 1 135 ? 46.100 -29.788 14.266 1.00 29.02 119 LEU B O 1
ATOM 2284 N N . ALA B 1 136 ? 45.930 -27.657 13.533 1.00 26.71 120 ALA B N 1
ATOM 2285 C CA . ALA B 1 136 ? 47.387 -27.353 13.630 1.00 26.43 120 ALA B CA 1
ATOM 2286 C C . ALA B 1 136 ? 47.775 -27.153 15.097 1.00 29.62 120 ALA B C 1
ATOM 2287 O O . ALA B 1 136 ? 48.933 -27.472 15.457 1.00 32.33 120 ALA B O 1
ATOM 2289 N N . ALA B 1 137 ? 46.849 -26.701 15.943 1.00 23.76 121 ALA B N 1
ATOM 2290 C CA . ALA B 1 137 ? 47.151 -26.278 17.314 1.00 23.40 121 ALA B CA 1
ATOM 2291 C C . ALA B 1 137 ? 45.879 -26.105 18.124 1.00 24.56 121 ALA B C 1
ATOM 2292 O O . ALA B 1 137 ? 44.817 -25.878 17.546 1.00 22.12 121 ALA B O 1
ATOM 2294 N N . PRO B 1 138 ? 46.011 -26.107 19.466 1.00 24.26 122 PRO B N 1
ATOM 2295 C CA . PRO B 1 138 ? 44.945 -25.713 20.379 1.00 25.26 122 PRO B CA 1
ATOM 2296 C C . PRO B 1 138 ? 44.584 -24.264 20.095 1.00 24.90 122 PRO B C 1
ATOM 2297 O O . PRO B 1 138 ? 45.411 -23.542 19.528 1.00 24.70 122 PRO B O 1
ATOM 2301 N N . ARG B 1 139 ? 43.381 -23.841 20.475 1.00 22.30 123 ARG B N 1
ATOM 2302 C CA . ARG B 1 139 ? 42.914 -22.478 20.171 1.00 22.14 123 ARG B CA 1
ATOM 2303 C C . ARG B 1 139 ? 42.035 -21.977 21.302 1.00 24.10 123 ARG B C 1
ATOM 2304 O O . ARG B 1 139 ? 41.007 -22.565 21.533 1.00 20.56 123 ARG B O 1
ATOM 2312 N N . SER B 1 140 ? 42.415 -20.882 21.967 1.00 25.54 124 SER B N 1
ATOM 2313 C CA . SER B 1 140 ? 41.568 -20.268 23.027 1.00 28.30 124 SER B CA 1
ATOM 2314 C C . SER B 1 140 ? 40.442 -19.474 22.357 1.00 27.25 124 SER B C 1
ATOM 2315 O O . SER B 1 140 ? 40.622 -18.282 22.072 1.00 29.30 124 SER B O 1
ATOM 2318 N N . TRP B 1 141 ? 39.294 -20.105 22.149 1.00 26.11 125 TRP B N 1
ATOM 2319 C CA . TRP B 1 141 ? 38.113 -19.497 21.492 1.00 26.11 125 TRP B CA 1
ATOM 2320 C C . TRP B 1 141 ? 37.675 -18.275 22.307 1.00 25.90 125 TRP B C 1
ATOM 2321 O O . TRP B 1 141 ? 37.662 -18.385 23.511 1.00 26.21 125 TRP B O 1
ATOM 2332 N N . GLN B 1 142 ? 37.406 -17.156 21.666 1.00 26.71 126 GLN B N 1
ATOM 2333 C CA . GLN B 1 142 ? 36.932 -15.923 22.328 1.00 28.00 126 GLN B CA 1
ATOM 2334 C C . GLN B 1 142 ? 35.409 -15.965 22.359 1.00 26.45 126 GLN B C 1
ATOM 2335 O O . GLN B 1 142 ? 34.836 -16.522 21.416 1.00 22.96 126 GLN B O 1
ATOM 2341 N N . ALA B 1 143 ? 34.793 -15.330 23.344 1.00 25.37 127 ALA B N 1
ATOM 2342 C CA . ALA B 1 143 ? 33.319 -15.221 23.470 1.00 25.95 127 ALA B CA 1
ATOM 2343 C C . ALA B 1 143 ? 32.680 -14.738 22.166 1.00 25.76 127 ALA B C 1
ATOM 2344 O O . ALA B 1 143 ? 31.625 -15.280 21.762 1.00 23.90 127 ALA B O 1
ATOM 2346 N N . TRP B 1 144 ? 33.303 -13.778 21.481 1.00 24.34 128 TRP B N 1
ATOM 2347 C CA . TRP B 1 144 ? 32.657 -13.185 20.301 1.00 23.91 128 TRP B CA 1
ATOM 2348 C C . TRP B 1 144 ? 32.667 -14.227 19.167 1.00 21.16 128 TRP B C 1
ATOM 2349 O O . TRP B 1 144 ? 31.772 -14.215 18.345 1.00 21.65 128 TRP B O 1
ATOM 2360 N N . GLU B 1 145 ? 33.647 -15.117 19.130 1.00 23.97 129 GLU B N 1
ATOM 2361 C CA . GLU B 1 145 ? 33.756 -16.086 18.017 1.00 22.64 129 GLU B CA 1
ATOM 2362 C C . GLU B 1 145 ? 32.654 -17.139 18.209 1.00 21.85 129 GLU B C 1
ATOM 2363 O O . GLU B 1 145 ? 32.015 -17.562 17.218 1.00 21.06 129 GLU B O 1
ATOM 2369 N N . ILE B 1 146 ? 32.430 -17.537 19.438 1.00 23.40 130 ILE B N 1
ATOM 2370 C CA . ILE B 1 146 ? 31.366 -18.535 19.765 1.00 26.75 130 ILE B CA 1
ATOM 2371 C C . ILE B 1 146 ? 30.031 -17.863 19.469 1.00 26.04 130 ILE B C 1
ATOM 2372 O O . ILE B 1 146 ? 29.196 -18.479 18.831 1.00 22.69 130 ILE B O 1
ATOM 2377 N N . GLU B 1 147 ? 29.850 -16.592 19.863 1.00 25.03 131 GLU B N 1
ATOM 2378 C CA . GLU B 1 147 ? 28.593 -15.854 19.544 1.00 27.42 131 GLU B CA 1
ATOM 2379 C C . GLU B 1 147 ? 28.427 -15.737 18.025 1.00 22.72 131 GLU B C 1
ATOM 2380 O O . GLU B 1 147 ? 27.299 -15.902 17.479 1.00 19.92 131 GLU B O 1
ATOM 2386 N N . PHE B 1 148 ? 29.515 -15.499 17.292 1.00 21.80 132 PHE B N 1
ATOM 2387 C CA . PHE B 1 148 ? 29.452 -15.325 15.835 1.00 19.95 132 PHE B CA 1
ATOM 2388 C C . PHE B 1 148 ? 28.967 -16.647 15.204 1.00 19.38 132 PHE B C 1
ATOM 2389 O O . PHE B 1 148 ? 28.090 -16.626 14.353 1.00 21.58 132 PHE B O 1
ATOM 2397 N N . LEU B 1 149 ? 29.533 -17.755 15.657 1.00 18.81 133 LEU B N 1
ATOM 2398 C CA . LEU B 1 149 ? 29.145 -19.103 15.128 1.00 20.50 133 LEU B CA 1
ATOM 2399 C C . LEU B 1 149 ? 27.682 -19.382 15.489 1.00 19.06 133 LEU B C 1
ATOM 2400 O O . LEU B 1 149 ? 26.917 -19.837 14.604 1.00 19.02 133 LEU B O 1
ATOM 2405 N N . LYS B 1 150 ? 27.281 -19.157 16.734 1.00 19.23 134 LYS B N 1
ATOM 2406 C CA . LYS B 1 150 ? 25.859 -19.351 17.103 1.00 21.45 134 LYS B CA 1
ATOM 2407 C C . LYS B 1 150 ? 24.941 -18.508 16.211 1.00 22.69 134 LYS B C 1
ATOM 2408 O O . LYS B 1 150 ? 23.918 -19.021 15.722 1.00 20.65 134 LYS B O 1
ATOM 2414 N N A GLN B 1 151 ? 25.276 -17.235 16.000 0.50 21.17 135 GLN B N 1
ATOM 2415 N N B GLN B 1 151 ? 25.282 -17.246 15.983 0.50 22.21 135 GLN B N 1
ATOM 2416 C CA A GLN B 1 151 ? 24.396 -16.317 15.227 0.50 21.48 135 GLN B CA 1
ATOM 2417 C CA B GLN B 1 151 ? 24.377 -16.329 15.245 0.50 23.39 135 GLN B CA 1
ATOM 2418 C C A GLN B 1 151 ? 24.366 -16.698 13.742 0.50 20.84 135 GLN B C 1
ATOM 2419 C C B GLN B 1 151 ? 24.376 -16.667 13.742 0.50 21.69 135 GLN B C 1
ATOM 2420 O O A GLN B 1 151 ? 23.291 -16.555 13.125 0.50 20.58 135 GLN B O 1
ATOM 2421 O O B GLN B 1 151 ? 23.301 -16.529 13.124 0.50 21.04 135 GLN B O 1
ATOM 2432 N N . GLN B 1 152 ? 25.485 -17.179 13.176 1.00 21.08 136 GLN B N 1
ATOM 2433 C CA . GLN B 1 152 ? 25.482 -17.711 11.805 1.00 21.12 136 GLN B CA 1
ATOM 2434 C C . GLN B 1 152 ? 24.553 -18.932 11.754 1.00 20.15 136 GLN B C 1
ATOM 2435 O O . GLN B 1 152 ? 23.834 -19.097 10.781 1.00 19.18 136 GLN B O 1
ATOM 2441 N N . ALA B 1 153 ? 24.593 -19.772 12.769 1.00 21.26 137 ALA B N 1
ATOM 2442 C CA . ALA B 1 153 ? 23.692 -20.964 12.826 1.00 20.94 137 ALA B CA 1
ATOM 2443 C C . ALA B 1 153 ? 22.218 -20.517 12.912 1.00 20.72 137 ALA B C 1
ATOM 2444 O O . ALA B 1 153 ? 21.366 -21.198 12.336 1.00 21.57 137 ALA B O 1
ATOM 2446 N N . VAL B 1 154 ? 21.903 -19.394 13.558 1.00 19.53 138 VAL B N 1
ATOM 2447 C CA . VAL B 1 154 ? 20.548 -18.807 13.580 1.00 22.84 138 VAL B CA 1
ATOM 2448 C C . VAL B 1 154 ? 20.134 -18.442 12.145 1.00 23.08 138 VAL B C 1
ATOM 2449 O O . VAL B 1 154 ? 18.978 -18.748 11.724 1.00 20.96 138 VAL B O 1
ATOM 2453 N N . VAL B 1 155 ? 21.025 -17.772 11.407 1.00 23.25 139 VAL B N 1
ATOM 2454 C CA . VAL B 1 155 ? 20.733 -17.301 10.035 1.00 23.89 139 VAL B CA 1
ATOM 2455 C C . VAL B 1 155 ? 20.527 -18.516 9.123 1.00 20.32 139 VAL B C 1
ATOM 2456 O O . VAL B 1 155 ? 19.585 -18.534 8.323 1.00 22.86 139 VAL B O 1
ATOM 2460 N N . MET B 1 156 ? 21.349 -19.534 9.305 1.00 18.91 140 MET B N 1
ATOM 2461 C CA . MET B 1 156 ? 21.215 -20.781 8.515 1.00 21.86 140 MET B CA 1
ATOM 2462 C C . MET B 1 156 ? 19.827 -21.408 8.795 1.00 21.21 140 MET B C 1
ATOM 2463 O O . MET B 1 156 ? 19.158 -21.837 7.826 1.00 20.09 140 MET B O 1
ATOM 2468 N N . GLY B 1 157 ? 19.436 -21.458 10.071 1.00 20.30 141 GLY B N 1
ATOM 2469 C CA . GLY B 1 157 ? 18.136 -22.017 10.507 1.00 21.96 141 GLY B CA 1
ATOM 2470 C C . GLY B 1 157 ? 16.990 -21.317 9.818 1.00 22.22 141 GLY B C 1
ATOM 2471 O O . GLY B 1 157 ? 16.048 -22.017 9.326 1.00 22.56 141 GLY B O 1
ATOM 2472 N N . ILE B 1 158 ? 17.016 -19.975 9.747 1.00 20.59 142 ILE B N 1
ATOM 2473 C CA . ILE B 1 158 ? 15.915 -19.209 9.125 1.00 22.44 142 ILE B CA 1
ATOM 2474 C C . ILE B 1 158 ? 15.815 -19.597 7.659 1.00 22.00 142 ILE B C 1
ATOM 2475 O O . ILE B 1 158 ? 14.677 -19.834 7.160 1.00 24.44 142 ILE B O 1
ATOM 2480 N N . ALA B 1 159 ? 16.944 -19.673 6.951 1.00 23.22 143 ALA B N 1
ATOM 2481 C CA . ALA B 1 159 ? 16.971 -20.024 5.521 1.00 21.92 143 ALA B CA 1
ATOM 2482 C C . ALA B 1 159 ? 16.428 -21.460 5.352 1.00 22.53 143 ALA B C 1
ATOM 2483 O O . ALA B 1 159 ? 15.616 -21.730 4.470 1.00 24.37 143 ALA B O 1
ATOM 2485 N N . ILE B 1 160 ? 16.908 -22.375 6.184 1.00 21.81 144 ILE B N 1
ATOM 2486 C CA . ILE B 1 160 ? 16.512 -23.820 6.091 1.00 22.28 144 ILE B CA 1
ATOM 2487 C C . ILE B 1 160 ? 14.992 -23.948 6.303 1.00 22.97 144 ILE B C 1
ATOM 2488 O O . ILE B 1 160 ? 14.359 -24.800 5.598 1.00 24.67 144 ILE B O 1
ATOM 2493 N N . GLN B 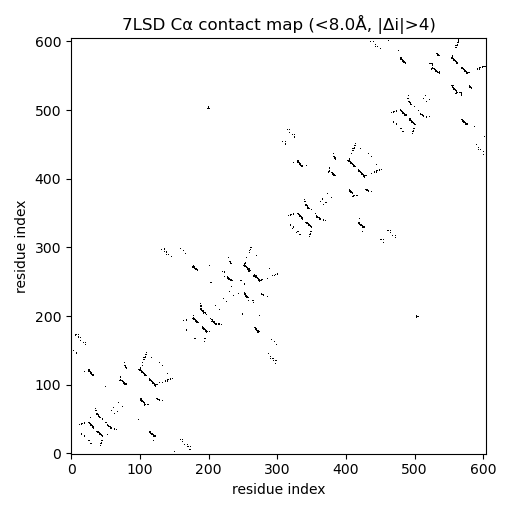1 161 ? 14.422 -23.147 7.202 1.00 23.86 145 GLN B N 1
ATOM 2494 C CA . GLN B 1 161 ? 12.969 -23.176 7.537 1.00 29.26 145 GLN B CA 1
ATOM 2495 C C . GLN B 1 161 ? 12.114 -22.852 6.316 1.00 32.70 145 GLN B C 1
ATOM 2496 O O . GLN B 1 161 ? 10.923 -23.201 6.346 1.00 33.70 145 GLN B O 1
ATOM 2502 N N . GLN B 1 162 ? 12.673 -22.245 5.274 1.00 28.24 146 GLN B N 1
ATOM 2503 C CA . GLN B 1 162 ? 11.879 -21.856 4.084 1.00 33.44 146 GLN B CA 1
ATOM 2504 C C . GLN B 1 162 ? 11.725 -23.004 3.075 1.00 36.54 146 GLN B C 1
ATOM 2505 O O . GLN B 1 162 ? 11.005 -22.777 2.076 1.00 40.33 146 GLN B O 1
ATOM 2511 N N . SER B 1 163 ? 12.331 -24.171 3.269 1.00 38.37 147 SER B N 1
ATOM 2512 C CA . SER B 1 163 ? 12.113 -25.312 2.329 1.00 44.07 147 SER B CA 1
ATOM 2513 C C . SER B 1 163 ? 12.024 -26.654 3.076 1.00 49.67 147 SER B C 1
ATOM 2514 O O . SER B 1 163 ? 11.823 -26.723 4.310 1.00 47.98 147 SER B O 1
ATOM 2518 N N . SER C 1 12 ? 31.277 -33.521 -22.337 1.00 94.01 -4 SER C N 1
ATOM 2519 C CA . SER C 1 12 ? 30.223 -33.119 -23.320 1.00 93.26 -4 SER C CA 1
ATOM 2520 C C . SER C 1 12 ? 30.662 -31.849 -24.055 1.00 97.15 -4 SER C C 1
ATOM 2521 O O . SER C 1 12 ? 31.503 -31.107 -23.506 1.00 92.81 -4 SER C O 1
ATOM 2524 N N . ALA C 1 13 ? 30.090 -31.616 -25.240 1.00 99.62 -3 ALA C N 1
ATOM 2525 C CA . ALA C 1 13 ? 30.358 -30.451 -26.116 1.00 96.95 -3 ALA C CA 1
ATOM 2526 C C . ALA C 1 13 ? 30.097 -29.150 -25.344 1.00 91.68 -3 ALA C C 1
ATOM 2527 O O . ALA C 1 13 ? 30.946 -28.246 -25.429 1.00 89.91 -3 ALA C O 1
ATOM 2529 N N . ALA C 1 14 ? 28.975 -29.073 -24.612 1.00 83.51 -2 ALA C N 1
ATOM 2530 C CA . ALA C 1 14 ? 28.546 -27.893 -23.819 1.00 70.93 -2 ALA C CA 1
ATOM 2531 C C . ALA C 1 14 ? 29.590 -27.574 -22.733 1.00 62.53 -2 ALA C C 1
ATOM 2532 O O . ALA C 1 14 ? 29.761 -26.388 -22.412 1.00 53.18 -2 ALA C O 1
ATOM 2534 N N . GLY C 1 15 ? 30.271 -28.593 -22.200 1.00 58.86 -1 GLY C N 1
ATOM 2535 C CA . GLY C 1 15 ? 31.306 -28.449 -21.157 1.00 52.63 -1 GLY C CA 1
ATOM 2536 C C . GLY C 1 15 ? 32.582 -27.857 -21.723 1.00 50.80 -1 GLY C C 1
ATOM 2537 O O . GLY C 1 15 ? 33.092 -26.866 -21.154 1.00 41.69 -1 GLY C O 1
ATOM 2538 N N . THR C 1 16 ? 33.086 -28.455 -22.806 1.00 53.46 0 THR C N 1
ATOM 2539 C CA . THR C 1 16 ? 34.272 -27.985 -23.565 1.00 52.35 0 THR C CA 1
ATOM 2540 C C . THR C 1 16 ? 33.971 -26.572 -24.089 1.00 48.88 0 THR C C 1
ATOM 2541 O O . THR C 1 16 ? 34.858 -25.707 -24.013 1.00 43.10 0 THR C O 1
ATOM 2545 N N . MET C 1 17 ? 32.739 -26.309 -24.521 1.00 46.99 1 MET C N 1
ATOM 2546 C CA . MET C 1 17 ? 32.316 -24.984 -25.047 1.00 46.54 1 MET C CA 1
ATOM 2547 C C . MET C 1 17 ? 32.225 -23.935 -23.927 1.00 41.10 1 MET C C 1
ATOM 2548 O O . MET C 1 17 ? 32.613 -22.759 -24.150 1.00 32.57 1 MET C O 1
ATOM 2553 N N . ALA C 1 18 ? 31.664 -24.265 -22.768 1.00 30.65 2 ALA C N 1
ATOM 2554 C CA . ALA C 1 18 ? 31.581 -23.297 -21.653 1.00 32.56 2 ALA C CA 1
ATOM 2555 C C . ALA C 1 18 ? 33.022 -22.926 -21.231 1.00 27.61 2 ALA C C 1
ATOM 2556 O O . ALA C 1 18 ? 33.264 -21.781 -20.881 1.00 26.78 2 ALA C O 1
ATOM 2558 N N . ASN C 1 19 ? 33.941 -23.882 -21.264 1.00 25.99 3 ASN C N 1
ATOM 2559 C CA . ASN C 1 19 ? 35.332 -23.643 -20.809 1.00 28.34 3 ASN C CA 1
ATOM 2560 C C . ASN C 1 19 ? 36.034 -22.633 -21.763 1.00 27.20 3 ASN C C 1
ATOM 2561 O O . ASN C 1 19 ? 36.593 -21.587 -21.289 1.00 24.06 3 ASN C O 1
ATOM 2566 N N . LEU C 1 20 ? 35.949 -22.885 -23.064 1.00 27.54 4 LEU C N 1
ATOM 2567 C CA . LEU C 1 20 ? 36.504 -21.980 -24.101 1.00 28.72 4 LEU C CA 1
ATOM 2568 C C . LEU C 1 20 ? 35.834 -20.626 -23.989 1.00 26.25 4 LEU C C 1
ATOM 2569 O O . LEU C 1 20 ? 36.545 -19.623 -23.976 1.00 26.68 4 LEU C O 1
ATOM 2574 N N . ASP C 1 21 ? 34.506 -20.568 -23.870 1.00 25.14 5 ASP C N 1
ATOM 2575 C CA . ASP C 1 21 ? 33.776 -19.293 -23.736 1.00 27.58 5 ASP C CA 1
ATOM 2576 C C . ASP C 1 21 ? 34.277 -18.494 -22.553 1.00 25.26 5 ASP C C 1
ATOM 2577 O O . ASP C 1 21 ? 34.456 -17.284 -22.679 1.00 26.06 5 ASP C O 1
ATOM 2582 N N . LYS C 1 22 ? 34.507 -19.137 -21.424 1.00 23.23 6 LYS C N 1
ATOM 2583 C CA . LYS C 1 22 ? 34.976 -18.406 -20.246 1.00 23.51 6 LYS C CA 1
ATOM 2584 C C . LYS C 1 22 ? 36.431 -17.919 -20.476 1.00 19.76 6 LYS C C 1
ATOM 2585 O O . LYS C 1 22 ? 36.724 -16.792 -20.071 1.00 20.73 6 LYS C O 1
ATOM 2591 N N . MET C 1 23 ? 37.286 -18.716 -21.080 1.00 21.19 7 MET C N 1
ATOM 2592 C CA . MET C 1 23 ? 38.688 -18.266 -21.362 1.00 21.61 7 MET C CA 1
ATOM 2593 C C . MET C 1 23 ? 38.646 -17.056 -22.316 1.00 22.90 7 MET C C 1
ATOM 2594 O O . MET C 1 23 ? 39.338 -16.055 -22.072 1.00 20.98 7 MET C O 1
ATOM 2599 N N . LEU C 1 24 ? 37.884 -17.153 -23.406 1.00 23.64 8 LEU C N 1
ATOM 2600 C CA . LEU C 1 24 ? 37.841 -16.027 -24.378 1.00 24.28 8 LEU C CA 1
ATOM 2601 C C . LEU C 1 24 ? 37.256 -14.792 -23.709 1.00 23.79 8 LEU C C 1
ATOM 2602 O O . LEU C 1 24 ? 37.807 -13.692 -23.874 1.00 23.92 8 LEU C O 1
ATOM 2607 N N . ASN C 1 25 ? 36.155 -14.906 -22.975 1.00 21.75 9 ASN C N 1
ATOM 2608 C CA . ASN C 1 25 ? 35.535 -13.781 -22.269 1.00 25.02 9 ASN C CA 1
ATOM 2609 C C . ASN C 1 25 ? 36.499 -13.160 -21.256 1.00 27.68 9 ASN C C 1
ATOM 2610 O O . ASN C 1 25 ? 36.516 -11.942 -21.082 1.00 24.84 9 ASN C O 1
ATOM 2615 N N . THR C 1 26 ? 37.296 -13.983 -20.584 1.00 24.19 10 THR C N 1
ATOM 2616 C CA . THR C 1 26 ? 38.322 -13.455 -19.663 1.00 21.85 10 THR C CA 1
ATOM 2617 C C . THR C 1 26 ? 39.369 -12.637 -20.435 1.00 19.98 10 THR C C 1
ATOM 2618 O O . THR C 1 26 ? 39.784 -11.600 -19.907 1.00 25.31 10 THR C O 1
ATOM 2622 N N . ILE C 1 27 ? 39.826 -13.094 -21.599 1.00 22.37 11 ILE C N 1
ATOM 2623 C CA . ILE C 1 27 ? 40.882 -12.344 -22.357 1.00 20.66 11 ILE C CA 1
ATOM 2624 C C . ILE C 1 27 ? 40.343 -10.963 -22.704 1.00 23.06 11 ILE C C 1
ATOM 2625 O O . ILE C 1 27 ? 41.027 -9.938 -22.491 1.00 21.47 11 ILE C O 1
ATOM 2630 N N . VAL C 1 28 ? 39.072 -10.916 -23.117 1.00 21.53 12 VAL C N 1
ATOM 2631 C CA . VAL C 1 28 ? 38.435 -9.649 -23.496 1.00 21.89 12 VAL C CA 1
ATOM 2632 C C . VAL C 1 28 ? 38.347 -8.732 -22.277 1.00 22.54 12 VAL C C 1
ATOM 2633 O O . VAL C 1 28 ? 38.791 -7.589 -22.365 1.00 23.67 12 VAL C O 1
ATOM 2637 N N . THR C 1 29 ? 37.823 -9.191 -21.145 1.00 23.15 13 THR C N 1
ATOM 2638 C CA . THR C 1 29 ? 37.798 -8.376 -19.907 1.00 25.20 13 THR C CA 1
ATOM 2639 C C . THR C 1 29 ? 39.231 -7.906 -19.556 1.00 23.65 13 THR C C 1
ATOM 2640 O O . THR C 1 29 ? 39.426 -6.732 -19.246 1.00 27.18 13 THR C O 1
ATOM 2644 N N . GLU C 1 30 ? 40.181 -8.833 -19.519 1.00 25.33 14 GLU C N 1
ATOM 2645 C CA . GLU C 1 30 ? 41.605 -8.630 -19.069 1.00 27.79 14 GLU C CA 1
ATOM 2646 C C . GLU C 1 30 ? 42.183 -7.463 -19.865 1.00 25.99 14 GLU C C 1
ATOM 2647 O O . GLU C 1 30 ? 42.717 -6.482 -19.263 1.00 25.10 14 GLU C O 1
ATOM 2653 N N . VAL C 1 31 ? 42.064 -7.576 -21.178 1.00 24.92 15 VAL C N 1
ATOM 2654 C CA . VAL C 1 31 ? 42.702 -6.625 -22.112 1.00 23.70 15 VAL C CA 1
ATOM 2655 C C . VAL C 1 31 ? 41.998 -5.264 -22.006 1.00 21.58 15 VAL C C 1
ATOM 2656 O O . VAL C 1 31 ? 42.689 -4.252 -22.069 1.00 20.84 15 VAL C O 1
ATOM 2660 N N . ARG C 1 32 ? 40.665 -5.236 -21.911 1.00 20.63 16 ARG C N 1
ATOM 2661 C CA . ARG C 1 32 ? 39.917 -3.955 -21.841 1.00 20.43 16 ARG C CA 1
ATOM 2662 C C . ARG C 1 32 ? 40.379 -3.178 -20.597 1.00 20.09 16 ARG C C 1
ATOM 2663 O O . ARG C 1 32 ? 40.603 -1.971 -20.693 1.00 20.30 16 ARG C O 1
ATOM 2671 N N . GLN C 1 33 ? 40.522 -3.876 -19.476 1.00 23.52 17 GLN C N 1
ATOM 2672 C CA . GLN C 1 33 ? 40.993 -3.252 -18.223 1.00 27.13 17 GLN C CA 1
ATOM 2673 C C . GLN C 1 33 ? 42.448 -2.802 -18.352 1.00 21.45 17 GLN C C 1
ATOM 2674 O O . GLN C 1 33 ? 42.756 -1.678 -17.882 1.00 25.93 17 GLN C O 1
ATOM 2680 N N . PHE C 1 34 ? 43.317 -3.644 -18.896 1.00 22.40 18 PHE C N 1
ATOM 2681 C CA . PHE C 1 34 ? 44.765 -3.350 -18.937 1.00 22.92 18 PHE C CA 1
ATOM 2682 C C . PHE C 1 34 ? 44.977 -2.144 -19.849 1.00 22.78 18 PHE C C 1
ATOM 2683 O O . PHE C 1 34 ? 45.722 -1.236 -19.509 1.00 20.80 18 PHE C O 1
ATOM 2691 N N . LEU C 1 35 ? 44.271 -2.094 -20.982 1.00 21.02 19 LEU C N 1
ATOM 2692 C CA . LEU C 1 35 ? 44.480 -1.014 -21.978 1.00 19.71 19 LEU C CA 1
ATOM 2693 C C . LEU C 1 35 ? 43.570 0.196 -21.721 1.00 21.97 19 LEU C C 1
ATOM 2694 O O . LEU C 1 35 ? 43.793 1.234 -22.366 1.00 20.83 19 LEU C O 1
ATOM 2699 N N . GLN C 1 36 ? 42.586 0.062 -20.848 1.00 21.00 20 GLN C N 1
ATOM 2700 C CA . GLN C 1 36 ? 41.621 1.125 -20.474 1.00 23.33 20 GLN C CA 1
ATOM 2701 C C . GLN C 1 36 ? 40.940 1.572 -21.770 1.00 21.98 20 GLN C C 1
ATOM 2702 O O . GLN C 1 36 ? 40.967 2.780 -22.120 1.00 23.73 20 GLN C O 1
ATOM 2708 N N . VAL C 1 37 ? 40.416 0.606 -22.488 1.00 22.04 21 VAL C N 1
ATOM 2709 C CA . VAL C 1 37 ? 39.636 0.844 -23.730 1.00 23.97 21 VAL C CA 1
ATOM 2710 C C . VAL C 1 37 ? 38.177 0.925 -23.370 1.00 21.35 21 VAL C C 1
ATOM 2711 O O . VAL C 1 37 ? 37.712 0.159 -22.507 1.00 22.68 21 VAL C O 1
ATOM 2715 N N . ASP C 1 38 ? 37.443 1.835 -24.010 1.00 20.64 22 ASP C N 1
ATOM 2716 C CA . ASP C 1 38 ? 35.980 1.929 -23.765 1.00 22.41 22 ASP C CA 1
ATOM 2717 C C . ASP C 1 38 ? 35.230 0.637 -24.100 1.00 25.05 22 ASP C C 1
ATOM 2718 O O . ASP C 1 38 ? 34.328 0.240 -23.305 1.00 25.28 22 ASP C O 1
ATOM 2723 N N . ARG C 1 39 ? 35.506 0.002 -25.237 1.00 22.19 23 ARG C N 1
ATOM 2724 C CA . ARG C 1 39 ? 34.774 -1.196 -25.699 1.00 22.67 23 ARG C CA 1
ATOM 2725 C C . ARG C 1 39 ? 35.789 -2.107 -26.370 1.00 26.46 23 ARG C C 1
ATOM 2726 O O . ARG C 1 39 ? 36.483 -1.680 -27.357 1.00 24.86 23 ARG C O 1
ATOM 2734 N N . LEU C 1 40 ? 35.864 -3.327 -25.893 1.00 22.08 24 LEU C N 1
ATOM 2735 C CA . LEU C 1 40 ? 36.644 -4.351 -26.597 1.00 23.32 24 LEU C CA 1
ATOM 2736 C C . LEU C 1 40 ? 35.693 -5.459 -27.003 1.00 22.88 24 LEU C C 1
ATOM 2737 O O . LEU C 1 40 ? 34.929 -5.915 -26.135 1.00 20.55 24 LEU C O 1
ATOM 2742 N N . CYS C 1 41 ? 35.772 -5.906 -28.258 1.00 21.44 25 CYS C N 1
ATOM 2743 C CA . CYS C 1 41 ? 34.796 -6.812 -28.899 1.00 21.47 25 CYS C CA 1
ATOM 2744 C C . CYS C 1 41 ? 35.518 -7.964 -29.557 1.00 20.14 25 CYS C C 1
ATOM 2745 O O . CYS C 1 41 ? 36.629 -7.744 -30.165 1.00 19.19 25 CYS C O 1
ATOM 2748 N N . VAL C 1 42 ? 34.850 -9.108 -29.608 1.00 19.12 26 VAL C N 1
ATOM 2749 C CA . VAL C 1 42 ? 35.200 -10.173 -30.566 1.00 19.57 26 VAL C CA 1
ATOM 2750 C C . VAL C 1 42 ? 34.042 -10.313 -31.537 1.00 20.66 26 VAL C C 1
ATOM 2751 O O . VAL C 1 42 ? 32.895 -10.532 -31.100 1.00 20.49 26 VAL C O 1
ATOM 2755 N N . PHE C 1 43 ? 34.356 -10.143 -32.808 1.00 18.98 27 PHE C N 1
ATOM 2756 C CA . PHE C 1 43 ? 33.373 -10.254 -33.906 1.00 18.76 27 PHE C CA 1
ATOM 2757 C C . PHE C 1 43 ? 33.670 -11.567 -34.607 1.00 20.41 27 PHE C C 1
ATOM 2758 O O . PHE C 1 43 ? 34.743 -11.772 -35.242 1.00 21.87 27 PHE C O 1
ATOM 2766 N N . LYS C 1 44 ? 32.729 -12.502 -34.518 1.00 21.26 28 LYS C N 1
ATOM 2767 C CA . LYS C 1 44 ? 32.880 -13.824 -35.132 1.00 19.04 28 LYS C CA 1
ATOM 2768 C C . LYS C 1 44 ? 32.160 -13.905 -36.486 1.00 18.82 28 LYS C C 1
ATOM 2769 O O . LYS C 1 44 ? 30.969 -13.535 -36.516 1.00 21.23 28 LYS C O 1
ATOM 2775 N N . PHE C 1 45 ? 32.874 -14.297 -37.526 1.00 19.44 29 PHE C N 1
ATOM 2776 C CA . PHE C 1 45 ? 32.346 -14.342 -38.921 1.00 20.58 29 PHE C CA 1
ATOM 2777 C C . PHE C 1 45 ? 31.483 -15.600 -39.081 1.00 23.19 29 PHE C C 1
ATOM 2778 O O . PHE C 1 45 ? 31.835 -16.644 -38.560 1.00 24.21 29 PHE C O 1
ATOM 2786 N N . GLU C 1 46 ? 30.355 -15.452 -39.772 1.00 24.95 30 GLU C N 1
ATOM 2787 C CA . GLU C 1 46 ? 29.576 -16.582 -40.370 1.00 25.81 30 GLU C CA 1
ATOM 2788 C C . GLU C 1 46 ? 30.206 -17.064 -41.683 1.00 29.41 30 GLU C C 1
ATOM 2789 O O . GLU C 1 46 ? 31.162 -16.430 -42.204 1.00 26.35 30 GLU C O 1
ATOM 2795 N N . GLU C 1 47 ? 29.644 -18.117 -42.295 1.00 27.16 31 GLU C N 1
ATOM 2796 C CA . GLU C 1 47 ? 30.218 -18.701 -43.529 1.00 32.90 31 GLU C CA 1
ATOM 2797 C C . GLU C 1 47 ? 30.237 -17.661 -44.658 1.00 25.50 31 GLU C C 1
ATOM 2798 O O . GLU C 1 47 ? 31.125 -17.760 -45.516 1.00 28.95 31 GLU C O 1
ATOM 2804 N N . ASP C 1 48 ? 29.287 -16.746 -44.656 1.00 28.37 32 ASP C N 1
ATOM 2805 C CA . ASP C 1 48 ? 29.180 -15.685 -45.705 1.00 29.03 32 ASP C CA 1
ATOM 2806 C C . ASP C 1 48 ? 29.971 -14.407 -45.333 1.00 27.85 32 ASP C C 1
ATOM 2807 O O . ASP C 1 48 ? 29.835 -13.406 -46.082 1.00 23.94 32 ASP C O 1
ATOM 2812 N N . TYR C 1 49 ? 30.747 -14.407 -44.233 1.00 25.64 33 TYR C N 1
ATOM 2813 C CA . TYR C 1 49 ? 31.519 -13.232 -43.724 1.00 23.25 33 TYR C CA 1
ATOM 2814 C C . TYR C 1 49 ? 30.646 -12.053 -43.298 1.00 21.82 33 TYR C C 1
ATOM 2815 O O . TYR C 1 49 ? 31.227 -11.007 -42.979 1.00 22.42 33 TYR C O 1
ATOM 2824 N N . SER C 1 50 ? 29.315 -12.196 -43.110 1.00 21.01 34 SER C N 1
ATOM 2825 C CA . SER C 1 50 ? 28.575 -11.426 -42.092 1.00 20.48 34 SER C CA 1
ATOM 2826 C C . SER C 1 50 ? 29.166 -11.872 -40.734 1.00 20.06 34 SER C C 1
ATOM 2827 O O . SER C 1 50 ? 29.957 -12.823 -40.742 1.00 22.59 34 SER C O 1
ATOM 2830 N N . GLY C 1 51 ? 28.780 -11.230 -39.657 1.00 22.84 35 GLY C N 1
ATOM 2831 C CA . GLY C 1 51 ? 29.305 -11.630 -38.337 1.00 23.50 35 GLY C CA 1
ATOM 2832 C C . GLY C 1 51 ? 28.455 -11.127 -37.221 1.00 21.65 35 GLY C C 1
ATOM 2833 O O . GLY C 1 51 ? 27.543 -10.336 -37.447 1.00 22.83 35 GLY C O 1
ATOM 2834 N N . ASN C 1 52 ? 28.811 -11.545 -36.004 1.00 22.57 36 ASN C N 1
ATOM 2835 C CA . ASN C 1 52 ? 28.109 -11.218 -34.772 1.00 21.19 36 ASN C CA 1
ATOM 2836 C C . ASN C 1 52 ? 29.167 -10.852 -33.720 1.00 18.98 36 ASN C C 1
ATOM 2837 O O . ASN C 1 52 ? 30.202 -11.555 -33.705 1.00 20.83 36 ASN C O 1
ATOM 2842 N N . ILE C 1 53 ? 28.864 -9.845 -32.926 1.00 20.10 37 ILE C N 1
ATOM 2843 C CA . ILE C 1 53 ? 29.638 -9.484 -31.717 1.00 21.92 37 ILE C CA 1
ATOM 2844 C C . ILE C 1 53 ? 29.308 -10.580 -30.686 1.00 23.35 37 ILE C C 1
ATOM 2845 O O . ILE C 1 53 ? 28.130 -10.618 -30.270 1.00 23.89 37 ILE C O 1
ATOM 2850 N N . ILE C 1 54 ? 30.248 -11.461 -30.384 1.00 22.18 38 ILE C N 1
ATOM 2851 C CA . ILE C 1 54 ? 29.925 -12.596 -29.463 1.00 24.70 38 ILE C CA 1
ATOM 2852 C C . ILE C 1 54 ? 30.568 -12.434 -28.079 1.00 26.72 38 ILE C C 1
ATOM 2853 O O . ILE C 1 54 ? 30.038 -13.060 -27.132 1.00 22.88 38 ILE C O 1
ATOM 2858 N N . TYR C 1 55 ? 31.649 -11.655 -27.947 1.00 21.77 39 TYR C N 1
ATOM 2859 C CA . TYR C 1 55 ? 32.217 -11.244 -26.647 1.00 22.23 39 TYR C CA 1
ATOM 2860 C C . TYR C 1 55 ? 32.414 -9.742 -26.649 1.00 22.60 39 TYR C C 1
ATOM 2861 O O . TYR C 1 55 ? 32.807 -9.155 -27.681 1.00 20.86 39 TYR C O 1
ATOM 2870 N N . GLU C 1 56 ? 32.222 -9.162 -25.487 1.00 21.14 40 GLU C N 1
ATOM 2871 C CA . GLU C 1 56 ? 32.365 -7.723 -25.270 1.00 21.20 40 GLU C CA 1
ATOM 2872 C C . GLU C 1 56 ? 32.693 -7.421 -23.831 1.00 26.83 40 GLU C C 1
ATOM 2873 O O . GLU C 1 56 ? 32.121 -8.021 -22.917 1.00 26.07 40 GLU C O 1
ATOM 2879 N N . ALA C 1 57 ? 33.560 -6.457 -23.668 1.00 21.94 41 ALA C N 1
ATOM 2880 C CA . ALA C 1 57 ? 33.835 -5.791 -22.395 1.00 23.83 41 ALA C CA 1
ATOM 2881 C C . ALA C 1 57 ? 33.700 -4.302 -22.649 1.00 25.89 41 ALA C C 1
ATOM 2882 O O . ALA C 1 57 ? 34.412 -3.746 -23.534 1.00 22.52 41 ALA C O 1
ATOM 2884 N N . VAL C 1 58 ? 32.868 -3.634 -21.864 1.00 26.97 42 VAL C N 1
ATOM 2885 C CA . VAL C 1 58 ? 32.624 -2.183 -22.053 1.00 29.91 42 VAL C CA 1
ATOM 2886 C C . VAL C 1 58 ? 32.666 -1.468 -20.700 1.00 37.07 42 VAL C C 1
ATOM 2887 O O . VAL C 1 58 ? 32.153 -2.058 -19.710 1.00 36.54 42 VAL C O 1
ATOM 2891 N N . ASP C 1 59 ? 33.370 -0.333 -20.669 1.00 31.50 43 ASP C N 1
ATOM 2892 C CA . ASP C 1 59 ? 33.560 0.616 -19.535 1.00 37.65 43 ASP C CA 1
ATOM 2893 C C . ASP C 1 59 ? 32.165 1.098 -19.096 1.00 35.31 43 ASP C C 1
ATOM 2894 O O . ASP C 1 59 ? 31.214 1.057 -19.905 1.00 30.10 43 ASP C O 1
ATOM 2899 N N . ASP C 1 60 ? 32.025 1.493 -17.831 1.00 36.49 44 ASP C N 1
ATOM 2900 C CA . ASP C 1 60 ? 30.712 1.922 -17.286 1.00 44.45 44 ASP C CA 1
ATOM 2901 C C . ASP C 1 60 ? 30.236 3.163 -18.037 1.00 44.43 44 ASP C C 1
ATOM 2902 O O . ASP C 1 60 ? 31.042 4.102 -18.197 1.00 47.61 44 ASP C O 1
ATOM 2907 N N . GLY C 1 61 ? 28.969 3.156 -18.456 1.00 44.76 45 GLY C N 1
ATOM 2908 C CA . GLY C 1 61 ? 28.288 4.324 -19.050 1.00 44.62 45 GLY C CA 1
ATOM 2909 C C . GLY C 1 61 ? 27.842 4.048 -20.470 1.00 44.96 45 GLY C C 1
ATOM 2910 O O . GLY C 1 61 ? 26.972 4.773 -20.960 1.00 42.80 45 GLY C O 1
ATOM 2911 N N . TRP C 1 62 ? 28.406 3.012 -21.117 1.00 44.46 46 TRP C N 1
ATOM 2912 C CA . TRP C 1 62 ? 28.173 2.702 -22.551 1.00 41.76 46 TRP C CA 1
ATOM 2913 C C . TRP C 1 62 ? 27.188 1.542 -22.685 1.00 45.82 46 TRP C C 1
ATOM 2914 O O . TRP C 1 62 ? 27.354 0.579 -21.938 1.00 48.91 46 TRP C O 1
ATOM 2925 N N . LEU C 1 63 ? 26.256 1.631 -23.640 1.00 45.38 47 LEU C N 1
ATOM 2926 C CA . LEU C 1 63 ? 25.310 0.545 -24.022 1.00 48.58 47 LEU C CA 1
ATOM 2927 C C . LEU C 1 63 ? 26.092 -0.611 -24.663 1.00 43.60 47 LEU C C 1
ATOM 2928 O O . LEU C 1 63 ? 26.991 -0.383 -25.490 1.00 35.74 47 LEU C O 1
ATOM 2933 N N . SER C 1 64 ? 25.713 -1.831 -24.323 1.00 35.49 48 SER C N 1
ATOM 2934 C CA . SER C 1 64 ? 26.257 -3.070 -24.917 1.00 34.23 48 SER C CA 1
ATOM 2935 C C . SER C 1 64 ? 25.852 -3.246 -26.385 1.00 33.51 48 SER C C 1
ATOM 2936 O O . SER C 1 64 ? 24.687 -2.942 -26.723 1.00 38.34 48 SER C O 1
ATOM 2939 N N . ILE C 1 65 ? 26.756 -3.746 -27.239 1.00 30.56 49 ILE C N 1
ATOM 2940 C CA . ILE C 1 65 ? 26.416 -4.189 -28.626 1.00 30.22 49 ILE C CA 1
ATOM 2941 C C . ILE C 1 65 ? 26.585 -5.701 -28.765 1.00 29.65 49 ILE C C 1
ATOM 2942 O O . ILE C 1 65 ? 26.604 -6.227 -29.894 1.00 26.52 49 ILE C O 1
ATOM 2947 N N . LEU C 1 66 ? 26.584 -6.454 -27.647 1.00 26.54 50 LEU C N 1
ATOM 2948 C CA . LEU C 1 66 ? 26.685 -7.924 -27.747 1.00 26.91 50 LEU C CA 1
ATOM 2949 C C . LEU C 1 66 ? 25.496 -8.425 -28.582 1.00 25.42 50 LEU C C 1
ATOM 2950 O O . LEU C 1 66 ? 24.371 -7.874 -28.387 1.00 27.76 50 LEU C O 1
ATOM 2955 N N . LYS C 1 67 ? 25.812 -9.354 -29.474 1.00 27.36 51 LYS C N 1
ATOM 2956 C CA . LYS C 1 67 ? 24.928 -10.110 -30.400 1.00 32.09 51 LYS C CA 1
ATOM 2957 C C . LYS C 1 67 ? 24.512 -9.253 -31.595 1.00 29.76 51 LYS C C 1
ATOM 2958 O O . LYS C 1 67 ? 23.772 -9.796 -32.452 1.00 33.71 51 LYS C O 1
ATOM 2964 N N . THR C 1 68 ? 24.920 -7.995 -31.663 1.00 26.86 52 THR C N 1
ATOM 2965 C CA . THR C 1 68 ? 24.765 -7.161 -32.898 1.00 29.96 52 THR C CA 1
ATOM 2966 C C . THR C 1 68 ? 25.258 -7.964 -34.101 1.00 26.25 52 THR C C 1
ATOM 2967 O O . THR C 1 68 ? 26.406 -8.474 -34.086 1.00 24.36 52 THR C O 1
ATOM 2971 N N . HIS C 1 69 ? 24.436 -8.039 -35.167 1.00 25.21 53 HIS C N 1
ATOM 2972 C CA . HIS C 1 69 ? 24.742 -8.758 -36.431 1.00 26.22 53 HIS C CA 1
ATOM 2973 C C . HIS C 1 69 ? 25.214 -7.716 -37.458 1.00 25.24 53 HIS C C 1
ATOM 2974 O O . HIS C 1 69 ? 24.551 -6.727 -37.580 1.00 29.33 53 HIS C O 1
ATOM 2981 N N . VAL C 1 70 ? 26.374 -7.890 -38.104 1.00 23.97 54 VAL C N 1
ATOM 2982 C CA . VAL C 1 70 ? 26.875 -6.852 -39.055 1.00 22.63 54 VAL C CA 1
ATOM 2983 C C . VAL C 1 70 ? 27.153 -7.531 -40.382 1.00 20.58 54 VAL C C 1
ATOM 2984 O O . VAL C 1 70 ? 27.780 -8.601 -40.445 1.00 19.65 54 VAL C O 1
ATOM 2988 N N . ARG C 1 71 ? 26.614 -6.918 -41.460 1.00 21.82 55 ARG C N 1
ATOM 2989 C CA . ARG C 1 71 ? 26.806 -7.389 -42.848 1.00 21.15 55 ARG C CA 1
ATOM 2990 C C . ARG C 1 71 ? 27.702 -6.357 -43.535 1.00 20.83 55 ARG C C 1
ATOM 2991 O O . ARG C 1 71 ? 27.210 -5.450 -44.201 1.00 20.69 55 ARG C O 1
ATOM 2999 N N . ASP C 1 72 ? 28.991 -6.432 -43.236 1.00 22.10 56 ASP C N 1
ATOM 3000 C CA . ASP C 1 72 ? 30.018 -5.514 -43.776 1.00 18.24 56 ASP C CA 1
ATOM 3001 C C . ASP C 1 72 ? 30.376 -5.997 -45.174 1.00 16.70 56 ASP C C 1
ATOM 3002 O O . ASP C 1 72 ? 30.874 -7.102 -45.312 1.00 19.14 56 ASP C O 1
ATOM 3007 N N . CYS C 1 73 ? 30.439 -5.155 -46.216 1.00 19.77 57 CYS C N 1
ATOM 3008 C CA . CYS C 1 73 ? 30.278 -5.441 -47.591 1.00 17.20 57 CYS C CA 1
ATOM 3009 C C . CYS C 1 73 ? 31.783 -5.509 -47.730 1.00 15.85 57 CYS C C 1
ATOM 3010 O O . CYS C 1 73 ? 32.206 -6.312 -48.583 1.00 17.97 57 CYS C O 1
ATOM 3013 N N . TYR C 1 74 ? 32.723 -4.877 -46.990 1.00 16.81 58 TYR C N 1
ATOM 3014 C CA . TYR C 1 74 ? 34.174 -5.178 -47.235 1.00 17.25 58 TYR C CA 1
ATOM 3015 C C . TYR C 1 74 ? 34.507 -6.643 -46.924 1.00 17.42 58 TYR C C 1
ATOM 3016 O O . TYR C 1 74 ? 35.197 -7.336 -47.713 1.00 16.91 58 TYR C O 1
ATOM 3025 N N . PHE C 1 75 ? 34.094 -7.121 -45.756 1.00 17.83 59 PHE C N 1
ATOM 3026 C CA . PHE C 1 75 ? 34.392 -8.508 -45.357 1.00 19.57 59 PHE C CA 1
ATOM 3027 C C . PHE C 1 75 ? 33.597 -9.502 -46.206 1.00 19.67 59 PHE C C 1
ATOM 3028 O O . PHE C 1 75 ? 34.190 -10.556 -46.582 1.00 19.30 59 PHE C O 1
ATOM 3036 N N . MET C 1 76 ? 32.353 -9.178 -46.544 1.00 19.74 60 MET C N 1
ATOM 3037 C CA . MET C 1 76 ? 31.528 -10.131 -47.359 1.00 21.42 60 MET C CA 1
ATOM 3038 C C . MET C 1 76 ? 32.032 -10.218 -48.814 1.00 19.63 60 MET C C 1
ATOM 3039 O O . MET C 1 76 ? 32.045 -11.338 -49.394 1.00 20.98 60 MET C O 1
ATOM 3044 N N . GLU C 1 77 ? 32.551 -9.132 -49.374 1.00 22.18 61 GLU C N 1
ATOM 3045 C CA . GLU C 1 77 ? 33.167 -9.177 -50.727 1.00 22.13 61 GLU C CA 1
ATOM 3046 C C . GLU C 1 77 ? 34.480 -9.964 -50.703 1.00 23.23 61 GLU C C 1
ATOM 3047 O O . GLU C 1 77 ? 34.724 -10.804 -51.578 1.00 23.13 61 GLU C O 1
ATOM 3053 N N . THR C 1 78 ? 35.374 -9.659 -49.762 1.00 20.92 62 THR C N 1
ATOM 3054 C CA . THR C 1 78 ? 36.763 -10.152 -49.784 1.00 21.66 62 THR C CA 1
ATOM 3055 C C . THR C 1 78 ? 36.872 -11.477 -49.021 1.00 20.84 62 THR C C 1
ATOM 3056 O O . THR C 1 78 ? 37.913 -12.109 -49.141 1.00 21.49 62 THR C O 1
ATOM 3060 N N . ARG C 1 79 ? 35.859 -11.824 -48.246 1.00 24.96 63 ARG C N 1
ATOM 3061 C CA . ARG C 1 79 ? 35.909 -12.975 -47.293 1.00 26.79 63 ARG C CA 1
ATOM 3062 C C . ARG C 1 79 ? 37.118 -12.792 -46.369 1.00 28.16 63 ARG C C 1
ATOM 3063 O O . ARG C 1 79 ? 37.683 -13.797 -45.871 1.00 29.77 63 ARG C O 1
ATOM 3071 N N . GLY C 1 80 ? 37.557 -11.551 -46.173 1.00 23.39 64 GLY C N 1
ATOM 3072 C CA . GLY C 1 80 ? 38.661 -11.248 -45.251 1.00 26.89 64 GLY C CA 1
ATOM 3073 C C . GLY C 1 80 ? 40.002 -11.754 -45.740 1.00 28.41 64 GLY C C 1
ATOM 3074 O O . GLY C 1 80 ? 40.922 -11.827 -44.938 1.00 24.70 64 GLY C O 1
ATOM 3075 N N . GLU C 1 81 ? 40.173 -12.023 -47.032 1.00 27.68 65 GLU C N 1
ATOM 3076 C CA . GLU C 1 81 ? 41.465 -12.519 -47.580 1.00 32.72 65 GLU C CA 1
ATOM 3077 C C . GLU C 1 81 ? 42.635 -11.650 -47.116 1.00 27.20 65 GLU C C 1
ATOM 3078 O O . GLU C 1 81 ? 43.717 -12.208 -46.758 1.00 28.33 65 GLU C O 1
ATOM 3084 N N . GLU C 1 82 ? 42.509 -10.330 -47.165 1.00 22.97 66 GLU C N 1
ATOM 3085 C CA . GLU C 1 82 ? 43.649 -9.436 -46.829 1.00 26.13 66 GLU C CA 1
ATOM 3086 C C . GLU C 1 82 ? 43.970 -9.561 -45.330 1.00 22.63 66 GLU C C 1
ATOM 3087 O O . GLU C 1 82 ? 45.125 -9.449 -44.987 1.00 23.63 66 GLU C O 1
ATOM 3093 N N . TYR C 1 83 ? 42.978 -9.845 -44.481 1.00 23.00 67 TYR C N 1
ATOM 3094 C CA . TYR C 1 83 ? 43.191 -10.037 -43.010 1.00 23.73 67 TYR C CA 1
ATOM 3095 C C . TYR C 1 83 ? 43.924 -11.357 -42.742 1.00 26.34 67 TYR C C 1
ATOM 3096 O O . TYR C 1 83 ? 44.550 -11.521 -41.694 1.00 27.44 67 TYR C O 1
ATOM 3105 N N . LEU C 1 84 ? 43.962 -12.261 -43.710 1.00 34.23 68 LEU C N 1
ATOM 3106 C CA . LEU C 1 84 ? 44.846 -13.453 -43.628 1.00 35.83 68 LEU C CA 1
ATOM 3107 C C . LEU C 1 84 ? 46.293 -13.143 -43.948 1.00 38.23 68 LEU C C 1
ATOM 3108 O O . LEU C 1 84 ? 47.119 -13.988 -43.611 1.00 47.10 68 LEU C O 1
ATOM 3113 N N . HIS C 1 85 ? 46.616 -12.020 -44.563 1.00 37.87 69 HIS C N 1
ATOM 3114 C CA . HIS C 1 85 ? 47.988 -11.739 -45.066 1.00 46.47 69 HIS C CA 1
ATOM 3115 C C . HIS C 1 85 ? 48.511 -10.438 -44.453 1.00 43.02 69 HIS C C 1
ATOM 3116 O O . HIS C 1 85 ? 49.183 -9.643 -45.178 1.00 43.80 69 HIS C O 1
ATOM 3123 N N . GLY C 1 86 ? 48.166 -10.227 -43.181 1.00 42.62 70 GLY C N 1
ATOM 3124 C CA . GLY C 1 86 ? 48.759 -9.206 -42.307 1.00 41.47 70 GLY C CA 1
ATOM 3125 C C . GLY C 1 86 ? 48.006 -7.887 -42.332 1.00 37.94 70 GLY C C 1
ATOM 3126 O O . GLY C 1 86 ? 48.596 -6.897 -41.853 1.00 36.23 70 GLY C O 1
ATOM 3127 N N . ARG C 1 87 ? 46.799 -7.804 -42.929 1.00 32.39 71 ARG C N 1
ATOM 3128 C CA . ARG C 1 87 ? 46.124 -6.483 -42.943 1.00 26.69 71 ARG C CA 1
ATOM 3129 C C . ARG C 1 87 ? 45.505 -6.337 -41.549 1.00 22.75 71 ARG C C 1
ATOM 3130 O O . ARG C 1 87 ? 44.977 -7.307 -40.992 1.00 23.06 71 ARG C O 1
ATOM 3138 N N . TYR C 1 88 ? 45.514 -5.132 -41.031 1.00 22.13 72 TYR C N 1
ATOM 3139 C CA . TYR C 1 88 ? 44.740 -4.794 -39.821 1.00 19.31 72 TYR C CA 1
ATOM 3140 C C . TYR C 1 88 ? 44.464 -3.307 -39.945 1.00 19.65 72 TYR C C 1
ATOM 3141 O O . TYR C 1 88 ? 45.006 -2.661 -40.868 1.00 20.97 72 TYR C O 1
ATOM 3150 N N . GLN C 1 89 ? 43.681 -2.787 -39.024 1.00 17.49 73 GLN C N 1
ATOM 3151 C CA . GLN C 1 89 ? 43.359 -1.348 -38.976 1.00 16.21 73 GLN C CA 1
ATOM 3152 C C . GLN C 1 89 ? 43.738 -0.760 -37.621 1.00 17.78 73 GLN C C 1
ATOM 3153 O O . GLN C 1 89 ? 43.417 -1.332 -36.546 1.00 17.05 73 GLN C O 1
ATOM 3159 N N . ALA C 1 90 ? 44.372 0.408 -37.644 1.00 17.08 74 ALA C N 1
ATOM 3160 C CA . ALA C 1 90 ? 44.579 1.184 -36.422 1.00 16.91 74 ALA C CA 1
ATOM 3161 C C . ALA C 1 90 ? 44.441 2.643 -36.790 1.00 20.44 74 ALA C C 1
ATOM 3162 O O . ALA C 1 90 ? 45.283 3.148 -37.614 1.00 21.00 74 ALA C O 1
ATOM 3164 N N . ILE C 1 91 ? 43.388 3.274 -36.304 1.00 18.21 75 ILE C N 1
ATOM 3165 C CA . ILE C 1 91 ? 43.096 4.711 -36.572 1.00 17.84 75 ILE C CA 1
ATOM 3166 C C . ILE C 1 91 ? 42.932 5.447 -35.243 1.00 18.38 75 ILE C C 1
ATOM 3167 O O . ILE C 1 91 ? 42.068 5.025 -34.448 1.00 16.87 75 ILE C O 1
ATOM 3172 N N . ALA C 1 92 ? 43.739 6.488 -35.039 1.00 18.34 76 ALA C N 1
ATOM 3173 C CA . ALA C 1 92 ? 43.756 7.302 -33.804 1.00 18.69 76 ALA C CA 1
ATOM 3174 C C . ALA C 1 92 ? 42.529 8.221 -33.738 1.00 19.56 76 ALA C C 1
ATOM 3175 O O . ALA C 1 92 ? 42.008 8.483 -32.630 1.00 19.22 76 ALA C O 1
ATOM 3177 N N . ASP C 1 93 ? 42.061 8.693 -34.889 1.00 19.24 77 ASP C N 1
ATOM 3178 C CA . ASP C 1 93 ? 41.015 9.730 -34.925 1.00 20.22 77 ASP C CA 1
ATOM 3179 C C . ASP C 1 93 ? 40.180 9.503 -36.166 1.00 19.50 77 ASP C C 1
ATOM 3180 O O . ASP C 1 93 ? 40.540 10.061 -37.244 1.00 19.18 77 ASP C O 1
ATOM 3185 N N . ILE C 1 94 ? 39.016 8.877 -36.002 1.00 18.10 78 ILE C N 1
ATOM 3186 C CA . ILE C 1 94 ? 38.142 8.534 -37.161 1.00 20.62 78 ILE C CA 1
ATOM 3187 C C . ILE C 1 94 ? 37.661 9.823 -37.822 1.00 23.03 78 ILE C C 1
ATOM 3188 O O . ILE C 1 94 ? 37.552 9.850 -39.017 1.00 20.39 78 ILE C O 1
ATOM 3193 N N A HIS C 1 95 ? 37.368 10.845 -37.015 0.50 21.57 79 HIS C N 1
ATOM 3194 N N B HIS C 1 95 ? 37.402 10.873 -37.033 0.50 22.24 79 HIS C N 1
ATOM 3195 C CA A HIS C 1 95 ? 36.936 12.174 -37.518 0.50 22.69 79 HIS C CA 1
ATOM 3196 C CA B HIS C 1 95 ? 36.935 12.197 -37.540 0.50 23.55 79 HIS C CA 1
ATOM 3197 C C A HIS C 1 95 ? 37.952 12.661 -38.560 0.50 22.76 79 HIS C C 1
ATOM 3198 C C B HIS C 1 95 ? 37.993 12.823 -38.467 0.50 22.88 79 HIS C C 1
ATOM 3199 O O A HIS C 1 95 ? 37.465 13.222 -39.572 0.50 26.96 79 HIS C O 1
ATOM 3200 O O B HIS C 1 95 ? 37.632 13.735 -39.252 0.50 23.17 79 HIS C O 1
ATOM 3213 N N . GLN C 1 96 ? 39.268 12.454 -38.344 1.00 21.36 80 GLN C N 1
ATOM 3214 C CA . GLN C 1 96 ? 40.345 13.044 -39.187 1.00 23.87 80 GLN C CA 1
ATOM 3215 C C . GLN C 1 96 ? 40.805 12.038 -40.250 1.00 22.50 80 GLN C C 1
ATOM 3216 O O . GLN C 1 96 ? 41.686 12.389 -40.999 1.00 24.90 80 GLN C O 1
ATOM 3222 N N . ALA C 1 97 ? 40.207 10.857 -40.347 1.00 18.65 81 ALA C N 1
ATOM 3223 C CA . ALA C 1 97 ? 40.680 9.819 -41.278 1.00 18.44 81 ALA C CA 1
ATOM 3224 C C . ALA C 1 97 ? 39.914 9.880 -42.594 1.00 17.39 81 ALA C C 1
ATOM 3225 O O . ALA C 1 97 ? 38.695 10.157 -42.600 1.00 19.71 81 ALA C O 1
ATOM 3227 N N . ASN C 1 98 ? 40.601 9.442 -43.641 1.00 17.41 82 ASN C N 1
ATOM 3228 C CA . ASN C 1 98 ? 40.014 9.303 -44.993 1.00 18.73 82 ASN C CA 1
ATOM 3229 C C . ASN C 1 98 ? 39.316 7.946 -45.018 1.00 18.66 82 ASN C C 1
ATOM 3230 O O . ASN C 1 98 ? 40.025 6.974 -45.128 1.00 22.59 82 ASN C O 1
ATOM 3235 N N . LEU C 1 99 ? 38.005 7.904 -44.897 1.00 20.15 83 LEU C N 1
ATOM 3236 C CA . LEU C 1 99 ? 37.262 6.614 -44.914 1.00 21.30 83 LEU C CA 1
ATOM 3237 C C . LEU C 1 99 ? 36.137 6.656 -45.933 1.00 22.06 83 LEU C C 1
ATOM 3238 O O . LEU C 1 99 ? 35.561 7.722 -46.181 1.00 21.34 83 LEU C O 1
ATOM 3243 N N . ALA C 1 100 ? 35.741 5.478 -46.411 1.00 22.26 84 ALA C N 1
ATOM 3244 C CA . ALA C 1 100 ? 34.478 5.301 -47.141 1.00 22.57 84 ALA C CA 1
ATOM 3245 C C . ALA C 1 100 ? 33.318 5.805 -46.290 1.00 23.42 84 ALA C C 1
ATOM 3246 O O . ALA C 1 100 ? 33.239 5.477 -45.083 1.00 21.72 84 ALA C O 1
ATOM 3248 N N . GLU C 1 101 ? 32.421 6.586 -46.894 1.00 21.90 85 GLU C N 1
ATOM 3249 C CA . GLU C 1 101 ? 31.237 7.108 -46.186 1.00 24.61 85 GLU C CA 1
ATOM 3250 C C . GLU C 1 101 ? 30.468 5.967 -45.509 1.00 21.40 85 GLU C C 1
ATOM 3251 O O . GLU C 1 101 ? 29.917 6.199 -44.417 1.00 21.65 85 GLU C O 1
ATOM 3257 N N . SER C 1 102 ? 30.283 4.817 -46.164 1.00 21.36 86 SER C N 1
ATOM 3258 C CA . SER C 1 102 ? 29.449 3.732 -45.586 1.00 20.33 86 SER C CA 1
ATOM 3259 C C . SER C 1 102 ? 30.130 3.171 -44.321 1.00 21.31 86 SER C C 1
ATOM 3260 O O . SER C 1 102 ? 29.441 2.809 -43.375 1.00 22.14 86 SER C O 1
ATOM 3263 N N . TYR C 1 103 ? 31.448 3.099 -44.303 1.00 21.19 87 TYR C N 1
ATOM 3264 C CA . TYR C 1 103 ? 32.166 2.593 -43.115 1.00 20.51 87 TYR C CA 1
ATOM 3265 C C . TYR C 1 103 ? 32.154 3.683 -42.040 1.00 18.33 87 TYR C C 1
ATOM 3266 O O . TYR C 1 103 ? 31.961 3.356 -40.868 1.00 20.55 87 TYR C O 1
ATOM 3275 N N . ARG C 1 104 ? 32.305 4.956 -42.404 1.00 19.91 88 ARG C N 1
ATOM 3276 C CA . ARG C 1 104 ? 32.153 6.094 -41.459 1.00 18.83 88 ARG C CA 1
ATOM 3277 C C . ARG C 1 104 ? 30.754 6.002 -40.837 1.00 23.14 88 ARG C C 1
ATOM 3278 O O . ARG C 1 104 ? 30.630 6.187 -39.583 1.00 23.45 88 ARG C O 1
ATOM 3286 N N . ASP C 1 105 ? 29.730 5.689 -41.629 1.00 21.86 89 ASP C N 1
ATOM 3287 C CA . ASP C 1 105 ? 28.358 5.536 -41.074 1.00 27.18 89 ASP C CA 1
ATOM 3288 C C . ASP C 1 105 ? 28.317 4.393 -40.051 1.00 23.42 89 ASP C C 1
ATOM 3289 O O . ASP C 1 105 ? 27.637 4.556 -39.042 1.00 27.44 89 ASP C O 1
ATOM 3294 N N . PHE C 1 106 ? 28.929 3.257 -40.340 1.00 24.21 90 PHE C N 1
ATOM 3295 C CA . PHE C 1 106 ? 28.980 2.103 -39.415 1.00 22.40 90 PHE C CA 1
ATOM 3296 C C . PHE C 1 106 ? 29.665 2.574 -38.121 1.00 24.55 90 PHE C C 1
ATOM 3297 O O . PHE C 1 106 ? 29.087 2.432 -37.008 1.00 26.21 90 PHE C O 1
ATOM 3305 N N . LEU C 1 107 ? 30.851 3.178 -38.234 1.00 20.75 91 LEU C N 1
ATOM 3306 C CA . LEU C 1 107 ? 31.591 3.643 -37.027 1.00 23.13 91 LEU C CA 1
ATOM 3307 C C . LEU C 1 107 ? 30.760 4.668 -36.240 1.00 25.01 91 LEU C C 1
ATOM 3308 O O . LEU C 1 107 ? 30.707 4.542 -34.985 1.00 25.98 91 LEU C O 1
ATOM 3313 N N . THR C 1 108 ? 30.089 5.592 -36.920 1.00 26.77 92 THR C N 1
ATOM 3314 C CA . THR C 1 108 ? 29.242 6.628 -36.292 1.00 27.02 92 THR C CA 1
ATOM 3315 C C . THR C 1 108 ? 28.100 5.973 -35.513 1.00 27.76 92 THR C C 1
ATOM 3316 O O . THR C 1 108 ? 27.874 6.448 -34.387 1.00 28.59 92 THR C O 1
ATOM 3320 N N . GLN C 1 109 ? 27.407 5.002 -36.117 1.00 27.90 93 GLN C N 1
ATOM 3321 C CA . GLN C 1 109 ? 26.286 4.225 -35.513 1.00 32.89 93 GLN C CA 1
ATOM 3322 C C . GLN C 1 109 ? 26.761 3.678 -34.157 1.00 34.19 93 GLN C C 1
ATOM 3323 O O . GLN C 1 109 ? 25.964 3.671 -33.227 1.00 34.14 93 GLN C O 1
ATOM 3329 N N . TYR C 1 110 ? 28.020 3.239 -34.053 1.00 30.00 94 TYR C N 1
ATOM 3330 C CA . TYR C 1 110 ? 28.562 2.593 -32.825 1.00 28.93 94 TYR C CA 1
ATOM 3331 C C . TYR C 1 110 ? 29.487 3.512 -32.018 1.00 23.75 94 TYR C C 1
ATOM 3332 O O . TYR C 1 110 ? 30.182 2.962 -31.103 1.00 25.95 94 TYR C O 1
ATOM 3341 N N . GLN C 1 111 ? 29.454 4.822 -32.264 1.00 23.64 95 GLN C N 1
ATOM 3342 C CA . GLN C 1 111 ? 30.081 5.898 -31.466 1.00 24.30 95 GLN C CA 1
ATOM 3343 C C . GLN C 1 111 ? 31.606 5.748 -31.480 1.00 24.34 95 GLN C C 1
ATOM 3344 O O . GLN C 1 111 ? 32.277 6.231 -30.557 1.00 23.92 95 GLN C O 1
ATOM 3350 N N . VAL C 1 112 ? 32.163 5.116 -32.504 1.00 21.66 96 VAL C N 1
ATOM 3351 C CA . VAL C 1 112 ? 33.629 4.832 -32.486 1.00 22.54 96 VAL C CA 1
ATOM 3352 C C . VAL C 1 112 ? 34.405 6.102 -32.860 1.00 23.33 96 VAL C C 1
ATOM 3353 O O . VAL C 1 112 ? 34.198 6.616 -33.986 1.00 24.04 96 VAL C O 1
ATOM 3357 N N . ARG C 1 113 ? 35.329 6.577 -32.007 1.00 19.03 97 ARG C N 1
ATOM 3358 C CA . ARG C 1 113 ? 36.220 7.740 -32.299 1.00 19.17 97 ARG C CA 1
ATOM 3359 C C . ARG C 1 113 ? 37.639 7.295 -32.689 1.00 18.95 97 ARG C C 1
ATOM 3360 O O . ARG C 1 113 ? 38.402 8.105 -33.270 1.00 18.46 97 ARG C O 1
ATOM 3368 N N . ALA C 1 114 ? 38.060 6.120 -32.226 1.00 16.46 98 ALA C N 1
ATOM 3369 C CA . ALA C 1 114 ? 39.389 5.535 -32.498 1.00 16.75 98 ALA C CA 1
ATOM 3370 C C . ALA C 1 114 ? 39.249 4.015 -32.487 1.00 17.89 98 ALA C C 1
ATOM 3371 O O . ALA C 1 114 ? 38.429 3.484 -31.706 1.00 15.98 98 ALA C O 1
ATOM 3373 N N . ILE C 1 115 ? 40.004 3.318 -33.345 1.00 16.31 99 ILE C N 1
ATOM 3374 C CA . ILE C 1 115 ? 39.803 1.852 -33.493 1.00 15.77 99 ILE C CA 1
ATOM 3375 C C . ILE C 1 115 ? 41.132 1.167 -33.718 1.00 18.47 99 ILE C C 1
ATOM 3376 O O . ILE C 1 115 ? 41.989 1.703 -34.490 1.00 17.56 99 ILE C O 1
ATOM 3381 N N . VAL C 1 116 ? 41.219 -0.052 -33.194 1.00 16.45 100 VAL C N 1
ATOM 3382 C CA . VAL C 1 116 ? 42.193 -1.074 -33.656 1.00 16.95 100 VAL C CA 1
ATOM 3383 C C . VAL C 1 116 ? 41.398 -2.347 -33.881 1.00 17.34 100 VAL C C 1
ATOM 3384 O O . VAL C 1 116 ? 40.642 -2.738 -33.012 1.00 18.13 100 VAL C O 1
ATOM 3388 N N . ALA C 1 117 ? 41.560 -2.926 -35.044 1.00 16.19 101 ALA C N 1
ATOM 3389 C CA . ALA C 1 117 ? 40.901 -4.183 -35.435 1.00 16.76 101 ALA C CA 1
ATOM 3390 C C . ALA C 1 117 ? 41.947 -5.101 -36.013 1.00 16.25 101 ALA C C 1
ATOM 3391 O O . ALA C 1 117 ? 42.626 -4.708 -36.982 1.00 17.16 101 ALA C O 1
ATOM 3393 N N . VAL C 1 118 ? 42.096 -6.259 -35.400 1.00 16.25 102 VAL C N 1
ATOM 3394 C CA . VAL C 1 118 ? 43.113 -7.264 -35.781 1.00 17.96 102 VAL C CA 1
ATOM 3395 C C . VAL C 1 118 ? 42.419 -8.599 -36.000 1.00 18.27 102 VAL C C 1
ATOM 3396 O O . VAL C 1 118 ? 41.398 -8.917 -35.400 1.00 15.97 102 VAL C O 1
ATOM 3400 N N . PRO C 1 119 ? 42.955 -9.390 -36.940 1.00 17.60 103 PRO C N 1
ATOM 3401 C CA . PRO C 1 119 ? 42.367 -10.691 -37.227 1.00 17.23 103 PRO C CA 1
ATOM 3402 C C . PRO C 1 119 ? 42.564 -11.718 -36.107 1.00 17.54 103 PRO C C 1
ATOM 3403 O O . PRO C 1 119 ? 43.624 -11.766 -35.467 1.00 18.92 103 PRO C O 1
ATOM 3407 N N . ILE C 1 120 ? 41.581 -12.585 -35.975 1.00 17.16 104 ILE C N 1
ATOM 3408 C CA . ILE C 1 120 ? 41.654 -13.865 -35.207 1.00 16.65 104 ILE C CA 1
ATOM 3409 C C . ILE C 1 120 ? 41.596 -14.997 -36.227 1.00 19.34 104 ILE C C 1
ATOM 3410 O O . ILE C 1 120 ? 40.585 -15.047 -36.976 1.00 19.11 104 ILE C O 1
ATOM 3415 N N . LEU C 1 121 ? 42.605 -15.863 -36.232 1.00 20.10 105 LEU C N 1
ATOM 3416 C CA . LEU C 1 121 ? 42.648 -16.995 -37.180 1.00 23.09 105 LEU C CA 1
ATOM 3417 C C . LEU C 1 121 ? 42.250 -18.265 -36.440 1.00 28.38 105 LEU C C 1
ATOM 3418 O O . LEU C 1 121 ? 42.580 -18.417 -35.237 1.00 25.50 105 LEU C O 1
ATOM 3423 N N . LYS C 1 122 ? 41.604 -19.164 -37.163 1.00 25.26 106 LYS C N 1
ATOM 3424 C CA . LYS C 1 122 ? 41.437 -20.568 -36.707 1.00 26.18 106 LYS C CA 1
ATOM 3425 C C . LYS C 1 122 ? 42.073 -21.446 -37.777 1.00 29.67 106 LYS C C 1
ATOM 3426 O O . LYS C 1 122 ? 41.458 -21.560 -38.875 1.00 30.14 106 LYS C O 1
ATOM 3432 N N . GLY C 1 123 ? 43.278 -21.947 -37.492 1.00 33.52 107 GLY C N 1
ATOM 3433 C CA . GLY C 1 123 ? 44.177 -22.550 -38.489 1.00 36.91 107 GLY C CA 1
ATOM 3434 C C . GLY C 1 123 ? 44.427 -21.570 -39.617 1.00 40.47 107 GLY C C 1
ATOM 3435 O O . GLY C 1 123 ? 44.951 -20.482 -39.363 1.00 38.18 107 GLY C O 1
ATOM 3436 N N . LYS C 1 124 ? 43.989 -21.891 -40.824 1.00 40.90 108 LYS C N 1
ATOM 3437 C CA . LYS C 1 124 ? 44.309 -21.031 -41.990 1.00 44.82 108 LYS C CA 1
ATOM 3438 C C . LYS C 1 124 ? 43.120 -20.133 -42.308 1.00 40.07 108 LYS C C 1
ATOM 3439 O O . LYS C 1 124 ? 43.219 -19.372 -43.258 1.00 42.35 108 LYS C O 1
ATOM 3445 N N . LYS C 1 125 ? 42.042 -20.194 -41.526 1.00 35.55 109 LYS C N 1
ATOM 3446 C CA . LYS C 1 125 ? 40.805 -19.447 -41.832 1.00 32.66 109 LYS C CA 1
ATOM 3447 C C . LYS C 1 125 ? 40.761 -18.158 -40.994 1.00 28.41 109 LYS C C 1
ATOM 3448 O O . LYS C 1 125 ? 41.256 -18.140 -39.832 1.00 24.20 109 LYS C O 1
ATOM 3454 N N . LEU C 1 126 ? 40.221 -17.107 -41.577 1.00 26.20 110 LEU C N 1
ATOM 3455 C CA . LEU C 1 126 ? 39.860 -15.908 -40.788 1.00 24.15 110 LEU C CA 1
ATOM 3456 C C . LEU C 1 126 ? 38.601 -16.237 -40.000 1.00 24.98 110 LEU C C 1
ATOM 3457 O O . LEU C 1 126 ? 37.486 -16.377 -40.583 1.00 24.57 110 LEU C O 1
ATOM 3462 N N . TRP C 1 127 ? 38.735 -16.325 -38.681 1.00 21.50 111 TRP C N 1
ATOM 3463 C CA . TRP C 1 127 ? 37.617 -16.697 -37.789 1.00 20.46 111 TRP C CA 1
ATOM 3464 C C . TRP C 1 127 ? 36.857 -15.455 -37.310 1.00 18.68 111 TRP C C 1
ATOM 3465 O O . TRP C 1 127 ? 35.633 -15.510 -37.116 1.00 19.34 111 TRP C O 1
ATOM 3476 N N . GLY C 1 128 ? 37.549 -14.344 -37.063 1.00 18.13 112 GLY C N 1
ATOM 3477 C CA . GLY C 1 128 ? 36.894 -13.189 -36.476 1.00 17.21 112 GLY C CA 1
ATOM 3478 C C . GLY C 1 128 ? 37.815 -11.997 -36.404 1.00 16.08 112 GLY C C 1
ATOM 3479 O O . GLY C 1 128 ? 38.879 -12.052 -37.011 1.00 17.11 112 GLY C O 1
ATOM 3480 N N . LEU C 1 129 ? 37.314 -10.945 -35.777 1.00 17.05 113 LEU C N 1
ATOM 3481 C CA . LEU C 1 129 ? 38.089 -9.733 -35.418 1.00 17.46 113 LEU C CA 1
ATOM 3482 C C . LEU C 1 129 ? 38.117 -9.542 -33.906 1.00 18.30 113 LEU C C 1
ATOM 3483 O O . LEU C 1 129 ? 37.109 -9.716 -33.203 1.00 18.12 113 LEU C O 1
ATOM 3488 N N . PHE C 1 130 ? 39.264 -9.058 -33.430 1.00 17.11 114 PHE C N 1
ATOM 3489 C CA . PHE C 1 130 ? 39.428 -8.523 -32.065 1.00 17.64 114 PHE C CA 1
ATOM 3490 C C . PHE C 1 130 ? 39.522 -7.013 -32.229 1.00 17.94 114 PHE C C 1
ATOM 3491 O O . PHE C 1 130 ? 40.452 -6.588 -32.944 1.00 16.84 114 PHE C O 1
ATOM 3499 N N . SER C 1 131 ? 38.572 -6.263 -31.692 1.00 17.68 115 SER C N 1
ATOM 3500 C CA . SER C 1 131 ? 38.453 -4.820 -31.979 1.00 18.88 115 SER C CA 1
ATOM 3501 C C . SER C 1 131 ? 38.414 -4.039 -30.689 1.00 22.63 115 SER C C 1
ATOM 3502 O O . SER C 1 131 ? 37.599 -4.379 -29.831 1.00 22.42 115 SER C O 1
ATOM 3505 N N . ALA C 1 132 ? 39.231 -2.993 -30.644 1.00 18.27 116 ALA C N 1
ATOM 3506 C CA . ALA C 1 132 ? 39.284 -2.001 -29.555 1.00 18.52 116 ALA C CA 1
ATOM 3507 C C . ALA C 1 132 ? 38.661 -0.736 -30.062 1.00 19.17 116 ALA C C 1
ATOM 3508 O O . ALA C 1 132 ? 39.127 -0.223 -31.135 1.00 18.48 116 ALA C O 1
ATOM 3510 N N . HIS C 1 133 ? 37.604 -0.288 -29.391 1.00 17.55 117 HIS C N 1
ATOM 3511 C CA . HIS C 1 133 ? 36.924 0.977 -29.754 1.00 19.46 117 HIS C CA 1
ATOM 3512 C C . HIS C 1 133 ? 37.066 1.977 -28.613 1.00 20.66 117 HIS C C 1
ATOM 3513 O O . HIS C 1 133 ? 36.625 1.669 -27.497 1.00 20.76 117 HIS C O 1
ATOM 3520 N N . GLN C 1 134 ? 37.551 3.166 -28.924 1.00 18.97 118 GLN C N 1
ATOM 3521 C CA . GLN C 1 134 ? 37.472 4.305 -27.993 1.00 20.46 118 GLN C CA 1
ATOM 3522 C C . GLN C 1 134 ? 36.249 5.091 -28.399 1.00 22.72 118 GLN C C 1
ATOM 3523 O O . GLN C 1 134 ? 36.110 5.357 -29.628 1.00 20.68 118 GLN C O 1
ATOM 3529 N N . LEU C 1 135 ? 35.411 5.429 -27.424 1.00 22.83 119 LEU C N 1
ATOM 3530 C CA . LEU C 1 135 ? 34.094 6.019 -27.734 1.00 22.86 119 LEU C CA 1
ATOM 3531 C C . LEU C 1 135 ? 33.991 7.483 -27.321 1.00 23.14 119 LEU C C 1
ATOM 3532 O O . LEU C 1 135 ? 33.107 8.163 -27.869 1.00 28.01 119 LEU C O 1
ATOM 3537 N N . ALA C 1 136 ? 34.791 7.938 -26.367 1.00 20.69 120 ALA C N 1
ATOM 3538 C CA . ALA C 1 136 ? 34.673 9.312 -25.868 1.00 22.93 120 ALA C CA 1
ATOM 3539 C C . ALA C 1 136 ? 35.528 10.279 -26.675 1.00 23.89 120 ALA C C 1
ATOM 3540 O O . ALA C 1 136 ? 35.191 11.476 -26.642 1.00 24.63 120 ALA C O 1
ATOM 3542 N N . ALA C 1 137 ? 36.656 9.834 -27.226 1.00 21.45 121 ALA C N 1
ATOM 3543 C CA . ALA C 1 137 ? 37.676 10.737 -27.789 1.00 19.94 121 ALA C CA 1
ATOM 3544 C C . ALA C 1 137 ? 38.629 9.932 -28.652 1.00 20.18 121 ALA C C 1
ATOM 3545 O O . ALA C 1 137 ? 38.747 8.719 -28.458 1.00 19.22 121 ALA C O 1
ATOM 3547 N N . PRO C 1 138 ? 39.400 10.618 -29.517 1.00 19.98 122 PRO C N 1
ATOM 3548 C CA . PRO C 1 138 ? 40.512 9.957 -30.211 1.00 21.35 122 PRO C CA 1
ATOM 3549 C C . PRO C 1 138 ? 41.520 9.345 -29.231 1.00 19.81 122 PRO C C 1
ATOM 3550 O O . PRO C 1 138 ? 41.618 9.730 -28.052 1.00 17.89 122 PRO C O 1
ATOM 3554 N N . ARG C 1 139 ? 42.348 8.450 -29.739 1.00 17.42 123 ARG C N 1
ATOM 3555 C CA . ARG C 1 139 ? 43.429 7.843 -28.937 1.00 17.98 123 ARG C CA 1
ATOM 3556 C C . ARG C 1 139 ? 44.654 7.591 -29.809 1.00 19.59 123 ARG C C 1
ATOM 3557 O O . ARG C 1 139 ? 44.511 6.886 -30.816 1.00 17.83 123 ARG C O 1
ATOM 3565 N N . SER C 1 140 ? 45.806 8.080 -29.383 1.00 21.82 124 SER C N 1
ATOM 3566 C CA . SER C 1 140 ? 47.086 7.846 -30.087 1.00 25.64 124 SER C CA 1
ATOM 3567 C C . SER C 1 140 ? 47.583 6.452 -29.704 1.00 21.54 124 SER C C 1
ATOM 3568 O O . SER C 1 140 ? 48.396 6.381 -28.765 1.00 26.01 124 SER C O 1
ATOM 3571 N N . TRP C 1 141 ? 47.182 5.430 -30.452 1.00 21.10 125 TRP C N 1
ATOM 3572 C CA . TRP C 1 141 ? 47.578 4.027 -30.187 1.00 21.20 125 TRP C CA 1
ATOM 3573 C C . TRP C 1 141 ? 49.097 3.919 -30.273 1.00 23.75 125 TRP C C 1
ATOM 3574 O O . TRP C 1 141 ? 49.646 4.460 -31.219 1.00 23.95 125 TRP C O 1
ATOM 3585 N N . GLN C 1 142 ? 49.717 3.218 -29.339 1.00 23.24 126 GLN C N 1
ATOM 3586 C CA . GLN C 1 142 ? 51.177 2.993 -29.307 1.00 23.37 126 GLN C CA 1
ATOM 3587 C C . GLN C 1 142 ? 51.447 1.671 -30.031 1.00 24.20 126 GLN C C 1
ATOM 3588 O O . GLN C 1 142 ? 50.586 0.774 -30.079 1.00 21.57 126 GLN C O 1
ATOM 3594 N N . ALA C 1 143 ? 52.613 1.547 -30.638 1.00 23.14 127 ALA C N 1
ATOM 3595 C CA . ALA C 1 143 ? 53.014 0.314 -31.330 1.00 22.97 127 ALA C CA 1
ATOM 3596 C C . ALA C 1 143 ? 52.842 -0.888 -30.393 1.00 20.39 127 ALA C C 1
ATOM 3597 O O . ALA C 1 143 ? 52.385 -1.942 -30.896 1.00 21.09 127 ALA C O 1
ATOM 3599 N N . TRP C 1 144 ? 53.162 -0.755 -29.113 1.00 19.91 128 TRP C N 1
ATOM 3600 C CA . TRP C 1 144 ? 53.165 -1.921 -28.197 1.00 20.77 128 TRP C CA 1
ATOM 3601 C C . TRP C 1 144 ? 51.727 -2.366 -27.960 1.00 20.15 128 TRP C C 1
ATOM 3602 O O . TRP C 1 144 ? 51.499 -3.547 -27.772 1.00 19.41 128 TRP C O 1
ATOM 3613 N N . GLU C 1 145 ? 50.783 -1.423 -27.997 1.00 19.34 129 GLU C N 1
ATOM 3614 C CA . GLU C 1 145 ? 49.368 -1.746 -27.764 1.00 19.09 129 GLU C CA 1
ATOM 3615 C C . GLU C 1 145 ? 48.794 -2.514 -28.949 1.00 19.31 129 GLU C C 1
ATOM 3616 O O . GLU C 1 145 ? 48.025 -3.478 -28.739 1.00 17.94 129 GLU C O 1
ATOM 3622 N N . ILE C 1 146 ? 49.173 -2.107 -30.157 1.00 19.61 130 ILE C N 1
ATOM 3623 C CA . ILE C 1 146 ? 48.805 -2.822 -31.400 1.00 20.73 130 ILE C CA 1
ATOM 3624 C C . ILE C 1 146 ? 49.419 -4.231 -31.387 1.00 19.99 130 ILE C C 1
ATOM 3625 O O . ILE C 1 146 ? 48.688 -5.235 -31.624 1.00 17.96 130 ILE C O 1
ATOM 3630 N N . GLU C 1 147 ? 50.667 -4.348 -30.959 1.00 20.82 131 GLU C N 1
ATOM 3631 C CA . GLU C 1 147 ? 51.324 -5.672 -30.867 1.00 19.93 131 GLU C CA 1
ATOM 3632 C C . GLU C 1 147 ? 50.618 -6.508 -29.785 1.00 19.63 131 GLU C C 1
ATOM 3633 O O . GLU C 1 147 ? 50.390 -7.709 -30.018 1.00 19.25 131 GLU C O 1
ATOM 3639 N N . PHE C 1 148 ? 50.246 -5.920 -28.661 1.00 20.25 132 PHE C N 1
ATOM 3640 C CA . PHE C 1 148 ? 49.570 -6.617 -27.543 1.00 18.60 132 PHE C CA 1
ATOM 3641 C C . PHE C 1 148 ? 48.241 -7.183 -28.036 1.00 18.46 132 PHE C C 1
ATOM 3642 O O . PHE C 1 148 ? 47.933 -8.378 -27.834 1.00 17.36 132 PHE C O 1
ATOM 3650 N N . LEU C 1 149 ? 47.482 -6.373 -28.759 1.00 17.59 133 LEU C N 1
ATOM 3651 C CA . LEU C 1 149 ? 46.187 -6.845 -29.328 1.00 17.46 133 LEU C CA 1
ATOM 3652 C C . LEU C 1 149 ? 46.407 -7.970 -30.337 1.00 15.62 133 LEU C C 1
ATOM 3653 O O . LEU C 1 149 ? 45.706 -8.999 -30.268 1.00 17.54 133 LEU C O 1
ATOM 3658 N N . LYS C 1 150 ? 47.392 -7.882 -31.200 1.00 16.69 134 LYS C N 1
ATOM 3659 C CA . LYS C 1 150 ? 47.672 -8.964 -32.171 1.00 17.03 134 LYS C CA 1
ATOM 3660 C C . LYS C 1 150 ? 48.027 -10.252 -31.442 1.00 17.79 134 LYS C C 1
ATOM 3661 O O . LYS C 1 150 ? 47.565 -11.333 -31.854 1.00 18.58 134 LYS C O 1
ATOM 3667 N N . GLN C 1 151 ? 48.897 -10.164 -30.446 1.00 17.93 135 GLN C N 1
ATOM 3668 C CA . GLN C 1 151 ? 49.407 -11.388 -29.770 1.00 19.50 135 GLN C CA 1
ATOM 3669 C C . GLN C 1 151 ? 48.297 -12.003 -28.918 1.00 16.63 135 GLN C C 1
ATOM 3670 O O . GLN C 1 151 ? 48.238 -13.224 -28.826 1.00 17.23 135 GLN C O 1
ATOM 3676 N N . GLN C 1 152 ? 47.393 -11.197 -28.378 1.00 16.81 136 GLN C N 1
ATOM 3677 C CA . GLN C 1 152 ? 46.216 -11.724 -27.647 1.00 17.48 136 GLN C CA 1
ATOM 3678 C C . GLN C 1 152 ? 45.271 -12.399 -28.639 1.00 17.79 136 GLN C C 1
ATOM 3679 O O . GLN C 1 152 ? 44.691 -13.470 -28.320 1.00 17.67 136 GLN C O 1
ATOM 3685 N N . ALA C 1 153 ? 45.184 -11.892 -29.870 1.00 16.75 137 ALA C N 1
ATOM 3686 C CA . ALA C 1 153 ? 44.354 -12.590 -30.888 1.00 17.86 137 ALA C CA 1
ATOM 3687 C C . ALA C 1 153 ? 44.993 -13.932 -31.244 1.00 17.34 137 ALA C C 1
ATOM 3688 O O . ALA C 1 153 ? 44.229 -14.886 -31.614 1.00 19.47 137 ALA C O 1
ATOM 3690 N N . VAL C 1 154 ? 46.315 -14.032 -31.236 1.00 17.66 138 VAL C N 1
ATOM 3691 C CA . VAL C 1 154 ? 47.037 -15.306 -31.450 1.00 18.60 138 VAL C CA 1
ATOM 3692 C C . VAL C 1 154 ? 46.630 -16.277 -30.326 1.00 18.70 138 VAL C C 1
ATOM 3693 O O . VAL C 1 154 ? 46.345 -17.435 -30.616 1.00 19.70 138 VAL C O 1
ATOM 3697 N N . VAL C 1 155 ? 46.629 -15.827 -29.094 1.00 19.23 139 VAL C N 1
ATOM 3698 C CA . VAL C 1 155 ? 46.257 -16.674 -27.935 1.00 19.89 139 VAL C CA 1
ATOM 3699 C C . VAL C 1 155 ? 44.841 -17.200 -28.152 1.00 18.18 139 VAL C C 1
ATOM 3700 O O . VAL C 1 155 ? 44.587 -18.406 -27.989 1.00 19.81 139 VAL C O 1
ATOM 3704 N N . MET C 1 156 ? 43.919 -16.317 -28.502 1.00 16.66 140 MET C N 1
ATOM 3705 C CA . MET C 1 156 ? 42.514 -16.693 -28.730 1.00 18.42 140 MET C CA 1
ATOM 3706 C C . MET C 1 156 ? 42.432 -17.728 -29.851 1.00 19.47 140 MET C C 1
ATOM 3707 O O . MET C 1 156 ? 41.684 -18.764 -29.658 1.00 20.00 140 MET C O 1
ATOM 3712 N N . GLY C 1 157 ? 43.140 -17.522 -30.969 1.00 18.42 141 GLY C N 1
ATOM 3713 C CA . GLY C 1 157 ? 43.128 -18.487 -32.091 1.00 19.15 141 GLY C CA 1
ATOM 3714 C C . GLY C 1 157 ? 43.570 -19.876 -31.676 1.00 20.54 141 GLY C C 1
ATOM 3715 O O . GLY C 1 157 ? 42.936 -20.887 -32.085 1.00 21.16 141 GLY C O 1
ATOM 3716 N N . ILE C 1 158 ? 44.659 -19.961 -30.905 1.00 18.68 142 ILE C N 1
ATOM 3717 C CA . ILE C 1 158 ? 45.136 -21.285 -30.418 1.00 21.04 142 ILE C CA 1
ATOM 3718 C C . ILE C 1 158 ? 44.003 -21.950 -29.635 1.00 20.55 142 ILE C C 1
ATOM 3719 O O . ILE C 1 158 ? 43.740 -23.167 -29.863 1.00 22.72 142 ILE C O 1
ATOM 3724 N N . ALA C 1 159 ? 43.350 -21.238 -28.736 1.00 21.38 143 ALA C N 1
ATOM 3725 C CA . ALA C 1 159 ? 42.254 -21.795 -27.896 1.00 22.70 143 ALA C CA 1
ATOM 3726 C C . ALA C 1 159 ? 41.070 -22.256 -28.754 1.00 25.56 143 ALA C C 1
ATOM 3727 O O . ALA C 1 159 ? 40.463 -23.323 -28.487 1.00 22.55 143 ALA C O 1
ATOM 3729 N N . ILE C 1 160 ? 40.723 -21.451 -29.755 1.00 21.86 144 ILE C N 1
ATOM 3730 C CA . ILE C 1 160 ? 39.557 -21.698 -30.664 1.00 23.42 144 ILE C CA 1
ATOM 3731 C C . ILE C 1 160 ? 39.838 -22.934 -31.517 1.00 24.94 144 ILE C C 1
ATOM 3732 O O . ILE C 1 160 ? 38.898 -23.658 -31.771 1.00 28.12 144 ILE C O 1
ATOM 3737 N N . GLN C 1 161 ? 41.066 -23.145 -31.961 1.00 23.74 145 GLN C N 1
ATOM 3738 C CA . GLN C 1 161 ? 41.424 -24.295 -32.820 1.00 29.11 145 GLN C CA 1
ATOM 3739 C C . GLN C 1 161 ? 41.160 -25.622 -32.083 1.00 31.82 145 GLN C C 1
ATOM 3740 O O . GLN C 1 161 ? 41.283 -26.661 -32.750 1.00 32.35 145 GLN C O 1
ATOM 3746 N N . GLN C 1 162 ? 40.712 -25.615 -30.816 1.00 34.64 146 GLN C N 1
ATOM 3747 C CA . GLN C 1 162 ? 40.461 -26.876 -30.047 1.00 38.75 146 GLN C CA 1
ATOM 3748 C C . GLN C 1 162 ? 38.977 -27.262 -30.094 1.00 45.90 146 GLN C C 1
ATOM 3749 O O . GLN C 1 162 ? 38.699 -28.439 -29.770 1.00 43.28 146 GLN C O 1
ATOM 3755 N N . SER C 1 163 ? 38.088 -26.357 -30.520 1.00 47.32 147 SER C N 1
ATOM 3756 C CA . SER C 1 163 ? 36.618 -26.589 -30.633 1.00 53.30 147 SER C CA 1
ATOM 3757 C C . SER C 1 163 ? 36.186 -26.549 -32.113 1.00 56.60 147 SER C C 1
ATOM 3758 O O . SER C 1 163 ? 36.979 -26.347 -33.047 1.00 53.41 147 SER C O 1
ATOM 3762 N N . ALA D 1 14 ? 52.823 1.729 -8.131 1.00 80.11 -2 ALA D N 1
ATOM 3763 C CA . ALA D 1 14 ? 51.817 2.776 -8.454 1.00 75.58 -2 ALA D CA 1
ATOM 3764 C C . ALA D 1 14 ? 50.489 2.101 -8.835 1.00 74.20 -2 ALA D C 1
ATOM 3765 O O . ALA D 1 14 ? 50.231 0.953 -8.371 1.00 62.45 -2 ALA D O 1
ATOM 3767 N N . GLY D 1 15 ? 49.647 2.806 -9.599 1.00 73.30 -1 GLY D N 1
ATOM 3768 C CA . GLY D 1 15 ? 48.461 2.246 -10.278 1.00 68.31 -1 GLY D CA 1
ATOM 3769 C C . GLY D 1 15 ? 48.865 1.528 -11.559 1.00 67.28 -1 GLY D C 1
ATOM 3770 O O . GLY D 1 15 ? 48.066 0.710 -12.074 1.00 57.19 -1 GLY D O 1
ATOM 3771 N N . THR D 1 16 ? 50.063 1.828 -12.074 1.00 58.32 0 THR D N 1
ATOM 3772 C CA . THR D 1 16 ? 50.700 1.072 -13.185 1.00 55.43 0 THR D CA 1
ATOM 3773 C C . THR D 1 16 ? 50.936 -0.368 -12.699 1.00 51.04 0 THR D C 1
ATOM 3774 O O . THR D 1 16 ? 50.513 -1.308 -13.420 1.00 52.78 0 THR D O 1
ATOM 3778 N N . MET D 1 17 ? 51.526 -0.539 -11.505 1.00 48.62 1 MET D N 1
ATOM 3779 C CA . MET D 1 17 ? 51.852 -1.865 -10.913 1.00 45.62 1 MET D CA 1
ATOM 3780 C C . MET D 1 17 ? 50.552 -2.639 -10.661 1.00 37.57 1 MET D C 1
ATOM 3781 O O . MET D 1 17 ? 50.500 -3.851 -10.973 1.00 32.82 1 MET D O 1
ATOM 3786 N N . ALA D 1 18 ? 49.523 -1.986 -10.123 1.00 31.80 2 ALA D N 1
ATOM 3787 C CA . ALA D 1 18 ? 48.233 -2.626 -9.777 1.00 30.86 2 ALA D CA 1
ATOM 3788 C C . ALA D 1 18 ? 47.619 -3.176 -11.070 1.00 29.06 2 ALA D C 1
ATOM 3789 O O . ALA D 1 18 ? 47.074 -4.283 -11.033 1.00 27.46 2 ALA D O 1
ATOM 3791 N N . ASN D 1 19 ? 47.675 -2.392 -12.153 1.00 27.86 3 ASN D N 1
ATOM 3792 C CA . ASN D 1 19 ? 47.037 -2.743 -13.451 1.00 31.26 3 ASN D CA 1
ATOM 3793 C C . ASN D 1 19 ? 47.740 -3.997 -14.018 1.00 25.34 3 ASN D C 1
ATOM 3794 O O . ASN D 1 19 ? 47.058 -4.951 -14.467 1.00 24.77 3 ASN D O 1
ATOM 3799 N N . LEU D 1 20 ? 49.065 -4.012 -13.951 1.00 26.00 4 LEU D N 1
ATOM 3800 C CA . LEU D 1 20 ? 49.830 -5.189 -14.423 1.00 26.37 4 LEU D CA 1
ATOM 3801 C C . LEU D 1 20 ? 49.534 -6.393 -13.517 1.00 24.81 4 LEU D C 1
ATOM 3802 O O . LEU D 1 20 ? 49.323 -7.502 -14.040 1.00 23.42 4 LEU D O 1
ATOM 3807 N N . ASP D 1 21 ? 49.499 -6.226 -12.194 1.00 25.01 5 ASP D N 1
ATOM 3808 C CA . ASP D 1 21 ? 49.265 -7.353 -11.247 1.00 26.72 5 ASP D CA 1
ATOM 3809 C C . ASP D 1 21 ? 47.894 -7.959 -11.514 1.00 26.35 5 ASP D C 1
ATOM 3810 O O . ASP D 1 21 ? 47.780 -9.181 -11.507 1.00 25.29 5 ASP D O 1
ATOM 3815 N N . LYS D 1 22 ? 46.892 -7.115 -11.754 1.00 23.35 6 LYS D N 1
ATOM 3816 C CA . LYS D 1 22 ? 45.525 -7.577 -12.027 1.00 24.89 6 LYS D CA 1
ATOM 3817 C C . LYS D 1 22 ? 45.514 -8.414 -13.308 1.00 21.44 6 LYS D C 1
ATOM 3818 O O . LYS D 1 22 ? 44.891 -9.487 -13.320 1.00 23.85 6 LYS D O 1
ATOM 3824 N N . MET D 1 23 ? 46.188 -7.946 -14.353 1.00 20.28 7 MET D N 1
ATOM 3825 C CA . MET D 1 23 ? 46.201 -8.691 -15.636 1.00 21.79 7 MET D CA 1
ATOM 3826 C C . MET D 1 23 ? 46.889 -10.057 -15.429 1.00 22.66 7 MET D C 1
ATOM 3827 O O . MET D 1 23 ? 46.386 -11.087 -15.866 1.00 20.54 7 MET D O 1
ATOM 3832 N N . LEU D 1 24 ? 48.062 -10.072 -14.810 1.00 20.87 8 LEU D N 1
ATOM 3833 C CA . LEU D 1 24 ? 48.800 -11.338 -14.641 1.00 22.42 8 LEU D CA 1
ATOM 3834 C C . LEU D 1 24 ? 48.010 -12.295 -13.736 1.00 21.41 8 LEU D C 1
ATOM 3835 O O . LEU D 1 24 ? 47.924 -13.468 -14.056 1.00 23.64 8 LEU D O 1
ATOM 3840 N N A ASN D 1 25 ? 47.418 -11.823 -12.643 0.50 22.23 9 ASN D N 1
ATOM 3841 N N B ASN D 1 25 ? 47.414 -11.811 -12.656 0.50 22.14 9 ASN D N 1
ATOM 3842 C CA A ASN D 1 25 ? 46.579 -12.694 -11.780 0.50 25.43 9 ASN D CA 1
ATOM 3843 C CA B ASN D 1 25 ? 46.623 -12.714 -11.791 0.50 25.27 9 ASN D CA 1
ATOM 3844 C C A ASN D 1 25 ? 45.402 -13.248 -12.579 0.50 24.83 9 ASN D C 1
ATOM 3845 C C B ASN D 1 25 ? 45.414 -13.243 -12.574 0.50 24.81 9 ASN D C 1
ATOM 3846 O O A ASN D 1 25 ? 45.058 -14.422 -12.416 0.50 24.68 9 ASN D O 1
ATOM 3847 O O B ASN D 1 25 ? 45.082 -14.421 -12.421 0.50 24.88 9 ASN D O 1
ATOM 3856 N N . THR D 1 26 ? 44.809 -12.423 -13.430 1.00 22.60 10 THR D N 1
ATOM 3857 C CA . THR D 1 26 ? 43.633 -12.848 -14.246 1.00 24.69 10 THR D CA 1
ATOM 3858 C C . THR D 1 26 ? 44.053 -13.952 -15.186 1.00 21.66 10 THR D C 1
ATOM 3859 O O . THR D 1 26 ? 43.319 -14.972 -15.278 1.00 26.83 10 THR D O 1
ATOM 3863 N N . ILE D 1 27 ? 45.160 -13.756 -15.892 1.00 21.47 11 ILE D N 1
ATOM 3864 C CA . ILE D 1 27 ? 45.722 -14.788 -16.803 1.00 23.01 11 ILE D CA 1
ATOM 3865 C C . ILE D 1 27 ? 45.989 -16.069 -16.003 1.00 24.54 11 ILE D C 1
ATOM 3866 O O . ILE D 1 27 ? 45.569 -17.163 -16.411 1.00 23.29 11 ILE D O 1
ATOM 3871 N N . VAL D 1 28 ? 46.738 -15.988 -14.926 1.00 21.03 12 VAL D N 1
ATOM 3872 C CA . VAL D 1 28 ? 47.095 -17.252 -14.238 1.00 20.83 12 VAL D CA 1
ATOM 3873 C C . VAL D 1 28 ? 45.816 -17.958 -13.746 1.00 20.87 12 VAL D C 1
ATOM 3874 O O . VAL D 1 28 ? 45.714 -19.190 -13.860 1.00 22.54 12 VAL D O 1
ATOM 3878 N N . THR D 1 29 ? 44.877 -17.246 -13.145 1.00 21.97 13 THR D N 1
ATOM 3879 C CA . THR D 1 29 ? 43.670 -17.886 -12.568 1.00 23.48 13 THR D CA 1
ATOM 3880 C C . THR D 1 29 ? 42.883 -18.608 -13.657 1.00 23.38 13 THR D C 1
ATOM 3881 O O . THR D 1 29 ? 42.449 -19.781 -13.451 1.00 23.97 13 THR D O 1
ATOM 3885 N N . GLU D 1 30 ? 42.661 -17.932 -14.781 1.00 23.95 14 GLU D N 1
ATOM 3886 C CA . GLU D 1 30 ? 41.725 -18.493 -15.788 1.00 25.32 14 GLU D CA 1
ATOM 3887 C C . GLU D 1 30 ? 42.452 -19.556 -16.608 1.00 23.57 14 GLU D C 1
ATOM 3888 O O . GLU D 1 30 ? 41.811 -20.593 -16.898 1.00 22.53 14 GLU D O 1
ATOM 3894 N N . VAL D 1 31 ? 43.734 -19.361 -16.932 1.00 20.96 15 VAL D N 1
ATOM 3895 C CA . VAL D 1 31 ? 44.488 -20.382 -17.696 1.00 19.25 15 VAL D CA 1
ATOM 3896 C C . VAL D 1 31 ? 44.582 -21.677 -16.880 1.00 17.10 15 VAL D C 1
ATOM 3897 O O . VAL D 1 31 ? 44.511 -22.731 -17.509 1.00 18.11 15 VAL D O 1
ATOM 3901 N N . ARG D 1 32 ? 44.706 -21.578 -15.568 1.00 18.94 16 ARG D N 1
ATOM 3902 C CA . ARG D 1 32 ? 44.764 -22.787 -14.721 1.00 17.22 16 ARG D CA 1
ATOM 3903 C C . ARG D 1 32 ? 43.459 -23.577 -14.933 1.00 18.57 16 ARG D C 1
ATOM 3904 O O . ARG D 1 32 ? 43.524 -24.786 -15.114 1.00 18.74 16 ARG D O 1
ATOM 3912 N N . GLN D 1 33 ? 42.321 -22.895 -14.909 1.00 20.15 17 GLN D N 1
ATOM 3913 C CA . GLN D 1 33 ? 40.992 -23.551 -15.050 1.00 22.20 17 GLN D CA 1
ATOM 3914 C C . GLN D 1 33 ? 40.782 -24.040 -16.485 1.00 21.24 17 GLN D C 1
ATOM 3915 O O . GLN D 1 33 ? 40.399 -25.206 -16.685 1.00 20.80 17 GLN D O 1
ATOM 3921 N N . PHE D 1 34 ? 41.143 -23.256 -17.488 1.00 21.71 18 PHE D N 1
ATOM 3922 C CA . PHE D 1 34 ? 41.021 -23.647 -18.904 1.00 22.06 18 PHE D CA 1
ATOM 3923 C C . PHE D 1 34 ? 41.791 -24.948 -19.229 1.00 20.70 18 PHE D C 1
ATOM 3924 O O . PHE D 1 34 ? 41.284 -25.838 -19.973 1.00 21.16 18 PHE D O 1
ATOM 3932 N N . LEU D 1 35 ? 43.046 -25.067 -18.762 1.00 18.65 19 LEU D N 1
ATOM 3933 C CA . LEU D 1 35 ? 43.916 -26.210 -19.095 1.00 19.40 19 LEU D CA 1
ATOM 3934 C C . LEU D 1 35 ? 43.784 -27.298 -18.012 1.00 19.28 19 LEU D C 1
ATOM 3935 O O . LEU D 1 35 ? 44.425 -28.337 -18.136 1.00 20.39 19 LEU D O 1
ATOM 3940 N N A GLN D 1 36 ? 43.013 -27.056 -16.965 0.50 21.24 20 GLN D N 1
ATOM 3941 N N B GLN D 1 36 ? 43.013 -27.048 -16.966 0.50 21.55 20 GLN D N 1
ATOM 3942 C CA A GLN D 1 36 ? 42.808 -28.036 -15.858 0.50 22.18 20 GLN D CA 1
ATOM 3943 C CA B GLN D 1 36 ? 42.807 -28.005 -15.838 0.50 22.72 20 GLN D CA 1
ATOM 3944 C C A GLN D 1 36 ? 44.162 -28.463 -15.272 0.50 21.53 20 GLN D C 1
ATOM 3945 C C B GLN D 1 36 ? 44.164 -28.461 -15.285 0.50 21.84 20 GLN D C 1
ATOM 3946 O O A GLN D 1 36 ? 44.372 -29.661 -15.019 0.50 20.71 20 GLN D O 1
ATOM 3947 O O B GLN D 1 36 ? 44.380 -29.667 -15.071 0.50 21.04 20 GLN D O 1
ATOM 3958 N N . VAL D 1 37 ? 45.050 -27.494 -15.090 1.00 20.92 21 VAL D N 1
ATOM 3959 C CA . VAL D 1 37 ? 46.385 -27.669 -14.456 1.00 21.25 21 VAL D CA 1
ATOM 3960 C C . VAL D 1 37 ? 46.201 -27.653 -12.948 1.00 19.48 21 VAL D C 1
ATOM 3961 O O . VAL D 1 37 ? 45.482 -26.776 -12.451 1.00 21.62 21 VAL D O 1
ATOM 3965 N N . ASP D 1 38 ? 46.904 -28.518 -12.211 1.00 17.48 22 ASP D N 1
ATOM 3966 C CA . ASP D 1 38 ? 46.796 -28.498 -10.730 1.00 17.94 22 ASP D CA 1
ATOM 3967 C C . ASP D 1 38 ? 47.368 -27.206 -10.133 1.00 20.11 22 ASP D C 1
ATOM 3968 O O . ASP D 1 38 ? 46.738 -26.664 -9.209 1.00 20.82 22 ASP D O 1
ATOM 3973 N N . ARG D 1 39 ? 48.567 -26.782 -10.545 1.00 18.36 23 ARG D N 1
ATOM 3974 C CA . ARG D 1 39 ? 49.221 -25.553 -10.019 1.00 17.48 23 ARG D CA 1
ATOM 3975 C C . ARG D 1 39 ? 49.835 -24.810 -11.195 1.00 20.61 23 ARG D C 1
ATOM 3976 O O . ARG D 1 39 ? 50.680 -25.410 -11.891 1.00 20.08 23 ARG D O 1
ATOM 3984 N N . LEU D 1 40 ? 49.451 -23.558 -11.405 1.00 16.86 24 LEU D N 1
ATOM 3985 C CA . LEU D 1 40 ? 50.024 -22.725 -12.477 1.00 18.52 24 LEU D CA 1
ATOM 3986 C C . LEU D 1 40 ? 50.663 -21.510 -11.806 1.00 17.47 24 LEU D C 1
ATOM 3987 O O . LEU D 1 40 ? 49.984 -20.946 -10.939 1.00 17.62 24 LEU D O 1
ATOM 3992 N N . CYS D 1 41 ? 51.965 -21.289 -12.063 1.00 17.44 25 CYS D N 1
ATOM 3993 C CA . CYS D 1 41 ? 52.830 -20.333 -11.337 1.00 19.44 25 CYS D CA 1
ATOM 3994 C C . CYS D 1 41 ? 53.527 -19.381 -12.293 1.00 18.03 25 CYS D C 1
ATOM 3995 O O . CYS D 1 41 ? 53.828 -19.733 -13.429 1.00 15.57 25 CYS D O 1
ATOM 3998 N N . VAL D 1 42 ? 53.782 -18.171 -11.797 1.00 16.33 26 VAL D N 1
ATOM 3999 C CA . VAL D 1 42 ? 54.763 -17.251 -12.399 1.00 16.65 26 VAL D CA 1
ATOM 4000 C C . VAL D 1 42 ? 55.905 -17.112 -11.399 1.00 16.75 26 VAL D C 1
ATOM 4001 O O . VAL D 1 42 ? 55.645 -16.775 -10.248 1.00 17.20 26 VAL D O 1
ATOM 4005 N N . PHE D 1 43 ? 57.096 -17.481 -11.849 1.00 16.61 27 PHE D N 1
ATOM 4006 C CA . PHE D 1 43 ? 58.376 -17.428 -11.108 1.00 16.09 27 PHE D CA 1
ATOM 4007 C C . PHE D 1 43 ? 59.167 -16.261 -11.680 1.00 17.60 27 PHE D C 1
ATOM 4008 O O . PHE D 1 43 ? 59.505 -16.268 -12.858 1.00 17.56 27 PHE D O 1
ATOM 4016 N N . LYS D 1 44 ? 59.430 -15.254 -10.858 1.00 16.74 28 LYS D N 1
ATOM 4017 C CA . LYS D 1 44 ? 60.147 -14.048 -11.319 1.00 17.48 28 LYS D CA 1
ATOM 4018 C C . LYS D 1 44 ? 61.583 -14.105 -10.802 1.00 15.80 28 LYS D C 1
ATOM 4019 O O . LYS D 1 44 ? 61.771 -14.332 -9.604 1.00 18.36 28 LYS D O 1
ATOM 4025 N N . PHE D 1 45 ? 62.521 -13.908 -11.686 1.00 16.30 29 PHE D N 1
ATOM 4026 C CA . PHE D 1 45 ? 63.966 -13.942 -11.358 1.00 16.68 29 PHE D CA 1
ATOM 4027 C C . PHE D 1 45 ? 64.352 -12.641 -10.639 1.00 19.69 29 PHE D C 1
ATOM 4028 O O . PHE D 1 45 ? 63.918 -11.541 -11.046 1.00 19.32 29 PHE D O 1
ATOM 4036 N N . GLU D 1 46 ? 65.226 -12.797 -9.664 1.00 20.39 30 GLU D N 1
ATOM 4037 C CA . GLU D 1 46 ? 65.978 -11.664 -9.056 1.00 20.37 30 GLU D CA 1
ATOM 4038 C C . GLU D 1 46 ? 67.175 -11.331 -9.953 1.00 24.77 30 GLU D C 1
ATOM 4039 O O . GLU D 1 46 ? 67.473 -12.048 -10.920 1.00 22.55 30 GLU D O 1
ATOM 4045 N N . GLU D 1 47 ? 67.930 -10.274 -9.605 1.00 24.91 31 GLU D N 1
ATOM 4046 C CA . GLU D 1 47 ? 69.131 -9.881 -10.391 1.00 29.29 31 GLU D CA 1
ATOM 4047 C C . GLU D 1 47 ? 70.163 -11.027 -10.488 1.00 24.92 31 GLU D C 1
ATOM 4048 O O . GLU D 1 47 ? 70.862 -11.097 -11.514 1.00 29.14 31 GLU D O 1
ATOM 4054 N N . ASP D 1 48 ? 70.261 -11.887 -9.483 1.00 24.01 32 ASP D N 1
ATOM 4055 C CA . ASP D 1 48 ? 71.251 -12.994 -9.441 1.00 26.86 32 ASP D CA 1
ATOM 4056 C C . ASP D 1 48 ? 70.652 -14.274 -10.050 1.00 23.74 32 ASP D C 1
ATOM 4057 O O . ASP D 1 48 ? 71.305 -15.311 -9.970 1.00 22.05 32 ASP D O 1
ATOM 4062 N N . TYR D 1 49 ? 69.413 -14.219 -10.563 1.00 22.56 33 TYR D N 1
ATOM 4063 C CA . TYR D 1 49 ? 68.700 -15.382 -11.175 1.00 20.75 33 TYR D CA 1
ATOM 4064 C C . TYR D 1 49 ? 68.370 -16.454 -10.142 1.00 20.17 33 TYR D C 1
ATOM 4065 O O . TYR D 1 49 ? 67.882 -17.532 -10.563 1.00 22.05 33 TYR D O 1
ATOM 4074 N N . SER D 1 50 ? 68.379 -16.134 -8.849 1.00 20.50 34 SER D N 1
ATOM 4075 C CA . SER D 1 50 ? 67.448 -16.741 -7.897 1.00 18.75 34 SER D CA 1
ATOM 4076 C C . SER D 1 50 ? 66.047 -16.220 -8.276 1.00 17.04 34 SER D C 1
ATOM 4077 O O . SER D 1 50 ? 65.977 -15.377 -9.177 1.00 19.85 34 SER D O 1
ATOM 4080 N N . GLY D 1 51 ? 65.006 -16.688 -7.645 1.00 17.89 35 GLY D N 1
ATOM 4081 C CA . GLY D 1 51 ? 63.673 -16.152 -7.951 1.00 17.93 35 GLY D CA 1
ATOM 4082 C C . GLY D 1 51 ? 62.653 -16.525 -6.933 1.00 17.57 35 GLY D C 1
ATOM 4083 O O . GLY D 1 51 ? 62.963 -17.270 -5.978 1.00 18.37 35 GLY D O 1
ATOM 4084 N N . ASN D 1 52 ? 61.422 -16.058 -7.170 1.00 17.31 36 ASN D N 1
ATOM 4085 C CA . ASN D 1 52 ? 60.288 -16.140 -6.230 1.00 16.06 36 ASN D CA 1
ATOM 4086 C C . ASN D 1 52 ? 59.001 -16.459 -7.008 1.00 14.93 36 ASN D C 1
ATOM 4087 O O . ASN D 1 52 ? 58.832 -15.868 -8.129 1.00 17.94 36 ASN D O 1
ATOM 4092 N N . ILE D 1 53 ? 58.144 -17.297 -6.444 1.00 16.42 37 ILE D N 1
ATOM 4093 C CA . ILE D 1 53 ? 56.790 -17.530 -7.009 1.00 16.61 37 ILE D CA 1
ATOM 4094 C C . ILE D 1 53 ? 55.959 -16.308 -6.649 1.00 19.37 37 ILE D C 1
ATOM 4095 O O . ILE D 1 53 ? 55.727 -16.089 -5.425 1.00 17.58 37 ILE D O 1
ATOM 4100 N N . ILE D 1 54 ? 55.533 -15.535 -7.649 1.00 18.33 38 ILE D N 1
ATOM 4101 C CA . ILE D 1 54 ? 54.819 -14.260 -7.338 1.00 18.41 38 ILE D CA 1
ATOM 4102 C C . ILE D 1 54 ? 53.348 -14.303 -7.762 1.00 19.21 38 ILE D C 1
ATOM 4103 O O . ILE D 1 54 ? 52.553 -13.442 -7.282 1.00 19.11 38 ILE D O 1
ATOM 4108 N N . TYR D 1 55 ? 52.967 -15.217 -8.653 1.00 16.18 39 TYR D N 1
ATOM 4109 C CA . TYR D 1 55 ? 51.533 -15.464 -8.999 1.00 18.18 39 TYR D CA 1
ATOM 4110 C C . TYR D 1 55 ? 51.303 -16.964 -9.007 1.00 17.13 39 TYR D C 1
ATOM 4111 O O . TYR D 1 55 ? 52.192 -17.722 -9.413 1.00 16.38 39 TYR D O 1
ATOM 4120 N N . GLU D 1 56 ? 50.167 -17.382 -8.487 1.00 17.14 40 GLU D N 1
ATOM 4121 C CA . GLU D 1 56 ? 49.833 -18.805 -8.363 1.00 18.65 40 GLU D CA 1
ATOM 4122 C C . GLU D 1 56 ? 48.336 -19.005 -8.503 1.00 20.13 40 GLU D C 1
ATOM 4123 O O . GLU D 1 56 ? 47.563 -18.233 -7.918 1.00 21.83 40 GLU D O 1
ATOM 4129 N N . ALA D 1 57 ? 47.950 -20.064 -9.174 1.00 18.03 41 ALA D N 1
ATOM 4130 C CA . ALA D 1 57 ? 46.576 -20.583 -9.095 1.00 17.75 41 ALA D CA 1
ATOM 4131 C C . ALA D 1 57 ? 46.671 -22.084 -8.889 1.00 18.56 41 ALA D C 1
ATOM 4132 O O . ALA D 1 57 ? 47.366 -22.771 -9.690 1.00 17.78 41 ALA D O 1
ATOM 4134 N N . VAL D 1 58 ? 46.036 -22.589 -7.839 1.00 20.06 42 VAL D N 1
ATOM 4135 C CA . VAL D 1 58 ? 46.203 -24.014 -7.490 1.00 22.24 42 VAL D CA 1
ATOM 4136 C C . VAL D 1 58 ? 44.813 -24.585 -7.209 1.00 27.84 42 VAL D C 1
ATOM 4137 O O . VAL D 1 58 ? 43.991 -23.847 -6.634 1.00 28.10 42 VAL D O 1
ATOM 4141 N N . ASP D 1 59 ? 44.541 -25.815 -7.618 1.00 28.08 43 ASP D N 1
ATOM 4142 C CA . ASP D 1 59 ? 43.208 -26.446 -7.414 1.00 30.36 43 ASP D CA 1
ATOM 4143 C C . ASP D 1 59 ? 43.232 -27.243 -6.104 1.00 36.80 43 ASP D C 1
ATOM 4144 O O . ASP D 1 59 ? 44.197 -27.081 -5.306 1.00 30.73 43 ASP D O 1
ATOM 4149 N N . ASP D 1 60 ? 42.230 -28.118 -5.933 1.00 39.47 44 ASP D N 1
ATOM 4150 C CA . ASP D 1 60 ? 42.139 -29.164 -4.875 1.00 44.02 44 ASP D CA 1
ATOM 4151 C C . ASP D 1 60 ? 42.629 -28.566 -3.553 1.00 37.25 44 ASP D C 1
ATOM 4152 O O . ASP D 1 60 ? 42.372 -27.383 -3.303 1.00 40.41 44 ASP D O 1
ATOM 4157 N N . GLY D 1 61 ? 43.312 -29.375 -2.760 1.00 40.11 45 GLY D N 1
ATOM 4158 C CA . GLY D 1 61 ? 43.757 -29.025 -1.411 1.00 38.32 45 GLY D CA 1
ATOM 4159 C C . GLY D 1 61 ? 45.266 -28.916 -1.328 1.00 37.88 45 GLY D C 1
ATOM 4160 O O . GLY D 1 61 ? 45.806 -29.049 -0.224 1.00 46.92 45 GLY D O 1
ATOM 4161 N N . TRP D 1 62 ? 45.931 -28.602 -2.433 1.00 33.26 46 TRP D N 1
ATOM 4162 C CA . TRP D 1 62 ? 47.410 -28.485 -2.453 1.00 27.03 46 TRP D CA 1
ATOM 4163 C C . TRP D 1 62 ? 47.805 -27.222 -1.670 1.00 25.60 46 TRP D C 1
ATOM 4164 O O . TRP D 1 62 ? 47.143 -26.199 -1.822 1.00 26.15 46 TRP D O 1
ATOM 4175 N N . LEU D 1 63 ? 48.855 -27.287 -0.862 1.00 26.67 47 LEU D N 1
ATOM 4176 C CA . LEU D 1 63 ? 49.383 -26.089 -0.164 1.00 26.57 47 LEU D CA 1
ATOM 4177 C C . LEU D 1 63 ? 49.848 -25.076 -1.216 1.00 25.26 47 LEU D C 1
ATOM 4178 O O . LEU D 1 63 ? 50.466 -25.448 -2.222 1.00 25.12 47 LEU D O 1
ATOM 4183 N N . SER D 1 64 ? 49.602 -23.795 -0.950 1.00 23.41 48 SER D N 1
ATOM 4184 C CA . SER D 1 64 ? 50.134 -22.689 -1.764 1.00 22.44 48 SER D CA 1
ATOM 4185 C C . SER D 1 64 ? 51.662 -22.698 -1.660 1.00 22.30 48 SER D C 1
ATOM 4186 O O . SER D 1 64 ? 52.203 -22.877 -0.532 1.00 24.17 48 SER D O 1
ATOM 4189 N N . ILE D 1 65 ? 52.323 -22.391 -2.761 1.00 20.65 49 ILE D N 1
ATOM 4190 C CA . ILE D 1 65 ? 53.765 -22.060 -2.747 1.00 21.26 49 ILE D CA 1
ATOM 4191 C C . ILE D 1 65 ? 54.020 -20.633 -3.190 1.00 21.21 49 ILE D C 1
ATOM 4192 O O . ILE D 1 65 ? 55.131 -20.330 -3.572 1.00 20.31 49 ILE D O 1
ATOM 4197 N N . LEU D 1 66 ? 53.006 -19.771 -3.135 1.00 21.27 50 LEU D N 1
ATOM 4198 C CA . LEU D 1 66 ? 53.221 -18.330 -3.326 1.00 21.04 50 LEU D CA 1
ATOM 4199 C C . LEU D 1 66 ? 54.304 -17.844 -2.324 1.00 18.04 50 LEU D C 1
ATOM 4200 O O . LEU D 1 66 ? 54.246 -18.253 -1.131 1.00 19.40 50 LEU D O 1
ATOM 4205 N N . LYS D 1 67 ? 55.236 -17.031 -2.825 1.00 18.98 51 LYS D N 1
ATOM 4206 C CA . LYS D 1 67 ? 56.381 -16.413 -2.104 1.00 21.04 51 LYS D CA 1
ATOM 4207 C C . LYS D 1 67 ? 57.464 -17.464 -1.832 1.00 19.39 51 LYS D C 1
ATOM 4208 O O . LYS D 1 67 ? 58.508 -17.113 -1.167 1.00 20.05 51 LYS D O 1
ATOM 4214 N N . THR D 1 68 ? 57.349 -18.655 -2.410 1.00 17.39 52 THR D N 1
ATOM 4215 C CA . THR D 1 68 ? 58.479 -19.615 -2.382 1.00 18.18 52 THR D CA 1
ATOM 4216 C C . THR D 1 68 ? 59.683 -19.025 -3.090 1.00 17.91 52 THR D C 1
ATOM 4217 O O . THR D 1 68 ? 59.579 -18.428 -4.163 1.00 19.54 52 THR D O 1
ATOM 4221 N N . HIS D 1 69 ? 60.860 -19.143 -2.462 1.00 17.26 53 HIS D N 1
ATOM 4222 C CA . HIS D 1 69 ? 62.147 -18.663 -2.981 1.00 16.68 53 HIS D CA 1
ATOM 4223 C C . HIS D 1 69 ? 62.936 -19.874 -3.496 1.00 18.19 53 HIS D C 1
ATOM 4224 O O . HIS D 1 69 ? 63.005 -20.901 -2.798 1.00 19.68 53 HIS D O 1
ATOM 4231 N N . VAL D 1 70 ? 63.527 -19.779 -4.674 1.00 17.96 54 VAL D N 1
ATOM 4232 C CA . VAL D 1 70 ? 64.330 -20.895 -5.245 1.00 17.60 54 VAL D CA 1
ATOM 4233 C C . VAL D 1 70 ? 65.633 -20.333 -5.758 1.00 17.54 54 VAL D C 1
ATOM 4234 O O . VAL D 1 70 ? 65.625 -19.366 -6.517 1.00 18.48 54 VAL D O 1
ATOM 4238 N N . ARG D 1 71 ? 66.728 -21.002 -5.384 1.00 20.31 55 ARG D N 1
ATOM 4239 C CA . ARG D 1 71 ? 68.078 -20.737 -5.909 1.00 18.68 55 ARG D CA 1
ATOM 4240 C C . ARG D 1 71 ? 68.448 -21.863 -6.872 1.00 21.53 55 ARG D C 1
ATOM 4241 O O . ARG D 1 71 ? 69.196 -22.756 -6.532 1.00 21.19 55 ARG D O 1
ATOM 4249 N N . ASP D 1 72 ? 67.901 -21.843 -8.075 1.00 23.50 56 ASP D N 1
ATOM 4250 C CA . ASP D 1 72 ? 68.199 -22.898 -9.064 1.00 21.16 56 ASP D CA 1
ATOM 4251 C C . ASP D 1 72 ? 69.568 -22.570 -9.709 1.00 19.07 56 ASP D C 1
ATOM 4252 O O . ASP D 1 72 ? 69.623 -21.540 -10.386 1.00 19.85 56 ASP D O 1
ATOM 4257 N N . CYS D 1 73 ? 70.557 -23.455 -9.907 1.00 24.32 57 CYS D N 1
ATOM 4258 C CA . CYS D 1 73 ? 71.948 -23.151 -9.992 1.00 21.84 57 CYS D CA 1
ATOM 4259 C C . CYS D 1 73 ? 71.877 -23.341 -11.476 1.00 21.43 57 CYS D C 1
ATOM 4260 O O . CYS D 1 73 ? 72.710 -22.628 -12.094 1.00 21.78 57 CYS D O 1
ATOM 4263 N N . TYR D 1 74 ? 70.974 -24.026 -12.206 1.00 19.64 58 TYR D N 1
ATOM 4264 C CA . TYR D 1 74 ? 70.987 -23.906 -13.693 1.00 20.56 58 TYR D CA 1
ATOM 4265 C C . TYR D 1 74 ? 70.713 -22.450 -14.103 1.00 19.01 58 TYR D C 1
ATOM 4266 O O . TYR D 1 74 ? 71.406 -21.883 -15.006 1.00 18.63 58 TYR D O 1
ATOM 4275 N N . PHE D 1 75 ? 69.651 -21.844 -13.567 1.00 18.70 59 PHE D N 1
ATOM 4276 C CA . PHE D 1 75 ? 69.281 -20.455 -13.939 1.00 19.01 59 PHE D CA 1
ATOM 4277 C C . PHE D 1 75 ? 70.352 -19.468 -13.444 1.00 21.32 59 PHE D C 1
ATOM 4278 O O . PHE D 1 75 ? 70.655 -18.540 -14.201 1.00 22.49 59 PHE D O 1
ATOM 4286 N N . MET D 1 76 ? 70.882 -19.681 -12.250 1.00 20.51 60 MET D N 1
ATOM 4287 C CA . MET D 1 76 ? 71.871 -18.744 -11.675 1.00 25.08 60 MET D CA 1
ATOM 4288 C C . MET D 1 76 ? 73.181 -18.786 -12.479 1.00 24.99 60 MET D C 1
ATOM 4289 O O . MET D 1 76 ? 73.762 -17.713 -12.681 1.00 29.12 60 MET D O 1
ATOM 4294 N N . GLU D 1 77 ? 73.576 -19.914 -13.035 1.00 22.71 61 GLU D N 1
ATOM 4295 C CA . GLU D 1 77 ? 74.837 -19.972 -13.812 1.00 27.87 61 GLU D CA 1
ATOM 4296 C C . GLU D 1 77 ? 74.619 -19.534 -15.255 1.00 29.36 61 GLU D C 1
ATOM 4297 O O . GLU D 1 77 ? 75.533 -18.928 -15.797 1.00 29.34 61 GLU D O 1
ATOM 4303 N N . THR D 1 78 ? 73.471 -19.833 -15.873 1.00 22.80 62 THR D N 1
ATOM 4304 C CA . THR D 1 78 ? 73.218 -19.440 -17.281 1.00 24.21 62 THR D CA 1
ATOM 4305 C C . THR D 1 78 ? 72.653 -18.038 -17.370 1.00 22.27 62 THR D C 1
ATOM 4306 O O . THR D 1 78 ? 72.660 -17.502 -18.527 1.00 23.85 62 THR D O 1
ATOM 4310 N N . ARG D 1 79 ? 72.118 -17.516 -16.261 1.00 27.20 63 ARG D N 1
ATOM 4311 C CA . ARG D 1 79 ? 71.244 -16.306 -16.255 1.00 28.85 63 ARG D CA 1
ATOM 4312 C C . ARG D 1 79 ? 70.170 -16.451 -17.348 1.00 27.45 63 ARG D C 1
ATOM 4313 O O . ARG D 1 79 ? 69.785 -15.425 -18.000 1.00 28.46 63 ARG D O 1
ATOM 4321 N N . GLY D 1 80 ? 69.739 -17.692 -17.611 1.00 28.17 64 GLY D N 1
ATOM 4322 C CA . GLY D 1 80 ? 68.629 -18.009 -18.539 1.00 27.34 64 GLY D CA 1
ATOM 4323 C C . GLY D 1 80 ? 68.971 -17.803 -19.998 1.00 29.58 64 GLY D C 1
ATOM 4324 O O . GLY D 1 80 ? 68.053 -17.681 -20.783 1.00 28.71 64 GLY D O 1
ATOM 4325 N N . GLU D 1 81 ? 70.248 -17.745 -20.368 1.00 30.96 65 GLU D N 1
ATOM 4326 C CA . GLU D 1 81 ? 70.657 -17.387 -21.758 1.00 33.84 65 GLU D CA 1
ATOM 4327 C C . GLU D 1 81 ? 70.044 -18.404 -22.733 1.00 31.57 65 GLU D C 1
A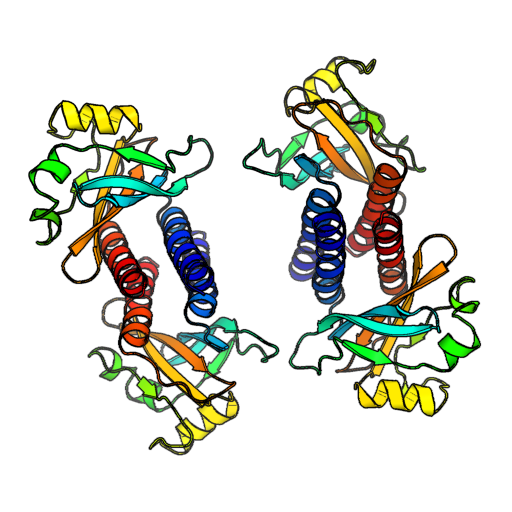TOM 4328 O O . GLU D 1 81 ? 69.651 -17.993 -23.830 1.00 38.00 65 GLU D O 1
ATOM 4334 N N . GLU D 1 82 ? 69.926 -19.672 -22.343 1.00 28.83 66 GLU D N 1
ATOM 4335 C CA . GLU D 1 82 ? 69.383 -20.748 -23.220 1.00 29.81 66 GLU D CA 1
ATOM 4336 C C . GLU D 1 82 ? 67.864 -20.536 -23.416 1.00 28.67 66 GLU D C 1
ATOM 4337 O O . GLU D 1 82 ? 67.377 -20.914 -24.465 1.00 26.49 66 GLU D O 1
ATOM 4343 N N . TYR D 1 83 ? 67.165 -19.937 -22.441 1.00 27.61 67 TYR D N 1
ATOM 4344 C CA . TYR D 1 83 ? 65.692 -19.665 -22.456 1.00 27.71 67 TYR D CA 1
ATOM 4345 C C . TYR D 1 83 ? 65.398 -18.375 -23.255 1.00 33.60 67 TYR D C 1
ATOM 4346 O O . TYR D 1 83 ? 64.247 -18.070 -23.504 1.00 30.72 67 TYR D O 1
ATOM 4355 N N . LEU D 1 84 ? 66.427 -17.669 -23.738 1.00 37.84 68 LEU D N 1
ATOM 4356 C CA . LEU D 1 84 ? 66.279 -16.453 -24.593 1.00 38.81 68 LEU D CA 1
ATOM 4357 C C . LEU D 1 84 ? 66.164 -16.862 -26.046 1.00 44.90 68 LEU D C 1
ATOM 4358 O O . LEU D 1 84 ? 65.552 -16.090 -26.827 1.00 48.22 68 LEU D O 1
ATOM 4363 N N . HIS D 1 85 ? 66.762 -18.013 -26.357 1.00 45.40 69 HIS D N 1
ATOM 4364 C CA . HIS D 1 85 ? 66.793 -18.659 -27.690 1.00 57.74 69 HIS D CA 1
ATOM 4365 C C . HIS D 1 85 ? 65.884 -19.896 -27.638 1.00 60.90 69 HIS D C 1
ATOM 4366 O O . HIS D 1 85 ? 66.329 -20.970 -28.081 1.00 60.70 69 HIS D O 1
ATOM 4373 N N . GLY D 1 86 ? 64.671 -19.725 -27.082 1.00 62.83 70 GLY D N 1
ATOM 4374 C CA . GLY D 1 86 ? 63.496 -20.615 -27.236 1.00 58.92 70 GLY D CA 1
ATOM 4375 C C . GLY D 1 86 ? 63.644 -22.003 -26.617 1.00 45.29 70 GLY D C 1
ATOM 4376 O O . GLY D 1 86 ? 62.942 -22.922 -27.049 1.00 49.48 70 GLY D O 1
ATOM 4377 N N . ARG D 1 87 ? 64.542 -22.198 -25.660 1.00 39.51 71 ARG D N 1
ATOM 4378 C CA . ARG D 1 87 ? 64.499 -23.423 -24.845 1.00 32.05 71 ARG D CA 1
ATOM 4379 C C . ARG D 1 87 ? 63.234 -23.361 -23.981 1.00 31.40 71 ARG D C 1
ATOM 4380 O O . ARG D 1 87 ? 62.838 -22.258 -23.560 1.00 30.59 71 ARG D O 1
ATOM 4388 N N . TYR D 1 88 ? 62.576 -24.497 -23.748 1.00 26.48 72 TYR D N 1
ATOM 4389 C CA . TYR D 1 88 ? 61.439 -24.597 -22.785 1.00 24.23 72 TYR D CA 1
ATOM 4390 C C . TYR D 1 88 ? 61.487 -26.020 -22.259 1.00 20.27 72 TYR D C 1
ATOM 4391 O O . TYR D 1 88 ? 62.214 -26.834 -22.844 1.00 21.56 72 TYR D O 1
ATOM 4400 N N . GLN D 1 89 ? 60.739 -26.347 -21.215 1.00 19.74 73 GLN D N 1
ATOM 4401 C CA . GLN D 1 89 ? 60.669 -27.735 -20.730 1.00 18.64 73 GLN D CA 1
ATOM 4402 C C . GLN D 1 89 ? 59.237 -28.255 -20.819 1.00 16.92 73 GLN D C 1
ATOM 4403 O O . GLN D 1 89 ? 58.307 -27.514 -20.428 1.00 16.54 73 GLN D O 1
ATOM 4409 N N . ALA D 1 90 ? 59.034 -29.470 -21.317 1.00 17.53 74 ALA D N 1
ATOM 4410 C CA . ALA D 1 90 ? 57.735 -30.150 -21.182 1.00 18.40 74 ALA D CA 1
ATOM 4411 C C . ALA D 1 90 ? 58.010 -31.610 -20.905 1.00 20.41 74 ALA D C 1
ATOM 4412 O O . ALA D 1 90 ? 58.620 -32.255 -21.731 1.00 22.57 74 ALA D O 1
ATOM 4414 N N . ILE D 1 91 ? 57.576 -32.084 -19.753 1.00 18.80 75 ILE D N 1
ATOM 4415 C CA . ILE D 1 91 ? 57.820 -33.475 -19.323 1.00 19.49 75 ILE D CA 1
ATOM 4416 C C . ILE D 1 91 ? 56.485 -34.044 -18.887 1.00 18.15 75 ILE D C 1
ATOM 4417 O O . ILE D 1 91 ? 55.879 -33.468 -17.989 1.00 16.24 75 ILE D O 1
ATOM 4422 N N . ALA D 1 92 ? 56.053 -35.134 -19.514 1.00 17.91 76 ALA D N 1
ATOM 4423 C CA . ALA D 1 92 ? 54.775 -35.795 -19.207 1.00 18.02 76 ALA D CA 1
ATOM 4424 C C . ALA D 1 92 ? 54.872 -36.542 -17.894 1.00 17.70 76 ALA D C 1
ATOM 4425 O O . ALA D 1 92 ? 53.824 -36.663 -17.237 1.00 19.15 76 ALA D O 1
ATOM 4427 N N . ASP D 1 93 ? 56.046 -37.080 -17.580 1.00 19.55 77 ASP D N 1
ATOM 4428 C CA . ASP D 1 93 ? 56.178 -37.991 -16.419 1.00 19.66 77 ASP D CA 1
ATOM 4429 C C . ASP D 1 93 ? 57.566 -37.866 -15.843 1.00 18.17 77 ASP D C 1
ATOM 4430 O O . ASP D 1 93 ? 58.516 -38.431 -16.383 1.00 18.21 77 ASP D O 1
ATOM 4435 N N . ILE D 1 94 ? 57.687 -37.096 -14.761 1.00 19.83 78 ILE D N 1
ATOM 4436 C CA . ILE D 1 94 ? 59.024 -36.798 -14.191 1.00 20.83 78 ILE D CA 1
ATOM 4437 C C . ILE D 1 94 ? 59.682 -38.092 -13.703 1.00 20.43 78 ILE D C 1
ATOM 4438 O O . ILE D 1 94 ? 60.891 -38.242 -13.870 1.00 19.44 78 ILE D O 1
ATOM 4443 N N . HIS D 1 95 ? 58.880 -39.015 -13.183 1.00 20.06 79 HIS D N 1
ATOM 4444 C CA . HIS D 1 95 ? 59.359 -40.326 -12.697 1.00 25.14 79 HIS D CA 1
ATOM 4445 C C . HIS D 1 95 ? 60.104 -41.052 -13.830 1.00 24.79 79 HIS D C 1
ATOM 4446 O O . HIS D 1 95 ? 61.052 -41.811 -13.516 1.00 24.77 79 HIS D O 1
ATOM 4453 N N . GLN D 1 96 ? 59.727 -40.837 -15.091 1.00 20.09 80 GLN D N 1
ATOM 4454 C CA . GLN D 1 96 ? 60.315 -41.582 -16.234 1.00 24.21 80 GLN D CA 1
ATOM 4455 C C . GLN D 1 96 ? 61.291 -40.704 -17.017 1.00 22.56 80 GLN D C 1
ATOM 4456 O O . GLN D 1 96 ? 61.775 -41.148 -18.024 1.00 24.23 80 GLN D O 1
ATOM 4462 N N . ALA D 1 97 ? 61.688 -39.549 -16.482 1.00 18.78 81 ALA D N 1
ATOM 4463 C CA . ALA D 1 97 ? 62.515 -38.577 -17.207 1.00 18.98 81 ALA D CA 1
ATOM 4464 C C . ALA D 1 97 ? 63.966 -38.660 -16.750 1.00 17.99 81 ALA D C 1
ATOM 4465 O O . ALA D 1 97 ? 64.221 -38.988 -15.595 1.00 19.97 81 ALA D O 1
ATOM 4467 N N . ASN D 1 98 ? 64.865 -38.239 -17.617 1.00 18.40 82 ASN D N 1
ATOM 4468 C CA . ASN D 1 98 ? 66.308 -38.078 -17.345 1.00 19.21 82 ASN D CA 1
ATOM 4469 C C . ASN D 1 98 ? 66.548 -36.682 -16.760 1.00 18.38 82 ASN D C 1
ATOM 4470 O O . ASN D 1 98 ? 66.483 -35.665 -17.483 1.00 21.87 82 ASN D O 1
ATOM 4475 N N . LEU D 1 99 ? 66.790 -36.591 -15.477 1.00 18.30 83 LEU D N 1
ATOM 4476 C CA . LEU D 1 99 ? 66.925 -35.283 -14.795 1.00 18.76 83 LEU D CA 1
ATOM 4477 C C . LEU D 1 99 ? 68.104 -35.358 -13.835 1.00 20.09 83 LEU D C 1
ATOM 4478 O O . LEU D 1 99 ? 68.253 -36.397 -13.191 1.00 20.63 83 LEU D O 1
ATOM 4483 N N . ALA D 1 100 ? 68.842 -34.258 -13.682 1.00 20.61 84 ALA D N 1
ATOM 4484 C CA . ALA D 1 100 ? 69.826 -34.130 -12.592 1.00 21.46 84 ALA D CA 1
ATOM 4485 C C . ALA D 1 100 ? 69.135 -34.390 -11.249 1.00 22.06 84 ALA D C 1
ATOM 4486 O O . ALA D 1 100 ? 68.009 -33.876 -11.006 1.00 21.16 84 ALA D O 1
ATOM 4488 N N . GLU D 1 101 ? 69.822 -35.103 -10.350 1.00 23.52 85 GLU D N 1
ATOM 4489 C CA . GLU D 1 101 ? 69.262 -35.458 -9.039 1.00 23.17 85 GLU D CA 1
ATOM 4490 C C . GLU D 1 101 ? 68.835 -34.163 -8.325 1.00 20.12 85 GLU D C 1
ATOM 4491 O O . GLU D 1 101 ? 67.824 -34.194 -7.621 1.00 19.67 85 GLU D O 1
ATOM 4497 N N . SER D 1 102 ? 69.612 -33.083 -8.428 1.00 22.35 86 SER D N 1
ATOM 4498 C CA . SER D 1 102 ? 69.318 -31.833 -7.655 1.00 22.25 86 SER D CA 1
ATOM 4499 C C . SER D 1 102 ? 68.005 -31.172 -8.155 1.00 22.97 86 SER D C 1
ATOM 4500 O O . SER D 1 102 ? 67.176 -30.703 -7.334 1.00 20.76 86 SER D O 1
ATOM 4503 N N . TYR D 1 103 ? 67.773 -31.227 -9.461 1.00 20.57 87 TYR D N 1
ATOM 4504 C CA . TYR D 1 103 ? 66.507 -30.725 -10.067 1.00 19.57 87 TYR D CA 1
ATOM 4505 C C . TYR D 1 103 ? 65.345 -31.657 -9.715 1.00 20.22 87 TYR D C 1
ATOM 4506 O O . TYR D 1 103 ? 64.213 -31.200 -9.348 1.00 19.52 87 TYR D O 1
ATOM 4515 N N . ARG D 1 104 ? 65.539 -32.962 -9.822 1.00 20.96 88 ARG D N 1
ATOM 4516 C CA . ARG D 1 104 ? 64.506 -33.917 -9.346 1.00 21.92 88 ARG D CA 1
ATOM 4517 C C . ARG D 1 104 ? 64.101 -33.659 -7.889 1.00 22.08 88 ARG D C 1
ATOM 4518 O O . ARG D 1 104 ? 62.865 -33.784 -7.547 1.00 21.55 88 ARG D O 1
ATOM 4526 N N . ASP D 1 105 ? 65.072 -33.373 -7.035 1.00 22.74 89 ASP D N 1
ATOM 4527 C CA . ASP D 1 105 ? 64.805 -33.095 -5.596 1.00 26.43 89 ASP D CA 1
ATOM 4528 C C . ASP D 1 105 ? 63.847 -31.897 -5.466 1.00 22.53 89 ASP D C 1
ATOM 4529 O O . ASP D 1 105 ? 62.909 -31.967 -4.697 1.00 20.96 89 ASP D O 1
ATOM 4534 N N . PHE D 1 106 ? 64.072 -30.844 -6.246 1.00 20.05 90 PHE D N 1
ATOM 4535 C CA . PHE D 1 106 ? 63.233 -29.634 -6.248 1.00 19.48 90 PHE D CA 1
ATOM 4536 C C . PHE D 1 106 ? 61.814 -30.023 -6.666 1.00 20.47 90 PHE D C 1
ATOM 4537 O O . PHE D 1 106 ? 60.790 -29.675 -6.027 1.00 20.02 90 PHE D O 1
ATOM 4545 N N . LEU D 1 107 ? 61.705 -30.775 -7.773 1.00 19.47 91 LEU D N 1
ATOM 4546 C CA . LEU D 1 107 ? 60.363 -31.140 -8.276 1.00 19.86 91 LEU D CA 1
ATOM 4547 C C . LEU D 1 107 ? 59.637 -32.038 -7.267 1.00 19.20 91 LEU D C 1
ATOM 4548 O O . LEU D 1 107 ? 58.410 -31.879 -7.092 1.00 20.79 91 LEU D O 1
ATOM 4553 N N . THR D 1 108 ? 60.354 -32.959 -6.627 1.00 20.47 92 THR D N 1
ATOM 4554 C CA . THR D 1 108 ? 59.799 -33.864 -5.592 1.00 22.05 92 THR D CA 1
ATOM 4555 C C . THR D 1 108 ? 59.337 -33.045 -4.399 1.00 21.58 92 THR D C 1
ATOM 4556 O O . THR D 1 108 ? 58.234 -33.341 -3.874 1.00 24.68 92 THR D O 1
ATOM 4560 N N . GLN D 1 109 ? 60.152 -32.090 -3.984 1.00 22.64 93 GLN D N 1
ATOM 4561 C CA . GLN D 1 109 ? 59.845 -31.203 -2.821 1.00 25.56 93 GLN D CA 1
ATOM 4562 C C . GLN D 1 109 ? 58.457 -30.611 -3.057 1.00 23.72 93 GLN D C 1
ATOM 4563 O O . GLN D 1 109 ? 57.634 -30.537 -2.095 1.00 21.80 93 GLN D O 1
ATOM 4569 N N . TYR D 1 110 ? 58.198 -30.161 -4.277 1.00 20.70 94 TYR D N 1
ATOM 4570 C CA . TYR D 1 110 ? 56.904 -29.506 -4.627 1.00 19.58 94 TYR D CA 1
ATOM 4571 C C . TYR D 1 110 ? 55.876 -30.463 -5.271 1.00 18.59 94 TYR D C 1
ATOM 4572 O O . TYR D 1 110 ? 54.868 -29.938 -5.838 1.00 21.21 94 TYR D O 1
ATOM 4581 N N . GLN D 1 111 ? 56.054 -31.785 -5.166 1.00 19.90 95 GLN D N 1
ATOM 4582 C CA . GLN D 1 111 ? 55.049 -32.810 -5.526 1.00 20.94 95 GLN D CA 1
ATOM 4583 C C . GLN D 1 111 ? 54.703 -32.767 -7.026 1.00 19.87 95 GLN D C 1
ATOM 4584 O O . GLN D 1 111 ? 53.651 -33.241 -7.398 1.00 20.67 95 GLN D O 1
ATOM 4590 N N . VAL D 1 112 ? 55.633 -32.314 -7.854 1.00 20.66 96 VAL D N 1
ATOM 4591 C CA . VAL D 1 112 ? 55.402 -32.216 -9.317 1.00 19.52 96 VAL D CA 1
ATOM 4592 C C . VAL D 1 112 ? 55.548 -33.589 -9.957 1.00 19.67 96 VAL D C 1
ATOM 4593 O O . VAL D 1 112 ? 56.594 -34.236 -9.788 1.00 21.54 96 VAL D O 1
ATOM 4597 N N . ARG D 1 113 ? 54.536 -34.007 -10.714 1.00 17.69 97 ARG D N 1
ATOM 4598 C CA . ARG D 1 113 ? 54.590 -35.261 -11.508 1.00 18.54 97 ARG D CA 1
ATOM 4599 C C . ARG D 1 113 ? 54.797 -34.985 -13.003 1.00 18.36 97 ARG D C 1
ATOM 4600 O O . ARG D 1 113 ? 55.312 -35.880 -13.695 1.00 18.50 97 ARG D O 1
ATOM 4608 N N . ALA D 1 114 ? 54.286 -33.861 -13.520 1.00 16.89 98 ALA D N 1
ATOM 4609 C CA . ALA D 1 114 ? 54.385 -33.444 -14.933 1.00 16.05 98 ALA D CA 1
ATOM 4610 C C . ALA D 1 114 ? 54.552 -31.929 -14.968 1.00 15.59 98 ALA D C 1
ATOM 4611 O O . ALA D 1 114 ? 53.980 -31.255 -14.072 1.00 15.82 98 ALA D O 1
ATOM 4613 N N . ILE D 1 115 ? 55.317 -31.426 -15.921 1.00 16.33 99 ILE D N 1
ATOM 4614 C CA . ILE D 1 115 ? 55.664 -29.989 -15.921 1.00 15.16 99 ILE D CA 1
ATOM 4615 C C . ILE D 1 115 ? 55.801 -29.448 -17.345 1.00 15.84 99 ILE D C 1
ATOM 4616 O O . ILE D 1 115 ? 56.357 -30.100 -18.241 1.00 14.82 99 ILE D O 1
ATOM 4621 N N . VAL D 1 116 ? 55.352 -28.213 -17.503 1.00 16.27 100 VAL D N 1
ATOM 4622 C CA . VAL D 1 116 ? 55.727 -27.357 -18.652 1.00 16.15 100 VAL D CA 1
ATOM 4623 C C . VAL D 1 116 ? 56.248 -26.052 -18.045 1.00 16.17 100 VAL D C 1
ATOM 4624 O O . VAL D 1 116 ? 55.545 -25.462 -17.224 1.00 18.32 100 VAL D O 1
ATOM 4628 N N . ALA D 1 117 ? 57.436 -25.626 -18.455 1.00 14.68 101 ALA D N 1
ATOM 4629 C CA . ALA D 1 117 ? 58.014 -24.349 -18.038 1.00 14.72 101 ALA D CA 1
ATOM 4630 C C . ALA D 1 117 ? 58.424 -23.592 -19.286 1.00 15.87 101 ALA D C 1
ATOM 4631 O O . ALA D 1 117 ? 59.149 -24.159 -20.134 1.00 17.77 101 ALA D O 1
ATOM 4633 N N . VAL D 1 118 ? 57.861 -22.402 -19.455 1.00 15.37 102 VAL D N 1
ATOM 4634 C CA . VAL D 1 118 ? 58.160 -21.563 -20.646 1.00 15.92 102 VAL D CA 1
ATOM 4635 C C . VAL D 1 118 ? 58.695 -20.223 -20.167 1.00 16.26 102 VAL D C 1
ATOM 4636 O O . VAL D 1 118 ? 58.349 -19.737 -19.094 1.00 17.49 102 VAL D O 1
ATOM 4640 N N . PRO D 1 119 ? 59.577 -19.608 -20.971 1.00 18.49 103 PRO D N 1
ATOM 4641 C CA . PRO D 1 119 ? 60.134 -18.315 -20.605 1.00 18.16 103 PRO D CA 1
ATOM 4642 C C . PRO D 1 119 ? 59.163 -17.147 -20.719 1.00 16.07 103 PRO D C 1
ATOM 4643 O O . PRO D 1 119 ? 58.352 -17.125 -21.623 1.00 18.99 103 PRO D O 1
ATOM 4647 N N . ILE D 1 120 ? 59.337 -16.170 -19.830 1.00 15.80 104 ILE D N 1
ATOM 4648 C CA . ILE D 1 120 ? 58.706 -14.828 -19.901 1.00 17.14 104 ILE D CA 1
ATOM 4649 C C . ILE D 1 120 ? 59.861 -13.842 -20.094 1.00 17.37 104 ILE D C 1
ATOM 4650 O O . ILE D 1 120 ? 60.744 -13.803 -19.210 1.00 19.55 104 ILE D O 1
ATOM 4655 N N . LEU D 1 121 ? 59.875 -13.146 -21.220 1.00 19.76 105 LEU D N 1
ATOM 4656 C CA . LEU D 1 121 ? 60.969 -12.205 -21.571 1.00 21.63 105 LEU D CA 1
ATOM 4657 C C . LEU D 1 121 ? 60.520 -10.789 -21.234 1.00 23.49 105 LEU D C 1
ATOM 4658 O O . LEU D 1 121 ? 59.357 -10.468 -21.493 1.00 23.13 105 LEU D O 1
ATOM 4663 N N . LYS D 1 122 ? 61.460 -9.959 -20.786 1.00 24.30 106 LYS D N 1
ATOM 4664 C CA . LYS D 1 122 ? 61.275 -8.492 -20.779 1.00 23.28 106 LYS D CA 1
ATOM 4665 C C . LYS D 1 122 ? 62.358 -7.905 -21.685 1.00 26.92 106 LYS D C 1
ATOM 4666 O O . LYS D 1 122 ? 63.511 -7.922 -21.275 1.00 24.57 106 LYS D O 1
ATOM 4672 N N . GLY D 1 123 ? 61.980 -7.467 -22.881 1.00 28.98 107 GLY D N 1
ATOM 4673 C CA . GLY D 1 123 ? 62.917 -7.116 -23.960 1.00 31.51 107 GLY D CA 1
ATOM 4674 C C . GLY D 1 123 ? 63.823 -8.286 -24.264 1.00 33.92 107 GLY D C 1
ATOM 4675 O O . GLY D 1 123 ? 63.316 -9.400 -24.594 1.00 34.30 107 GLY D O 1
ATOM 4676 N N . LYS D 1 124 ? 65.126 -8.104 -24.106 1.00 36.27 108 LYS D N 1
ATOM 4677 C CA . LYS D 1 124 ? 66.087 -9.177 -24.466 1.00 38.35 108 LYS D CA 1
ATOM 4678 C C . LYS D 1 124 ? 66.499 -9.962 -23.222 1.00 37.57 108 LYS D C 1
ATOM 4679 O O . LYS D 1 124 ? 67.419 -10.769 -23.352 1.00 39.73 108 LYS D O 1
ATOM 4685 N N . LYS D 1 125 ? 65.851 -9.754 -22.071 1.00 32.77 109 LYS D N 1
ATOM 4686 C CA . LYS D 1 125 ? 66.246 -10.436 -20.808 1.00 30.19 109 LYS D CA 1
ATOM 4687 C C . LYS D 1 125 ? 65.188 -11.465 -20.364 1.00 25.77 109 LYS D C 1
ATOM 4688 O O . LYS D 1 125 ? 63.974 -11.253 -20.577 1.00 24.33 109 LYS D O 1
ATOM 4694 N N . LEU D 1 126 ? 65.644 -12.551 -19.767 1.00 24.71 110 LEU D N 1
ATOM 4695 C CA . LEU D 1 126 ? 64.712 -13.545 -19.190 1.00 20.98 110 LEU D CA 1
ATOM 4696 C C . LEU D 1 126 ? 64.191 -12.978 -17.883 1.00 21.27 110 LEU D C 1
ATOM 4697 O O . LEU D 1 126 ? 64.972 -12.749 -16.915 1.00 21.86 110 LEU D O 1
ATOM 4702 N N . TRP D 1 127 ? 62.897 -12.705 -17.824 1.00 18.42 111 TRP D N 1
ATOM 4703 C CA . TRP D 1 127 ? 62.278 -12.075 -16.637 1.00 16.30 111 TRP D CA 1
ATOM 4704 C C . TRP D 1 127 ? 61.771 -13.122 -15.645 1.00 14.07 111 TRP D C 1
ATOM 4705 O O . TRP D 1 127 ? 61.741 -12.872 -14.403 1.00 15.07 111 TRP D O 1
ATOM 4716 N N . GLY D 1 128 ? 61.268 -14.242 -16.166 1.00 17.40 112 GLY D N 1
ATOM 4717 C CA . GLY D 1 128 ? 60.611 -15.241 -15.324 1.00 16.62 112 GLY D CA 1
ATOM 4718 C C . GLY D 1 128 ? 60.263 -16.490 -16.093 1.00 14.66 112 GLY D C 1
ATOM 4719 O O . GLY D 1 128 ? 60.609 -16.601 -17.280 1.00 17.13 112 GLY D O 1
ATOM 4720 N N . LEU D 1 129 ? 59.594 -17.394 -15.399 1.00 15.48 113 LEU D N 1
ATOM 4721 C CA . LEU D 1 129 ? 59.028 -18.601 -16.008 1.00 15.07 113 LEU D CA 1
ATOM 4722 C C . LEU D 1 129 ? 57.520 -18.613 -15.760 1.00 15.29 113 LEU D C 1
ATOM 4723 O O . LEU D 1 129 ? 57.055 -18.234 -14.661 1.00 14.60 113 LEU D O 1
ATOM 4728 N N . PHE D 1 130 ? 56.799 -19.132 -16.741 1.00 15.39 114 PHE D N 1
ATOM 4729 C CA . PHE D 1 130 ? 55.371 -19.518 -16.598 1.00 16.11 114 PHE D CA 1
ATOM 4730 C C . PHE D 1 130 ? 55.315 -21.045 -16.561 1.00 16.30 114 PHE D C 1
ATOM 4731 O O . PHE D 1 130 ? 55.742 -21.654 -17.560 1.00 16.24 114 PHE D O 1
ATOM 4739 N N . SER D 1 131 ? 54.999 -21.613 -15.405 1.00 15.07 115 SER D N 1
ATOM 4740 C CA . SER D 1 131 ? 55.134 -23.056 -15.136 1.00 18.35 115 SER D CA 1
ATOM 4741 C C . SER D 1 131 ? 53.773 -23.678 -14.823 1.00 18.30 115 SER D C 1
ATOM 4742 O O . SER D 1 131 ? 53.110 -23.232 -13.890 1.00 18.09 115 SER D O 1
ATOM 4745 N N . ALA D 1 132 ? 53.448 -24.753 -15.522 1.00 16.70 116 ALA D N 1
ATOM 4746 C CA . ALA D 1 132 ? 52.280 -25.599 -15.227 1.00 16.53 116 ALA D CA 1
ATOM 4747 C C . ALA D 1 132 ? 52.789 -26.872 -14.567 1.00 16.48 116 ALA D C 1
ATOM 4748 O O . ALA D 1 132 ? 53.665 -27.527 -15.184 1.00 17.00 116 ALA D O 1
ATOM 4750 N N . HIS D 1 133 ? 52.267 -27.171 -13.381 1.00 16.64 117 HIS D N 1
ATOM 4751 C CA . HIS D 1 133 ? 52.622 -28.392 -12.630 1.00 18.22 117 HIS D CA 1
ATOM 4752 C C . HIS D 1 133 ? 51.377 -29.249 -12.497 1.00 18.14 117 HIS D C 1
ATOM 4753 O O . HIS D 1 133 ? 50.338 -28.743 -12.017 1.00 19.02 117 HIS D O 1
ATOM 4760 N N . GLN D 1 134 ? 51.482 -30.512 -12.883 1.00 18.33 118 GLN D N 1
ATOM 4761 C CA . GLN D 1 134 ? 50.420 -31.496 -12.614 1.00 17.23 118 GLN D CA 1
ATOM 4762 C C . GLN D 1 134 ? 50.955 -32.300 -11.431 1.00 17.47 118 GLN D C 1
ATOM 4763 O O . GLN D 1 134 ? 52.136 -32.708 -11.474 1.00 17.34 118 GLN D O 1
ATOM 4769 N N . LEU D 1 135 ? 50.170 -32.318 -10.353 1.00 18.70 119 LEU D N 1
ATOM 4770 C CA . LEU D 1 135 ? 50.537 -32.938 -9.060 1.00 17.94 119 LEU D CA 1
ATOM 4771 C C . LEU D 1 135 ? 49.818 -34.296 -8.905 1.00 19.30 119 LEU D C 1
ATOM 4772 O O . LEU D 1 135 ? 50.351 -35.143 -8.212 1.00 20.21 119 LEU D O 1
ATOM 4777 N N . ALA D 1 136 ? 48.606 -34.440 -9.444 1.00 17.81 120 ALA D N 1
ATOM 4778 C CA . ALA D 1 136 ? 47.730 -35.625 -9.270 1.00 18.04 120 ALA D CA 1
ATOM 4779 C C . ALA D 1 136 ? 48.277 -36.805 -10.045 1.00 19.72 120 ALA D C 1
ATOM 4780 O O . ALA D 1 136 ? 47.996 -37.959 -9.674 1.00 19.67 120 ALA D O 1
ATOM 4782 N N . ALA D 1 137 ? 48.934 -36.567 -11.188 1.00 17.83 121 ALA D N 1
ATOM 4783 C CA . ALA D 1 137 ? 49.145 -37.638 -12.170 1.00 18.59 121 ALA D CA 1
ATOM 4784 C C . ALA D 1 137 ? 50.153 -37.171 -13.199 1.00 19.05 121 ALA D C 1
ATOM 4785 O O . ALA D 1 137 ? 50.234 -35.961 -13.428 1.00 18.62 121 ALA D O 1
ATOM 4787 N N . PRO D 1 138 ? 50.764 -38.090 -13.943 1.00 18.77 122 PRO D N 1
ATOM 4788 C CA . PRO D 1 138 ? 51.519 -37.720 -15.140 1.00 20.30 122 PRO D CA 1
ATOM 4789 C C . PRO D 1 138 ? 50.511 -37.175 -16.163 1.00 18.60 122 PRO D C 1
ATOM 4790 O O . PRO D 1 138 ? 49.338 -37.451 -16.048 1.00 18.43 122 PRO D O 1
ATOM 4794 N N . ARG D 1 139 ? 50.988 -36.453 -17.162 1.00 17.62 123 ARG D N 1
ATOM 4795 C CA . ARG D 1 139 ? 50.092 -35.781 -18.134 1.00 19.15 123 ARG D CA 1
ATOM 4796 C C . ARG D 1 139 ? 50.769 -35.676 -19.485 1.00 19.67 123 ARG D C 1
ATOM 4797 O O . ARG D 1 139 ? 51.829 -35.074 -19.594 1.00 18.05 123 ARG D O 1
ATOM 4805 N N . SER D 1 140 ? 50.147 -36.247 -20.519 1.00 18.64 124 SER D N 1
ATOM 4806 C CA . SER D 1 140 ? 50.695 -36.162 -21.886 1.00 22.41 124 SER D CA 1
ATOM 4807 C C . SER D 1 140 ? 50.289 -34.796 -22.441 1.00 23.89 124 SER D C 1
ATOM 4808 O O . SER D 1 140 ? 49.233 -34.690 -23.066 1.00 23.32 124 SER D O 1
ATOM 4811 N N . TRP D 1 141 ? 51.067 -33.775 -22.129 1.00 20.26 125 TRP D N 1
ATOM 4812 C CA . TRP D 1 141 ? 50.897 -32.427 -22.723 1.00 19.51 125 TRP D CA 1
ATOM 4813 C C . TRP D 1 141 ? 50.759 -32.522 -24.255 1.00 21.43 125 TRP D C 1
ATOM 4814 O O . TRP D 1 141 ? 51.633 -33.150 -24.922 1.00 21.74 125 TRP D O 1
ATOM 4825 N N A GLN D 1 142 ? 49.733 -31.869 -24.797 0.50 21.84 126 GLN D N 1
ATOM 4826 N N B GLN D 1 142 ? 49.737 -31.868 -24.798 0.50 22.09 126 GLN D N 1
ATOM 4827 C CA A GLN D 1 142 ? 49.513 -31.721 -26.266 0.50 23.83 126 GLN D CA 1
ATOM 4828 C CA B GLN D 1 142 ? 49.529 -31.740 -26.270 0.50 24.28 126 GLN D CA 1
ATOM 4829 C C A GLN D 1 142 ? 50.327 -30.523 -26.788 0.50 23.92 126 GLN D C 1
ATOM 4830 C C B GLN D 1 142 ? 50.325 -30.528 -26.789 0.50 24.15 126 GLN D C 1
ATOM 4831 O O A GLN D 1 142 ? 50.560 -29.555 -26.028 0.50 19.79 126 GLN D O 1
ATOM 4832 O O B GLN D 1 142 ? 50.546 -29.555 -26.031 0.50 19.89 126 GLN D O 1
ATOM 4843 N N . ALA D 1 143 ? 50.785 -30.596 -28.040 1.00 23.06 127 ALA D N 1
ATOM 4844 C CA . ALA D 1 143 ? 51.553 -29.511 -28.687 1.00 24.92 127 ALA D CA 1
ATOM 4845 C C . ALA D 1 143 ? 50.794 -28.197 -28.540 1.00 21.09 127 ALA D C 1
ATOM 4846 O O . ALA D 1 143 ? 51.432 -27.189 -28.276 1.00 20.96 127 ALA D O 1
ATOM 4848 N N . TRP D 1 144 ? 49.474 -28.223 -28.635 1.00 20.20 128 TRP D N 1
ATOM 4849 C CA . TRP D 1 144 ? 48.689 -26.959 -28.612 1.00 20.56 128 TRP D CA 1
ATOM 4850 C C . TRP D 1 144 ? 48.733 -26.352 -27.216 1.00 19.80 128 TRP D C 1
ATOM 4851 O O . TRP D 1 144 ? 48.714 -25.124 -27.098 1.00 19.39 128 TRP D O 1
ATOM 4862 N N . GLU D 1 145 ? 48.778 -27.193 -26.184 1.00 19.28 129 GLU D N 1
ATOM 4863 C CA . GLU D 1 145 ? 48.786 -26.693 -24.800 1.00 18.54 129 GLU D CA 1
ATOM 4864 C C . GLU D 1 145 ? 50.114 -26.003 -24.526 1.00 18.51 129 GLU D C 1
ATOM 4865 O O . GLU D 1 145 ? 50.131 -24.951 -23.862 1.00 18.05 129 GLU D O 1
ATOM 4871 N N . ILE D 1 146 ? 51.179 -26.559 -25.042 1.00 18.27 130 ILE D N 1
ATOM 4872 C CA . ILE D 1 146 ? 52.531 -25.985 -24.902 1.00 20.35 130 ILE D CA 1
ATOM 4873 C C . ILE D 1 146 ? 52.545 -24.653 -25.683 1.00 22.49 130 ILE D C 1
ATOM 4874 O O . ILE D 1 146 ? 53.011 -23.637 -25.153 1.00 19.90 130 ILE D O 1
ATOM 4879 N N . GLU D 1 147 ? 52.008 -24.633 -26.892 1.00 20.73 131 GLU D N 1
ATOM 4880 C CA . GLU D 1 147 ? 51.962 -23.376 -27.686 1.00 22.03 131 GLU D CA 1
ATOM 4881 C C . GLU D 1 147 ? 51.116 -22.337 -26.964 1.00 19.78 131 GLU D C 1
ATOM 4882 O O . GLU D 1 147 ? 51.516 -21.142 -26.980 1.00 18.31 131 GLU D O 1
ATOM 4888 N N . PHE D 1 148 ? 49.994 -22.730 -26.345 1.00 19.03 132 PHE D N 1
ATOM 4889 C CA . PHE D 1 148 ? 49.100 -21.809 -25.612 1.00 17.75 132 PHE D CA 1
ATOM 4890 C C . PHE D 1 148 ? 49.887 -21.169 -24.465 1.00 17.71 132 PHE D C 1
ATOM 4891 O O . PHE D 1 148 ? 49.799 -19.949 -24.251 1.00 18.11 132 PHE D O 1
ATOM 4899 N N . LEU D 1 149 ? 50.579 -21.992 -23.665 1.00 17.43 133 LEU D N 1
ATOM 4900 C CA . LEU D 1 149 ? 51.383 -21.472 -22.530 1.00 19.35 133 LEU D CA 1
ATOM 4901 C C . LEU D 1 149 ? 52.486 -20.536 -23.045 1.00 18.91 133 LEU D C 1
ATOM 4902 O O . LEU D 1 149 ? 52.631 -19.407 -22.494 1.00 16.38 133 LEU D O 1
ATOM 4907 N N . LYS D 1 150 ? 53.192 -20.920 -24.097 1.00 19.24 134 LYS D N 1
ATOM 4908 C CA . LYS D 1 150 ? 54.262 -20.057 -24.653 1.00 20.46 134 LYS D CA 1
ATOM 4909 C C . LYS D 1 150 ? 53.680 -18.704 -25.085 1.00 20.35 134 LYS D C 1
ATOM 4910 O O . LYS D 1 150 ? 54.258 -17.662 -24.837 1.00 18.97 134 LYS D O 1
ATOM 4916 N N A GLN D 1 151 ? 52.547 -18.719 -25.782 0.50 17.84 135 GLN D N 1
ATOM 4917 N N B GLN D 1 151 ? 52.541 -18.718 -25.763 0.50 19.01 135 GLN D N 1
ATOM 4918 C CA A GLN D 1 151 ? 51.969 -17.473 -26.344 0.50 17.89 135 GLN D CA 1
ATOM 4919 C CA B GLN D 1 151 ? 51.967 -17.477 -26.335 0.50 20.02 135 GLN D CA 1
ATOM 4920 C C A GLN D 1 151 ? 51.362 -16.618 -25.230 0.50 16.94 135 GLN D C 1
ATOM 4921 C C B GLN D 1 151 ? 51.355 -16.618 -25.231 0.50 17.93 135 GLN D C 1
ATOM 4922 O O A GLN D 1 151 ? 51.401 -15.397 -25.365 0.50 16.74 135 GLN D O 1
ATOM 4923 O O B GLN D 1 151 ? 51.414 -15.396 -25.360 0.50 17.25 135 GLN D O 1
ATOM 4934 N N . GLN D 1 152 ? 50.835 -17.213 -24.154 1.00 17.26 136 GLN D N 1
ATOM 4935 C CA . GLN D 1 152 ? 50.405 -16.433 -22.974 1.00 17.81 136 GLN D CA 1
ATOM 4936 C C . GLN D 1 152 ? 51.638 -15.763 -22.383 1.00 18.38 136 GLN D C 1
ATOM 4937 O O . GLN D 1 152 ? 51.575 -14.622 -21.952 1.00 16.52 136 GLN D O 1
ATOM 4943 N N . ALA D 1 153 ? 52.754 -16.469 -22.359 1.00 18.07 137 ALA D N 1
ATOM 4944 C CA . ALA D 1 153 ? 53.994 -15.881 -21.795 1.00 17.77 137 ALA D CA 1
ATOM 4945 C C . ALA D 1 153 ? 54.467 -14.723 -22.680 1.00 17.65 137 ALA D C 1
ATOM 4946 O O . ALA D 1 153 ? 54.991 -13.731 -22.144 1.00 18.21 137 ALA D O 1
ATOM 4948 N N . VAL D 1 154 ? 54.250 -14.792 -23.981 1.00 17.06 138 VAL D N 1
ATOM 4949 C CA . VAL D 1 154 ? 54.574 -13.644 -24.892 1.00 20.04 138 VAL D CA 1
ATOM 4950 C C . VAL D 1 154 ? 53.758 -12.400 -24.500 1.00 18.72 138 VAL D C 1
ATOM 4951 O O . VAL D 1 154 ? 54.285 -11.282 -24.378 1.00 17.50 138 VAL D O 1
ATOM 4955 N N . VAL D 1 155 ? 52.464 -12.581 -24.319 1.00 18.83 139 VAL D N 1
ATOM 4956 C CA . VAL D 1 155 ? 51.550 -11.478 -23.972 1.00 19.15 139 VAL D CA 1
ATOM 4957 C C . VAL D 1 155 ? 51.940 -10.911 -22.617 1.00 17.78 139 VAL D C 1
ATOM 4958 O O . VAL D 1 155 ? 51.949 -9.697 -22.404 1.00 18.18 139 VAL D O 1
ATOM 4962 N N . MET D 1 156 ? 52.273 -11.782 -21.680 1.00 17.42 140 MET D N 1
ATOM 4963 C CA . MET D 1 156 ? 52.674 -11.312 -20.338 1.00 17.96 140 MET D CA 1
ATOM 4964 C C . MET D 1 156 ? 53.931 -10.444 -20.498 1.00 17.17 140 MET D C 1
ATOM 4965 O O . MET D 1 156 ? 54.002 -9.386 -19.868 1.00 17.60 140 MET D O 1
ATOM 4970 N N . GLY D 1 157 ? 54.879 -10.880 -21.322 1.00 17.96 141 GLY D N 1
ATOM 4971 C CA . GLY D 1 157 ? 56.155 -10.152 -21.515 1.00 19.13 141 GLY D CA 1
ATOM 4972 C C . GLY D 1 157 ? 55.893 -8.771 -22.105 1.00 18.41 141 GLY D C 1
ATOM 4973 O O . GLY D 1 157 ? 56.545 -7.788 -21.688 1.00 19.96 141 GLY D O 1
ATOM 4974 N N . ILE D 1 158 ? 54.978 -8.676 -23.070 1.00 17.62 142 ILE D N 1
ATOM 4975 C CA . ILE D 1 158 ? 54.643 -7.347 -23.660 1.00 19.82 142 ILE D CA 1
ATOM 4976 C C . ILE D 1 158 ? 54.114 -6.436 -22.551 1.00 19.26 142 ILE D C 1
ATOM 4977 O O . ILE D 1 158 ? 54.556 -5.237 -22.468 1.00 18.49 142 ILE D O 1
ATOM 4982 N N . ALA D 1 159 ? 53.185 -6.929 -21.741 1.00 18.73 143 ALA D N 1
ATOM 4983 C CA . ALA D 1 159 ? 52.620 -6.134 -20.634 1.00 19.14 143 ALA D CA 1
ATOM 4984 C C . ALA D 1 159 ? 53.739 -5.728 -19.658 1.00 21.86 143 ALA D C 1
ATOM 4985 O O . ALA D 1 159 ? 53.781 -4.560 -19.198 1.00 20.74 143 ALA D O 1
ATOM 4987 N N . ILE D 1 160 ? 54.641 -6.663 -19.329 1.00 17.95 144 ILE D N 1
ATOM 4988 C CA . ILE D 1 160 ? 55.701 -6.430 -18.298 1.00 19.62 144 ILE D CA 1
ATOM 4989 C C . ILE D 1 160 ? 56.663 -5.362 -18.800 1.00 19.41 144 ILE D C 1
ATOM 4990 O O . ILE D 1 160 ? 57.122 -4.571 -17.964 1.00 22.56 144 ILE D O 1
ATOM 4995 N N . GLN D 1 161 ? 56.901 -5.330 -20.093 1.00 20.47 145 GLN D N 1
ATOM 4996 C CA . GLN D 1 161 ? 57.824 -4.352 -20.718 1.00 25.67 145 GLN D CA 1
ATOM 4997 C C . GLN D 1 161 ? 57.334 -2.897 -20.561 1.00 27.91 145 GLN D C 1
ATOM 4998 O O . GLN D 1 161 ? 58.142 -1.975 -20.799 1.00 27.78 145 GLN D O 1
ATOM 5004 N N . GLN D 1 162 ? 56.075 -2.668 -20.217 1.00 26.18 146 GLN D N 1
ATOM 5005 C CA . GLN D 1 162 ? 55.528 -1.293 -20.033 1.00 29.09 146 GLN D CA 1
ATOM 5006 C C . GLN D 1 162 ? 55.829 -0.752 -18.627 1.00 36.52 146 GLN D C 1
ATOM 5007 O O . GLN D 1 162 ? 55.542 0.443 -18.401 1.00 30.17 146 GLN D O 1
ATOM 5013 N N . SER D 1 163 ? 56.326 -1.599 -17.725 1.00 35.50 147 SER D N 1
ATOM 5014 C CA . SER D 1 163 ? 56.657 -1.286 -16.305 1.00 42.72 147 SER D CA 1
ATOM 5015 C C . SER D 1 163 ? 58.146 -1.580 -16.040 1.00 45.09 147 SER D C 1
ATOM 5016 O O . SER D 1 163 ? 58.951 -2.014 -16.872 1.00 39.26 147 SER D O 1
#

Foldseek 3Di:
DVVLVVVLLVVLQVLQQVLCVVVVFQKKFKWFADPQRFTFTDHMDGPDPDDDRHGPTGDDVVCNVCVCVVQQPWDWDWFQALVPDPDDPVVSVVCVVRQFGTKTWHFQDQVRHGGIIIMTGHRDHGDDDDPVSNVVSNVSSVVSNVSVNVD/DVVVLVVVLCVVVQVCQQVLCVVVVFQKKFKWFADPLRWTAGCHMHHDDPADDRHGPTGPDVVCNVCVCVVLLVDDWDWFQAVVPDDDDVVVVVVCVVRQFGTKTWHFQDQVSHGGTITMTGHRPHGHDDDPVSNVVSNVVSVVSNVSVNVD/DVVVLVVVLVVVLLVLQQVLCVVVVFQKKFKWFADPQRWTFGQHMDGDPPFDDRHRPTGDDVVCNVCVCVVLLVDDWDWFQALPPDDDDPVVNVVCVVRQFGTKTWHFQDQVSHGGTITMGGHRPHGHDDDPVSNVVSHVSSVVSNVSVNVD/DVLVVVLVVVVLVVQAVLCVVVVFQKKFKWFADPQRWTFTQHMDGDDPADDRHRPTGDDVVCNVCVCLVLLVPDWDWFQALVPDDDDPVVVVVCVVRQFGTKTWHFQDQVSHGGTITMGGHNPHGHDDDPVSNVVSNVVSPVSNVSVNVD